Protein AF-A0A3M1FGC7-F1 (afdb_monomer)

Secondary structure (DSSP, 8-state):
---SEEEEE--PPPBTTB---------S--EEEEETTTTEEEEEEEE----EEEESTT-HHHHHTHHHHT--TTPPP-EEEEEEEEEPPPP-SSBPPPGGG-EEEEE-SS-SEEE-TTS-EEEEEEEEE-TT--S-HHHHHHHHHHHHHHHHHHHHHHHHT-SSHHHHHHHHHHHHHTSB---SS-SS-BHHHHHHHHHTS--EEEEEEETTHHHHHHHHHHHHIIIII--HHHHHTS-HHHHHHHHHHHHHHHHHHHHHHHHHHHHHHHHHHHHTSPPPP-----EEEGGGS-GGGHHHHHH-HHHHHHHHHHH-GGG----SSS----SSPPHHHHHHTTTSEEEGGGS-HHHHHHHHTTSTTHHHH--EEEEES-HHHHHHHHHHHHTTTEEEEEE------S--TT-SB-----HHHHHHHHHHHHHHHGGGEEEEEEEEEEE-TTTHHHHHHHHHHHHHHHHEEEEEEEE-S---TT-SSS---EEEEEEEES-GGGGGSTTTSSEEE-TTHHHHHHHHHHHHHHHTS--HHHHHHHHHHHHHS---HHHHT--EE-TT--EEEEEE-B--SSSPPPGGGGPPPBPTTT-SBPPPPTT-BSS-HHHHHHHHHTT-EE--SSTTSPPEEEEESGGG-EEEPPSEEE-----HHHHHHTT---SSPPPHHHHHHHHHHHS-STT-EEEESS-TT-HHHHHHHHHHHHH----EEEEEE-STTIIIII-

pLDDT: mean 87.11, std 12.19, range [31.7, 98.75]

Structure (mmCIF, N/CA/C/O backbone):
data_AF-A0A3M1FGC7-F1
#
_entry.id   AF-A0A3M1FGC7-F1
#
loop_
_atom_site.group_PDB
_atom_site.id
_atom_site.type_symbol
_atom_site.label_atom_id
_atom_site.label_alt_id
_atom_site.label_comp_id
_atom_site.label_asym_id
_atom_site.label_entity_id
_atom_site.label_seq_id
_atom_site.pdbx_PDB_ins_code
_atom_site.Cartn_x
_atom_site.Cartn_y
_atom_site.Cartn_z
_atom_site.occupancy
_atom_site.B_iso_or_equiv
_atom_site.auth_seq_id
_atom_site.auth_comp_id
_atom_site.auth_asym_id
_atom_site.auth_atom_id
_atom_site.pdbx_PDB_model_num
ATOM 1 N N . ASP A 1 1 ? 14.162 21.056 -22.009 1.00 31.70 1 ASP A N 1
ATOM 2 C CA . ASP A 1 1 ? 13.810 19.747 -22.588 1.00 31.70 1 ASP A CA 1
ATOM 3 C C . ASP A 1 1 ? 13.996 18.571 -21.624 1.00 31.70 1 ASP A C 1
ATOM 5 O O . ASP A 1 1 ? 13.393 17.538 -21.863 1.00 31.70 1 ASP A O 1
ATOM 9 N N . ASP A 1 2 ? 14.671 18.751 -20.474 1.00 38.16 2 ASP A N 1
ATOM 10 C CA . ASP A 1 2 ? 14.845 17.715 -19.428 1.00 38.16 2 ASP A CA 1
ATOM 11 C C . ASP A 1 2 ? 13.868 17.813 -18.228 1.00 38.16 2 ASP A C 1
ATOM 13 O O . ASP A 1 2 ? 14.163 17.334 -17.135 1.00 38.16 2 ASP A O 1
ATOM 17 N N . GLY A 1 3 ? 12.727 18.494 -18.377 1.00 44.25 3 GLY A N 1
ATOM 18 C CA . GLY A 1 3 ? 11.757 18.670 -17.286 1.00 44.25 3 GLY A CA 1
ATOM 19 C C . GLY A 1 3 ? 10.718 17.544 -17.221 1.00 44.25 3 GLY A C 1
ATOM 20 O O . GLY A 1 3 ? 10.238 17.096 -18.257 1.00 44.25 3 GLY A O 1
ATOM 21 N N . ASP A 1 4 ? 10.292 17.149 -16.015 1.00 56.94 4 ASP A N 1
ATOM 22 C CA . ASP A 1 4 ? 9.236 16.133 -15.807 1.00 56.94 4 ASP A CA 1
ATOM 23 C C . ASP A 1 4 ? 7.841 16.572 -16.287 1.00 56.94 4 ASP A C 1
ATOM 25 O O . ASP A 1 4 ? 6.939 15.743 -16.437 1.00 56.94 4 ASP A O 1
ATOM 29 N N . PHE A 1 5 ? 7.659 17.869 -16.553 1.00 58.03 5 PHE A N 1
ATOM 30 C CA . PHE A 1 5 ? 6.411 18.466 -17.013 1.00 58.03 5 PHE A CA 1
ATOM 31 C C . PHE A 1 5 ? 6.556 19.040 -18.421 1.00 58.03 5 PHE A C 1
ATOM 33 O O . PHE A 1 5 ? 7.389 19.906 -18.683 1.00 58.03 5 PHE A O 1
ATOM 40 N N . ILE A 1 6 ? 5.676 18.593 -19.309 1.00 61.00 6 ILE A N 1
ATOM 41 C CA . ILE A 1 6 ? 5.494 19.099 -20.663 1.00 61.00 6 ILE A CA 1
ATOM 42 C C . ILE A 1 6 ? 4.280 20.033 -20.723 1.00 61.00 6 ILE A C 1
ATOM 44 O O . ILE A 1 6 ? 3.253 19.833 -20.067 1.00 61.00 6 ILE A O 1
ATOM 48 N N . SER A 1 7 ? 4.374 21.077 -21.544 1.00 52.66 7 SER A N 1
ATOM 49 C CA . SER A 1 7 ? 3.228 21.927 -21.859 1.00 52.66 7 SER A CA 1
ATOM 50 C C . SER A 1 7 ? 2.258 21.164 -22.765 1.00 52.66 7 SER A C 1
ATOM 52 O O . SER A 1 7 ? 2.505 21.026 -23.964 1.00 52.66 7 SER A O 1
ATOM 54 N N . ARG A 1 8 ? 1.125 20.703 -22.239 1.00 54.00 8 ARG A N 1
ATOM 55 C CA . ARG A 1 8 ? 0.011 20.222 -23.058 1.00 54.00 8 ARG A CA 1
ATOM 56 C C . ARG A 1 8 ? -0.801 21.434 -23.514 1.00 54.00 8 ARG A C 1
ATOM 58 O O . ARG A 1 8 ? -1.533 22.043 -22.734 1.00 54.00 8 ARG A O 1
ATOM 65 N N . ARG A 1 9 ? -0.628 21.812 -24.779 1.00 57.09 9 ARG A N 1
ATOM 66 C CA . ARG A 1 9 ? -1.292 22.974 -25.387 1.00 57.09 9 ARG A CA 1
ATOM 67 C C . ARG A 1 9 ? -2.737 22.603 -25.731 1.00 57.09 9 ARG A C 1
ATOM 69 O O . ARG A 1 9 ? -2.981 21.566 -26.350 1.00 57.09 9 ARG A O 1
ATOM 76 N N . TYR A 1 10 ? -3.698 23.390 -25.251 1.00 48.47 10 TYR A N 1
ATOM 77 C CA . TYR A 1 10 ? -5.120 23.090 -25.410 1.00 48.47 10 TYR A CA 1
ATOM 78 C C . TYR A 1 10 ? -5.573 23.450 -26.830 1.00 48.47 10 TYR A C 1
ATOM 80 O O . TYR A 1 10 ? -5.543 24.612 -27.220 1.00 48.47 10 TYR A O 1
ATOM 88 N N . TYR A 1 11 ? -6.020 22.458 -27.602 1.00 52.78 11 TYR A N 1
ATOM 89 C CA . TYR A 1 11 ? -6.724 22.682 -28.865 1.00 52.78 11 TYR A CA 1
ATOM 90 C C . TYR A 1 11 ? -8.112 22.053 -28.762 1.00 52.78 11 TYR A C 1
ATOM 92 O O . TYR A 1 11 ? -8.250 20.907 -28.325 1.00 52.78 11 TYR A O 1
ATOM 100 N N . ALA A 1 12 ? -9.152 22.792 -29.155 1.00 48.19 12 ALA A N 1
ATOM 101 C CA . ALA A 1 12 ? -10.494 22.236 -29.273 1.00 48.19 12 ALA A CA 1
ATOM 102 C C . ALA A 1 12 ? -10.457 21.021 -30.219 1.00 48.19 12 ALA A C 1
ATOM 104 O O . ALA A 1 12 ? -9.943 21.111 -31.333 1.00 48.19 12 ALA A O 1
ATOM 105 N N . ARG A 1 13 ? -10.960 19.872 -29.750 1.00 44.56 13 ARG A N 1
ATOM 106 C CA . ARG A 1 13 ? -10.907 18.600 -30.481 1.00 44.56 13 ARG A CA 1
ATOM 107 C C . ARG A 1 13 ? -11.698 18.724 -31.784 1.00 44.56 13 ARG A C 1
ATOM 109 O O . ARG A 1 13 ? -12.890 19.023 -31.758 1.00 44.56 13 ARG A O 1
ATOM 116 N N . GLU A 1 14 ? -11.034 18.476 -32.905 1.00 47.28 14 GLU A N 1
ATOM 117 C CA . GLU A 1 14 ? -11.687 18.407 -34.206 1.00 47.28 14 GLU A CA 1
ATOM 118 C C . GLU A 1 14 ? -12.599 17.170 -34.235 1.00 47.28 14 GLU A C 1
ATOM 120 O O . GLU A 1 14 ? -12.196 16.070 -33.848 1.00 47.28 14 GLU A O 1
ATOM 125 N N . THR A 1 15 ? -13.861 17.358 -34.612 1.00 51.56 15 THR A N 1
ATOM 126 C CA . THR A 1 15 ? -14.843 16.270 -34.742 1.00 51.56 15 THR A CA 1
ATOM 127 C C . THR A 1 15 ? -15.377 16.254 -36.164 1.00 51.56 15 THR A C 1
ATOM 129 O O . THR A 1 15 ? -15.315 17.260 -36.867 1.00 51.56 15 THR A O 1
ATOM 132 N N . SER A 1 16 ? -15.957 15.132 -36.589 1.00 47.38 16 SER A N 1
ATOM 133 C CA . SER A 1 16 ? -16.541 14.971 -37.928 1.00 47.38 16 SER A CA 1
ATOM 134 C C . SER A 1 16 ? -17.615 16.015 -38.281 1.00 47.38 16 SER A C 1
ATOM 136 O O . SER A 1 16 ? -17.916 16.183 -39.458 1.00 47.38 16 SER A O 1
ATOM 138 N N . GLY A 1 17 ? -18.162 16.739 -37.294 1.00 40.78 17 GLY A N 1
ATOM 139 C CA . GLY A 1 17 ? -19.106 17.846 -37.490 1.00 40.78 17 GLY A CA 1
ATOM 140 C C . GLY A 1 17 ? -18.587 19.239 -37.106 1.00 40.78 17 GLY A C 1
ATOM 141 O O . GLY A 1 17 ? -19.357 20.196 -37.167 1.00 40.78 17 GLY A O 1
ATOM 142 N N . ARG A 1 18 ? -17.326 19.390 -36.675 1.00 44.00 18 ARG A N 1
ATOM 143 C CA . ARG A 1 18 ? -16.776 20.681 -36.226 1.00 44.00 18 ARG A CA 1
ATOM 144 C C . ARG A 1 18 ? -15.266 20.736 -36.465 1.00 44.00 18 ARG A C 1
ATOM 146 O O . ARG A 1 18 ? -14.512 20.060 -35.764 1.00 44.00 18 ARG A O 1
ATOM 153 N N . ALA A 1 19 ? -14.849 21.553 -37.435 1.00 45.47 19 ALA A N 1
ATOM 154 C CA . ALA A 1 19 ? -13.446 21.913 -37.632 1.00 45.47 19 ALA A CA 1
ATOM 155 C C . ALA A 1 19 ? -12.918 22.612 -36.371 1.00 45.47 19 ALA A C 1
ATOM 157 O O . ALA A 1 19 ? -13.654 23.387 -35.748 1.00 45.47 19 ALA A O 1
ATOM 158 N N . ALA A 1 20 ? -11.671 22.341 -35.982 1.00 48.81 20 ALA A N 1
ATOM 159 C CA . ALA A 1 20 ? -11.055 23.073 -34.882 1.00 48.81 20 ALA A CA 1
ATOM 160 C C . ALA A 1 20 ? -10.972 24.556 -35.294 1.00 48.81 20 ALA A C 1
ATOM 162 O O . ALA A 1 20 ? -10.362 24.856 -36.325 1.00 48.81 20 ALA A O 1
ATOM 163 N N . PRO A 1 21 ? -11.608 25.494 -34.565 1.00 43.59 21 PRO A N 1
ATOM 164 C CA . PRO A 1 21 ? -11.570 26.896 -34.942 1.00 43.59 21 PRO A CA 1
ATOM 165 C C . PRO A 1 21 ? -10.131 27.382 -34.786 1.00 43.59 21 PRO A C 1
ATOM 167 O O . PRO A 1 21 ? -9.625 27.490 -33.672 1.00 43.59 21 PRO A O 1
ATOM 170 N N . TYR A 1 22 ? -9.457 27.655 -35.899 1.00 45.50 22 TYR A N 1
ATOM 171 C CA . TYR A 1 22 ? -8.244 28.456 -35.857 1.00 45.50 22 TYR A CA 1
ATOM 172 C C . TYR A 1 22 ? -8.623 29.934 -35.954 1.00 45.50 22 TYR A C 1
ATOM 174 O O . TYR A 1 22 ? -9.451 30.312 -36.780 1.00 45.50 22 TYR A O 1
ATOM 182 N N . ALA A 1 23 ? -7.969 30.713 -35.083 1.00 39.72 23 ALA A N 1
ATOM 183 C CA . ALA A 1 23 ? -8.108 32.142 -34.784 1.00 39.72 23 ALA A CA 1
ATOM 184 C C . ALA A 1 23 ? -9.252 32.536 -33.821 1.00 39.72 23 ALA A C 1
ATOM 186 O O . ALA A 1 23 ? -10.247 33.099 -34.260 1.00 39.72 23 ALA A O 1
ATOM 187 N N . ILE A 1 24 ? -9.105 32.324 -32.498 1.00 38.53 24 ILE A N 1
ATOM 188 C CA . ILE A 1 24 ? -9.928 33.020 -31.477 1.00 38.53 24 ILE A CA 1
ATOM 189 C C . ILE A 1 24 ? -9.052 33.459 -30.275 1.00 38.53 24 ILE A C 1
ATOM 191 O O . ILE A 1 24 ? -8.108 32.741 -29.946 1.00 38.53 24 ILE A O 1
ATOM 195 N N . PRO A 1 25 ? -9.322 34.632 -29.652 1.00 37.00 25 PRO A N 1
ATOM 196 C CA . PRO A 1 25 ? -8.430 35.333 -28.726 1.00 37.00 25 PRO A CA 1
ATOM 197 C C . PRO A 1 25 ? -8.201 34.613 -27.398 1.00 37.00 25 PRO A C 1
ATOM 199 O O . PRO A 1 25 ? -9.072 33.910 -26.887 1.00 37.00 25 PRO A O 1
ATOM 202 N N . TYR A 1 26 ? -7.035 34.905 -26.828 1.00 41.41 26 TYR A N 1
ATOM 203 C CA . TYR A 1 26 ? -6.563 34.547 -25.495 1.00 41.41 26 TYR A CA 1
ATOM 204 C C . TYR A 1 26 ? -7.636 34.712 -24.405 1.00 41.41 26 TYR A C 1
ATOM 206 O O . TYR A 1 26 ? -8.080 35.825 -24.122 1.00 41.41 26 TYR A O 1
ATOM 214 N N . ASN A 1 27 ? -8.018 33.610 -23.756 1.00 44.12 27 ASN A N 1
ATOM 215 C CA . ASN A 1 27 ? -8.886 33.592 -22.572 1.00 44.12 27 ASN A CA 1
ATOM 216 C C . ASN A 1 27 ? -8.127 33.254 -21.271 1.00 44.12 27 ASN A C 1
ATOM 218 O O . ASN A 1 27 ? -8.761 33.007 -20.249 1.00 44.12 27 ASN A O 1
ATOM 222 N N . GLY A 1 28 ? -6.787 33.259 -21.292 1.00 47.75 28 GLY A N 1
ATOM 223 C CA . GLY A 1 28 ? -5.948 33.041 -20.108 1.00 47.75 28 GLY A CA 1
ATOM 224 C C . GLY A 1 28 ? -5.576 31.586 -19.797 1.00 47.75 28 GLY A C 1
ATOM 225 O O . GLY A 1 28 ? -4.903 31.355 -18.798 1.00 47.75 28 GLY A O 1
ATOM 226 N N . GLU A 1 29 ? -5.950 30.611 -20.634 1.00 47.00 29 GLU A N 1
ATOM 227 C CA . GLU A 1 29 ? -5.626 29.187 -20.436 1.00 47.00 29 GLU A CA 1
ATOM 228 C C . GLU A 1 29 ? -4.894 28.589 -21.661 1.00 47.00 29 GLU A C 1
ATOM 230 O O . GLU A 1 29 ? -5.421 27.733 -22.366 1.00 47.00 29 GLU A O 1
ATOM 235 N N . GLU A 1 30 ? -3.668 29.040 -21.958 1.00 50.09 30 GLU A N 1
ATOM 236 C CA . GLU A 1 30 ? -2.894 28.538 -23.117 1.00 50.09 30 GLU A CA 1
ATOM 237 C C . GLU A 1 30 ? -2.145 27.217 -22.856 1.00 50.09 30 GLU A C 1
ATOM 239 O O . GLU A 1 30 ? -1.879 26.445 -23.783 1.00 50.09 30 GLU A O 1
ATOM 244 N N . VAL A 1 31 ? -1.790 26.929 -21.599 1.00 52.00 31 VAL A N 1
ATOM 245 C CA . VAL A 1 31 ? -0.866 25.839 -21.251 1.00 52.00 31 VAL A CA 1
ATOM 246 C C . VAL A 1 31 ? -1.390 25.036 -20.065 1.00 52.00 31 VAL A C 1
ATOM 248 O O . VAL A 1 31 ? -1.436 25.526 -18.939 1.00 52.00 31 VAL A O 1
ATOM 251 N N . LYS A 1 32 ? -1.716 23.758 -20.296 1.00 57.56 32 LYS A N 1
ATOM 252 C CA . LYS A 1 32 ? -1.863 22.773 -19.220 1.00 57.56 32 LYS A CA 1
ATOM 253 C C . LYS A 1 32 ? -0.506 22.118 -18.995 1.00 57.56 32 LYS A C 1
ATOM 255 O O . LYS A 1 32 ? -0.037 21.383 -19.856 1.00 57.56 32 LYS A O 1
ATOM 260 N N . LEU A 1 33 ? 0.128 22.350 -17.850 1.00 56.62 33 LEU A N 1
ATOM 261 C CA . LEU A 1 33 ? 1.295 21.554 -17.466 1.00 56.62 33 LEU A CA 1
ATOM 262 C C . LEU A 1 33 ? 0.839 20.115 -17.199 1.00 56.62 33 LEU A C 1
ATOM 264 O O . LEU A 1 33 ? -0.139 19.872 -16.489 1.00 56.62 33 LEU A O 1
ATOM 268 N N . HIS A 1 34 ? 1.504 19.170 -17.846 1.00 67.25 34 HIS A N 1
ATOM 269 C CA . HIS A 1 34 ? 1.174 17.751 -17.849 1.00 67.25 34 HIS A CA 1
ATOM 270 C C . HIS A 1 34 ? 2.484 16.986 -17.705 1.00 67.25 34 HIS A C 1
ATOM 272 O O . HIS A 1 34 ? 3.449 17.366 -18.354 1.00 67.25 34 HIS A O 1
ATOM 278 N N . TRP A 1 35 ? 2.583 15.957 -16.864 1.00 79.19 35 TRP A N 1
ATOM 279 C CA . TRP A 1 35 ? 3.850 15.221 -16.775 1.00 79.19 35 TRP A CA 1
ATOM 280 C C . TRP A 1 35 ? 4.069 14.398 -18.048 1.00 79.19 35 TRP A C 1
ATOM 282 O O . TRP A 1 35 ? 3.102 14.006 -18.714 1.00 79.19 35 TRP A O 1
ATOM 292 N N . ALA A 1 36 ? 5.336 14.182 -18.404 1.00 75.50 36 ALA A N 1
ATOM 293 C CA . ALA A 1 36 ? 5.740 13.642 -19.704 1.00 75.50 36 ALA A CA 1
ATOM 294 C C . ALA A 1 36 ? 5.013 12.334 -20.075 1.00 75.50 36 ALA A C 1
ATOM 296 O O . ALA A 1 36 ? 4.500 12.199 -21.185 1.00 75.50 36 ALA A O 1
ATOM 297 N N . ASN A 1 37 ? 4.871 11.425 -19.106 1.00 79.19 37 ASN A N 1
ATOM 298 C CA . ASN A 1 37 ? 4.426 10.046 -19.346 1.00 79.19 37 ASN A CA 1
ATOM 299 C C . ASN A 1 37 ? 2.940 9.802 -19.023 1.00 79.19 37 ASN A C 1
ATOM 301 O O . ASN A 1 37 ? 2.473 8.672 -18.939 1.00 79.19 37 ASN A O 1
ATOM 305 N N . ALA A 1 38 ? 2.162 10.858 -18.815 1.00 80.31 38 ALA A N 1
ATOM 306 C CA . ALA A 1 38 ? 0.766 10.776 -18.379 1.00 80.31 38 ALA A CA 1
ATOM 307 C C . ALA A 1 38 ? -0.179 10.032 -19.348 1.00 80.31 38 ALA A C 1
ATOM 309 O O . ALA A 1 38 ? -1.100 9.321 -18.927 1.00 80.31 38 ALA A O 1
ATOM 310 N N . ASP A 1 39 ? 0.050 10.186 -20.656 1.00 83.62 39 ASP A N 1
ATOM 311 C CA . ASP A 1 39 ? -0.714 9.502 -21.707 1.00 83.62 39 ASP A CA 1
ATOM 312 C C . ASP A 1 39 ? -0.116 8.111 -22.022 1.00 83.62 39 ASP A C 1
ATOM 314 O O . ASP A 1 39 ? -0.440 7.511 -23.046 1.00 83.62 39 ASP A O 1
ATOM 318 N N . GLN A 1 40 ? 0.731 7.569 -21.144 1.00 86.44 40 GLN A N 1
ATOM 319 C CA . GLN A 1 40 ? 1.373 6.267 -21.295 1.00 86.44 40 GLN A CA 1
ATOM 320 C C . GLN A 1 40 ? 1.084 5.365 -20.089 1.00 86.44 40 GLN A C 1
ATOM 322 O O . GLN A 1 40 ? 0.832 5.840 -18.982 1.00 86.44 40 GLN A O 1
ATOM 327 N N . TYR A 1 41 ? 1.058 4.056 -20.320 1.00 87.12 41 TYR A N 1
ATOM 328 C CA . TYR A 1 41 ? 1.101 3.042 -19.275 1.00 87.12 41 TYR A CA 1
ATOM 329 C C . TYR A 1 41 ? 2.553 2.804 -18.900 1.00 87.12 41 TYR A C 1
ATOM 331 O O . TYR A 1 41 ? 3.367 2.519 -19.779 1.00 87.12 41 TYR A O 1
ATOM 339 N N . TYR A 1 42 ? 2.858 2.886 -17.611 1.00 86.50 42 TYR A N 1
ATOM 340 C CA . TYR A 1 42 ? 4.118 2.374 -17.096 1.00 86.50 42 TYR A CA 1
ATOM 341 C C . TYR A 1 42 ? 4.041 0.854 -16.963 1.00 86.50 42 TYR A C 1
ATOM 343 O O . TYR A 1 42 ? 3.069 0.340 -16.409 1.00 86.50 42 TYR A O 1
ATOM 351 N N . ILE A 1 43 ? 5.047 0.146 -17.472 1.00 79.00 43 ILE A N 1
ATOM 352 C CA . ILE A 1 43 ? 5.018 -1.321 -17.549 1.00 79.00 43 ILE A CA 1
ATOM 353 C C . ILE A 1 43 ? 6.111 -1.936 -16.705 1.00 79.00 43 ILE A C 1
ATOM 355 O O . ILE A 1 43 ? 5.829 -2.779 -15.861 1.00 79.00 43 ILE A O 1
ATOM 359 N N . LYS A 1 44 ? 7.356 -1.555 -16.980 1.00 71.25 44 LYS A N 1
ATOM 360 C CA . LYS A 1 44 ? 8.524 -1.997 -16.227 1.00 71.25 44 LYS A CA 1
ATOM 361 C C . LYS A 1 44 ? 9.724 -1.148 -16.587 1.00 71.25 44 LYS A C 1
ATOM 363 O O . LYS A 1 44 ? 9.745 -0.460 -17.607 1.00 71.25 44 LYS A O 1
ATOM 368 N N . THR A 1 45 ? 10.759 -1.279 -15.783 1.00 67.44 45 THR A N 1
ATOM 369 C CA . THR A 1 45 ? 12.091 -0.799 -16.132 1.00 67.44 45 THR A CA 1
ATOM 370 C C . THR A 1 45 ? 12.852 -1.916 -16.815 1.00 67.44 45 THR A C 1
ATOM 372 O O . THR A 1 45 ? 12.894 -3.025 -16.293 1.00 67.44 45 THR A O 1
ATOM 375 N N . ALA A 1 46 ? 13.443 -1.642 -17.970 1.00 64.62 46 ALA A N 1
ATOM 376 C CA . ALA A 1 46 ? 14.358 -2.568 -18.614 1.00 64.62 46 ALA A CA 1
ATOM 377 C C . ALA A 1 46 ? 15.794 -2.082 -18.435 1.00 64.62 46 ALA A C 1
ATOM 379 O O . ALA A 1 46 ? 16.073 -0.881 -18.493 1.00 64.62 46 ALA A O 1
ATOM 380 N N . GLU A 1 47 ? 16.708 -3.024 -18.247 1.00 69.25 47 GLU A N 1
ATOM 381 C CA . GLU A 1 47 ? 18.131 -2.747 -18.363 1.00 69.25 47 GLU A CA 1
ATOM 382 C C . GLU A 1 47 ? 18.451 -2.642 -19.848 1.00 69.25 47 GLU A C 1
ATOM 384 O O . GLU A 1 47 ? 18.185 -3.553 -20.633 1.00 69.25 47 GLU A O 1
ATOM 389 N N . TYR A 1 48 ? 18.916 -1.464 -20.243 1.00 65.94 48 TYR A N 1
ATOM 390 C CA . TYR A 1 48 ? 19.173 -1.148 -21.631 1.00 65.94 48 TYR A CA 1
ATOM 391 C C . TYR A 1 48 ? 20.671 -1.165 -21.882 1.00 65.94 48 TYR A C 1
ATOM 393 O O . TYR A 1 48 ? 21.430 -0.398 -21.288 1.00 65.94 48 TYR A O 1
ATOM 401 N N . PHE A 1 49 ? 21.083 -2.008 -22.818 1.00 71.19 49 PHE A N 1
ATOM 402 C CA . PHE A 1 49 ? 22.467 -2.106 -23.244 1.00 71.19 49 PHE A CA 1
ATOM 403 C C . PHE A 1 49 ? 22.612 -1.358 -24.563 1.00 71.19 49 PHE A C 1
ATOM 405 O O . PHE A 1 49 ? 22.212 -1.834 -25.623 1.00 71.19 49 PHE A O 1
ATOM 412 N N . SER A 1 50 ? 23.142 -0.139 -24.503 1.00 62.22 50 SER A N 1
ATOM 413 C CA . SER A 1 50 ? 23.573 0.556 -25.709 1.00 62.22 50 SER A CA 1
ATOM 414 C C . SER A 1 50 ? 24.882 -0.053 -26.203 1.00 62.22 50 SER A C 1
ATOM 416 O O . SER A 1 50 ? 25.775 -0.346 -25.410 1.00 62.22 50 SER A O 1
ATOM 418 N N . ASN A 1 51 ? 25.036 -0.167 -27.526 1.00 69.06 51 ASN A N 1
ATOM 419 C CA . ASN A 1 51 ? 26.353 -0.372 -28.125 1.00 69.06 51 ASN A CA 1
ATOM 420 C C . ASN A 1 51 ? 27.250 0.800 -27.712 1.00 69.06 51 ASN A C 1
ATOM 422 O O . ASN A 1 51 ? 27.104 1.915 -28.219 1.00 69.06 51 ASN A O 1
ATOM 426 N N . PHE A 1 52 ? 28.153 0.563 -26.764 1.00 86.69 52 PHE A N 1
ATOM 427 C CA . PHE A 1 52 ? 29.020 1.600 -26.228 1.00 86.69 52 PHE A CA 1
ATOM 428 C C . PHE A 1 52 ? 30.279 1.660 -27.081 1.00 86.69 52 PHE A C 1
ATOM 430 O O . PHE A 1 52 ? 31.196 0.855 -26.933 1.00 86.69 52 PHE A O 1
ATOM 437 N N . THR A 1 53 ? 30.268 2.584 -28.040 1.00 91.69 53 THR A N 1
ATOM 438 C CA . THR A 1 53 ? 31.377 2.814 -28.966 1.00 91.69 53 THR A CA 1
ATOM 439 C C . THR A 1 53 ? 31.946 4.202 -28.744 1.00 91.69 53 THR A C 1
ATOM 441 O O . THR A 1 53 ? 31.195 5.175 -28.668 1.00 91.69 53 THR A O 1
ATOM 444 N N . PHE A 1 54 ? 33.265 4.303 -28.660 1.00 93.12 54 PHE A N 1
ATOM 445 C CA . PHE A 1 54 ? 33.954 5.579 -28.505 1.00 93.12 54 PHE A CA 1
ATOM 446 C C . PHE A 1 54 ? 35.275 5.579 -29.268 1.00 93.12 54 PHE A C 1
ATOM 448 O O . PHE A 1 54 ? 35.870 4.529 -29.501 1.00 93.12 54 PHE A O 1
ATOM 455 N N . ASP A 1 55 ? 35.722 6.770 -29.656 1.00 93.62 55 ASP A N 1
ATOM 456 C CA . ASP A 1 55 ? 37.044 6.981 -30.237 1.00 93.62 55 ASP A CA 1
ATOM 457 C C . ASP A 1 55 ? 38.042 7.304 -29.124 1.00 93.62 55 ASP A C 1
ATOM 459 O O . ASP A 1 55 ? 37.949 8.339 -28.455 1.00 93.62 55 ASP A O 1
ATOM 463 N N . LEU A 1 56 ? 38.997 6.400 -28.918 1.00 92.75 56 LEU A N 1
ATOM 464 C CA . LEU A 1 56 ? 39.992 6.509 -27.862 1.00 92.75 56 LEU A CA 1
ATOM 465 C C . LEU A 1 56 ? 40.958 7.682 -28.097 1.00 92.75 56 LEU A C 1
ATOM 467 O O . LEU A 1 56 ? 41.398 8.301 -27.129 1.00 92.75 56 LEU A O 1
ATOM 471 N N . ARG A 1 57 ? 41.240 8.057 -29.354 1.00 90.31 57 ARG A N 1
ATOM 472 C CA . ARG A 1 57 ? 42.124 9.194 -29.684 1.00 90.31 57 ARG A CA 1
ATOM 473 C C . ARG A 1 57 ? 41.464 10.548 -29.401 1.00 90.31 57 ARG A C 1
ATOM 475 O O . ARG A 1 57 ? 42.157 11.520 -29.103 1.00 90.31 57 ARG A O 1
ATOM 482 N N . GLN A 1 58 ? 40.131 10.607 -29.423 1.00 90.19 58 GLN A N 1
ATOM 483 C CA . GLN A 1 58 ? 39.344 11.805 -29.094 1.00 90.19 58 GLN A CA 1
ATOM 484 C C . GLN A 1 58 ? 38.988 11.910 -27.603 1.00 90.19 58 GLN A C 1
ATOM 486 O O . GLN A 1 58 ? 38.372 12.890 -27.175 1.00 90.19 58 GLN A O 1
ATOM 491 N N . ALA A 1 59 ? 39.389 10.936 -26.779 1.00 89.88 59 ALA A N 1
ATOM 492 C CA . ALA A 1 59 ? 39.208 11.019 -25.336 1.00 89.88 59 ALA A CA 1
ATOM 493 C C . ALA A 1 59 ? 39.914 12.267 -24.774 1.00 89.88 59 ALA A C 1
ATOM 495 O O . ALA A 1 59 ? 41.070 12.551 -25.096 1.00 89.88 59 ALA A O 1
ATOM 496 N N . LYS A 1 60 ? 39.230 13.011 -23.895 1.00 90.25 60 LYS A N 1
ATOM 497 C CA . LYS A 1 60 ? 39.732 14.274 -23.324 1.00 90.25 60 LYS A CA 1
ATOM 498 C C . LYS A 1 60 ? 41.116 14.116 -22.688 1.00 90.25 60 LYS A C 1
ATOM 500 O O . LYS A 1 60 ? 41.969 14.982 -22.855 1.00 90.25 60 LYS A O 1
ATOM 505 N N . GLU A 1 61 ? 41.331 13.021 -21.965 1.00 91.81 61 GLU A N 1
ATOM 506 C CA . GLU A 1 61 ? 42.592 12.693 -21.296 1.00 91.81 61 GLU A CA 1
ATOM 507 C C . GLU A 1 61 ? 43.738 12.454 -22.293 1.00 91.81 61 GLU A C 1
ATOM 509 O O . GLU A 1 61 ? 44.869 12.891 -22.066 1.00 91.81 61 GLU A O 1
ATOM 514 N N . VAL A 1 62 ? 43.426 11.822 -23.428 1.00 88.56 62 VAL A N 1
ATOM 515 C CA . VAL A 1 62 ? 44.377 11.555 -24.513 1.00 88.56 62 VAL A CA 1
ATOM 516 C C . VAL A 1 62 ? 44.716 12.847 -25.251 1.00 88.56 62 VAL A C 1
ATOM 518 O O . VAL A 1 62 ? 45.894 13.160 -25.402 1.00 88.56 62 VAL A O 1
ATOM 521 N N . ARG A 1 63 ? 43.714 13.660 -25.617 1.00 88.19 63 ARG A N 1
ATOM 522 C CA . ARG A 1 63 ? 43.927 14.962 -26.278 1.00 88.19 63 ARG A CA 1
ATOM 523 C C . ARG A 1 63 ? 44.706 15.943 -25.400 1.00 88.19 63 ARG A C 1
ATOM 525 O O . ARG A 1 63 ? 45.563 16.659 -25.905 1.00 88.19 63 ARG A O 1
ATOM 532 N N . ALA A 1 64 ? 44.474 15.938 -24.087 1.00 85.88 64 ALA A N 1
ATOM 533 C CA . ALA A 1 64 ? 45.252 16.743 -23.143 1.00 85.88 64 ALA A CA 1
ATOM 534 C C . ALA A 1 64 ? 46.735 16.327 -23.074 1.00 85.88 64 ALA A C 1
ATOM 536 O O . ALA A 1 64 ? 47.585 17.150 -22.742 1.00 85.88 64 ALA A O 1
ATOM 537 N N . SER A 1 65 ? 47.042 15.073 -23.415 1.00 84.00 65 SER A N 1
ATOM 538 C CA . SER A 1 65 ? 48.392 14.495 -23.383 1.00 84.00 65 SER A CA 1
ATOM 539 C C . SER A 1 65 ? 48.967 14.256 -24.788 1.00 84.00 65 SER A C 1
ATOM 541 O O . SER A 1 65 ? 49.986 13.574 -24.924 1.00 84.00 65 SER A O 1
ATOM 543 N N . ALA A 1 66 ? 48.336 14.805 -25.836 1.00 79.19 66 ALA A N 1
ATOM 544 C CA . ALA A 1 66 ? 48.634 14.490 -27.236 1.00 79.19 66 ALA A CA 1
ATOM 545 C C . ALA A 1 66 ? 50.107 14.733 -27.598 1.00 79.19 66 ALA A C 1
ATOM 547 O O . ALA A 1 66 ? 50.744 13.864 -28.190 1.00 79.19 66 ALA A O 1
ATOM 548 N N . GLY A 1 67 ? 50.684 15.851 -27.139 1.00 76.50 67 GLY A N 1
ATOM 549 C CA . GLY A 1 67 ? 52.092 16.183 -27.381 1.00 76.50 67 GLY A CA 1
ATOM 550 C C . GLY A 1 67 ? 53.080 15.189 -26.758 1.00 76.50 67 GLY A C 1
ATOM 551 O O . GLY A 1 67 ? 54.064 14.827 -27.392 1.00 76.50 67 GLY A O 1
ATOM 552 N N . SER A 1 68 ? 52.810 14.687 -25.546 1.00 78.56 68 SER A N 1
ATOM 553 C CA . SER A 1 68 ? 53.650 13.665 -24.892 1.00 78.56 68 SER A CA 1
ATOM 554 C C . SER A 1 68 ? 53.449 12.253 -25.446 1.00 78.56 68 SER A C 1
ATOM 556 O O . SER A 1 68 ? 54.317 11.400 -25.287 1.00 78.56 68 SER A O 1
ATOM 558 N N . LEU A 1 69 ? 52.307 12.003 -26.087 1.00 81.38 69 LEU A N 1
ATOM 559 C CA . LEU A 1 69 ? 51.980 10.731 -26.726 1.00 81.38 69 LEU A CA 1
ATOM 560 C C . LEU A 1 69 ? 52.398 10.706 -28.208 1.00 81.38 69 LEU A C 1
ATOM 562 O O . LEU A 1 69 ? 52.337 9.651 -28.835 1.00 81.38 69 LEU A O 1
ATOM 566 N N . GLY A 1 70 ? 52.846 11.835 -28.766 1.00 79.19 70 GLY A N 1
ATOM 567 C CA . GLY A 1 70 ? 53.215 11.947 -30.177 1.00 79.19 70 GLY A CA 1
ATOM 568 C C . GLY A 1 70 ? 52.035 11.710 -31.120 1.00 79.19 70 GLY A C 1
ATOM 569 O O . GLY A 1 70 ? 52.222 11.061 -32.139 1.00 79.19 70 GLY A O 1
ATOM 570 N N . LEU A 1 71 ? 50.834 12.160 -30.737 1.00 80.44 71 LEU A N 1
ATOM 571 C CA . LEU A 1 71 ? 49.625 12.060 -31.561 1.00 80.44 71 LEU A CA 1
ATOM 572 C C . LEU A 1 71 ? 49.484 13.302 -32.447 1.00 80.44 71 LEU A C 1
ATOM 574 O O . LEU A 1 71 ? 49.605 14.426 -31.948 1.00 80.44 71 LEU A O 1
ATOM 578 N N . GLU A 1 72 ? 49.188 13.107 -33.729 1.00 77.31 72 GLU A N 1
ATOM 579 C CA . GLU A 1 72 ? 48.912 14.200 -34.672 1.00 77.31 72 GLU A CA 1
ATOM 580 C C . GLU A 1 72 ? 47.439 14.658 -34.613 1.00 77.31 72 GLU A C 1
ATOM 582 O O . GLU A 1 72 ? 46.557 13.944 -34.128 1.00 77.31 72 GLU A O 1
ATOM 587 N N . GLU A 1 73 ? 47.139 15.880 -35.078 1.00 64.25 73 GLU A N 1
ATOM 588 C CA . GLU A 1 73 ? 45.777 16.437 -34.987 1.00 64.25 73 GLU A CA 1
ATOM 589 C C . GLU A 1 73 ? 44.754 15.712 -35.880 1.00 64.25 73 GLU A C 1
ATOM 591 O O . GLU A 1 73 ? 43.604 15.589 -35.451 1.00 64.25 73 GLU A O 1
ATOM 596 N N . ASP A 1 74 ? 45.189 15.172 -37.027 1.00 67.44 74 ASP A N 1
ATOM 597 C CA . ASP A 1 74 ? 44.359 14.558 -38.084 1.00 67.44 74 ASP A CA 1
ATOM 598 C C . ASP A 1 74 ? 44.449 13.018 -38.136 1.00 67.44 74 ASP A C 1
ATOM 600 O O . ASP A 1 74 ? 44.175 12.377 -39.154 1.00 67.44 74 ASP A O 1
ATOM 604 N N . GLU A 1 75 ? 44.850 12.390 -37.034 1.00 77.56 75 GLU A N 1
ATOM 605 C CA . GLU A 1 75 ? 44.928 10.936 -36.941 1.00 77.56 75 GLU A CA 1
ATOM 606 C C . GLU A 1 75 ? 43.547 10.261 -37.076 1.00 77.56 75 GLU A C 1
ATOM 608 O O . GLU A 1 75 ? 42.559 10.688 -36.477 1.00 77.56 75 GLU A O 1
ATOM 613 N N . ALA A 1 76 ? 43.486 9.156 -37.831 1.00 83.06 76 ALA A N 1
ATOM 614 C CA . ALA A 1 76 ? 42.268 8.358 -38.012 1.00 83.06 76 ALA A CA 1
ATOM 615 C C . ALA A 1 76 ? 41.651 7.913 -36.664 1.00 83.06 76 ALA A C 1
ATOM 617 O O . ALA A 1 76 ? 42.385 7.715 -35.696 1.00 83.06 76 ALA A O 1
ATOM 618 N N . PRO A 1 77 ? 40.328 7.711 -36.563 1.00 88.56 77 PRO A N 1
ATOM 619 C CA . PRO A 1 77 ? 39.700 7.310 -35.307 1.00 88.56 77 PRO A CA 1
ATOM 620 C C . PRO A 1 77 ? 40.200 5.940 -34.827 1.00 88.56 77 PRO A C 1
ATOM 622 O O . PRO A 1 77 ? 40.327 4.999 -35.614 1.00 88.56 77 PRO A O 1
ATOM 625 N N . LEU A 1 78 ? 40.437 5.809 -33.520 1.00 93.12 78 LEU A N 1
ATOM 626 C CA . LEU A 1 78 ? 40.782 4.538 -32.880 1.00 93.12 78 LEU A CA 1
ATOM 627 C C . LEU A 1 78 ? 39.583 4.059 -32.064 1.00 93.12 78 LEU A C 1
ATOM 629 O O . LEU A 1 78 ? 39.493 4.299 -30.856 1.00 93.12 78 LEU A O 1
ATOM 633 N N . LYS A 1 79 ? 38.620 3.426 -32.742 1.00 95.12 79 LYS A N 1
ATOM 634 C CA . LYS A 1 79 ? 37.369 3.019 -32.101 1.00 95.12 79 LYS A CA 1
ATOM 635 C C . LYS A 1 79 ? 37.557 1.826 -31.171 1.00 95.12 79 LYS A C 1
ATOM 637 O O . LYS A 1 79 ? 38.382 0.944 -31.413 1.00 95.12 79 LYS A O 1
ATOM 642 N N . VAL A 1 80 ? 36.755 1.816 -30.117 1.00 95.50 80 VAL A N 1
ATOM 643 C CA . VAL A 1 80 ? 36.607 0.722 -29.159 1.00 95.50 80 VAL A CA 1
ATOM 644 C C . VAL A 1 80 ? 35.119 0.448 -28.997 1.00 95.50 80 VAL A C 1
ATOM 646 O O . VAL A 1 80 ? 34.340 1.391 -28.844 1.00 95.50 80 VAL A O 1
ATOM 649 N N . HIS A 1 81 ? 34.732 -0.824 -28.977 1.00 94.06 81 HIS A N 1
ATOM 650 C CA . HIS A 1 81 ? 33.364 -1.266 -28.727 1.00 94.06 81 HIS A CA 1
ATOM 651 C C . HIS A 1 81 ? 33.300 -2.106 -27.463 1.00 94.06 81 HIS A C 1
ATOM 653 O O . HIS A 1 81 ? 33.995 -3.111 -27.358 1.00 94.06 81 HIS A O 1
ATOM 659 N N . PHE A 1 82 ? 32.415 -1.759 -26.539 1.00 92.62 82 PHE A N 1
ATOM 660 C CA . PHE A 1 82 ? 32.024 -2.675 -25.473 1.00 92.62 82 PHE A CA 1
ATOM 661 C C . PHE A 1 82 ? 30.688 -3.311 -25.835 1.00 92.62 82 PHE A C 1
ATOM 663 O O . PHE A 1 82 ? 29.761 -2.615 -26.266 1.00 92.62 82 PHE A O 1
ATOM 670 N N . ARG A 1 83 ? 30.618 -4.639 -25.726 1.00 89.44 83 ARG A N 1
ATOM 671 C CA . ARG A 1 83 ? 29.459 -5.431 -26.151 1.00 89.44 83 ARG A CA 1
ATOM 672 C C . ARG A 1 83 ? 29.105 -6.482 -25.117 1.00 89.44 83 ARG A C 1
ATOM 674 O O . ARG A 1 83 ? 29.940 -6.876 -24.304 1.00 89.44 83 ARG A O 1
ATOM 681 N N . ILE A 1 84 ? 27.855 -6.925 -25.167 1.00 87.62 84 ILE A N 1
ATOM 682 C CA . ILE A 1 84 ? 27.374 -8.063 -24.391 1.00 87.62 84 ILE A CA 1
ATOM 683 C C . ILE A 1 84 ? 27.256 -9.252 -25.331 1.00 87.62 84 ILE A C 1
ATOM 685 O O . ILE A 1 84 ? 26.544 -9.162 -26.331 1.00 87.62 84 ILE A O 1
ATOM 689 N N . VAL A 1 85 ? 27.971 -10.331 -25.027 1.00 86.06 85 VAL A N 1
ATOM 690 C CA . VAL A 1 85 ? 27.945 -11.570 -25.819 1.00 86.06 85 VAL A CA 1
ATOM 691 C C . VAL A 1 85 ? 26.883 -12.551 -25.328 1.00 86.06 85 VAL A C 1
ATOM 693 O O . VAL A 1 85 ? 26.369 -13.326 -26.127 1.00 86.06 85 VAL A O 1
ATOM 696 N N . ASP A 1 86 ? 26.504 -12.464 -24.050 1.00 75.62 86 ASP A N 1
ATOM 697 C CA . ASP A 1 86 ? 25.396 -13.219 -23.466 1.00 75.62 86 ASP A CA 1
ATOM 698 C C . ASP A 1 86 ? 24.682 -12.406 -22.373 1.00 75.62 86 ASP A C 1
ATOM 700 O O . ASP A 1 86 ? 25.324 -11.729 -21.560 1.00 75.62 86 ASP A O 1
ATOM 704 N N . ALA A 1 87 ? 23.350 -12.464 -22.360 1.00 72.00 87 ALA A N 1
ATOM 705 C CA . ALA A 1 87 ? 22.498 -11.793 -21.386 1.00 72.00 87 ALA A CA 1
ATOM 706 C C . ALA A 1 87 ? 21.344 -12.710 -20.976 1.00 72.00 87 ALA A C 1
ATOM 708 O O . ALA A 1 87 ? 20.522 -13.109 -21.800 1.00 72.00 87 ALA A O 1
ATOM 709 N N . THR A 1 88 ? 21.234 -12.997 -19.681 1.00 63.25 88 THR A N 1
ATOM 710 C CA . THR A 1 88 ? 20.085 -13.745 -19.151 1.00 63.25 88 THR A CA 1
ATOM 711 C C . THR A 1 88 ? 18.844 -12.835 -19.099 1.00 63.25 88 THR A C 1
ATOM 713 O O . THR A 1 88 ? 18.975 -11.638 -18.839 1.00 63.25 88 THR A O 1
ATOM 716 N N . GLU A 1 89 ? 17.629 -13.358 -19.322 1.00 59.53 89 GLU A N 1
ATOM 717 C CA . GLU A 1 89 ? 16.372 -12.574 -19.306 1.00 59.53 89 GLU A CA 1
ATOM 718 C C . GLU A 1 89 ? 15.949 -12.156 -17.887 1.00 59.53 89 GLU A C 1
ATOM 720 O O . GLU A 1 89 ? 16.085 -12.937 -16.953 1.00 59.53 89 GLU A O 1
ATOM 725 N N . GLY A 1 90 ? 15.564 -10.880 -17.706 1.00 60.22 90 GLY A N 1
ATOM 726 C CA . GLY A 1 90 ? 15.249 -10.167 -16.443 1.00 60.22 90 GLY A CA 1
ATOM 727 C C . GLY A 1 90 ? 13.944 -10.543 -15.745 1.00 60.22 90 GLY A C 1
ATOM 728 O O . GLY A 1 90 ? 13.053 -11.097 -16.378 1.00 60.22 90 GLY A O 1
ATOM 729 N N . GLU A 1 91 ? 13.801 -10.128 -14.481 1.00 58.03 91 GLU A N 1
ATOM 730 C CA . GLU A 1 91 ? 12.511 -10.141 -13.771 1.00 58.03 91 GLU A CA 1
ATOM 731 C C . GLU A 1 91 ? 11.438 -9.321 -14.515 1.00 58.03 91 GLU A C 1
ATOM 733 O O . GLU A 1 91 ? 11.721 -8.452 -15.356 1.00 58.03 91 GLU A O 1
ATOM 738 N N . HIS A 1 92 ? 10.172 -9.601 -14.218 1.00 60.88 92 HIS A N 1
ATOM 739 C CA . HIS A 1 92 ? 9.024 -8.934 -14.828 1.00 60.88 92 HIS A CA 1
ATOM 740 C C . HIS A 1 92 ? 8.277 -8.043 -13.819 1.00 60.88 92 HIS A C 1
ATOM 742 O O . HIS A 1 92 ? 8.090 -8.407 -12.665 1.00 60.88 92 HIS A O 1
ATOM 748 N N . GLY A 1 93 ? 7.799 -6.874 -14.268 1.00 63.03 93 GLY A N 1
ATOM 749 C CA . GLY A 1 93 ? 7.042 -5.928 -13.433 1.00 63.03 93 GLY A CA 1
ATOM 750 C C . GLY A 1 93 ? 7.925 -4.966 -12.626 1.00 63.03 93 GLY A C 1
ATOM 751 O O . GLY A 1 93 ? 9.045 -4.661 -13.032 1.00 63.03 93 GLY A O 1
ATOM 752 N N . ASN A 1 94 ? 7.400 -4.466 -11.501 1.00 65.94 94 ASN A N 1
ATOM 753 C CA . ASN A 1 94 ? 8.093 -3.517 -10.607 1.00 65.94 94 ASN A CA 1
ATOM 754 C C . ASN A 1 94 ? 8.710 -4.200 -9.375 1.00 65.94 94 ASN A C 1
ATOM 756 O O . ASN A 1 94 ? 8.867 -3.571 -8.326 1.00 65.94 94 ASN A O 1
ATOM 760 N N . VAL A 1 95 ? 9.014 -5.493 -9.498 1.00 69.44 95 VAL A N 1
ATOM 761 C CA . VAL A 1 95 ? 9.672 -6.297 -8.465 1.00 69.44 95 VAL A CA 1
ATOM 762 C C . VAL A 1 95 ? 11.177 -6.094 -8.563 1.00 69.44 95 VAL A C 1
ATOM 764 O O . VAL A 1 95 ? 11.745 -6.074 -9.659 1.00 69.44 95 VAL A O 1
ATOM 767 N N . LYS A 1 96 ? 11.834 -5.938 -7.417 1.00 70.44 96 LYS A N 1
ATOM 768 C CA . LYS A 1 96 ? 13.293 -5.954 -7.346 1.00 70.44 96 LYS A CA 1
ATOM 769 C C . LYS A 1 96 ? 13.795 -7.407 -7.415 1.00 70.44 96 LYS A C 1
ATOM 771 O O . LYS A 1 96 ? 13.251 -8.250 -6.708 1.00 70.44 96 LYS A O 1
ATOM 776 N N . PRO A 1 97 ? 14.848 -7.718 -8.196 1.00 66.00 97 PRO A N 1
ATOM 777 C CA . PRO A 1 97 ? 15.379 -9.076 -8.264 1.00 66.00 97 PRO A CA 1
ATOM 778 C C . PRO A 1 97 ? 15.909 -9.551 -6.900 1.00 66.00 97 PRO A C 1
ATOM 780 O O . PRO A 1 97 ? 16.596 -8.771 -6.222 1.00 66.00 97 PRO A O 1
ATOM 783 N N . PRO A 1 98 ? 15.668 -10.824 -6.524 1.00 67.69 98 PRO A N 1
ATOM 784 C CA . PRO A 1 98 ? 16.273 -11.433 -5.344 1.00 67.69 98 PRO A CA 1
ATOM 785 C C . PRO A 1 98 ? 17.799 -11.297 -5.351 1.00 67.69 98 PRO A C 1
ATOM 787 O O . PRO A 1 98 ? 18.427 -11.297 -6.411 1.00 67.69 98 PRO A O 1
ATOM 790 N N . GLU A 1 99 ? 18.415 -11.244 -4.168 1.00 67.31 99 GLU A N 1
ATOM 791 C CA . GLU A 1 99 ? 19.871 -11.095 -4.006 1.00 67.31 99 GLU A CA 1
ATOM 792 C C . GLU A 1 99 ? 20.686 -12.105 -4.833 1.00 67.31 99 GLU A C 1
ATOM 794 O O . GLU A 1 99 ? 21.646 -11.720 -5.502 1.00 67.31 99 GLU A O 1
ATOM 799 N N . ALA A 1 100 ? 20.256 -13.370 -4.869 1.00 67.06 100 ALA A N 1
ATOM 800 C CA . ALA A 1 100 ? 20.902 -14.436 -5.640 1.00 67.06 100 ALA A CA 1
ATOM 801 C C . ALA A 1 100 ? 20.794 -14.257 -7.169 1.00 67.06 100 ALA A C 1
ATOM 803 O O . ALA A 1 100 ? 21.630 -14.761 -7.915 1.00 67.06 100 ALA A O 1
ATOM 804 N N . ASN A 1 101 ? 19.790 -13.509 -7.635 1.00 72.50 101 ASN A N 1
ATOM 805 C CA . ASN A 1 101 ? 19.496 -13.294 -9.052 1.00 72.50 101 ASN A CA 1
ATOM 806 C C . ASN A 1 101 ? 19.991 -11.931 -9.555 1.00 72.50 101 ASN A C 1
ATOM 808 O O . ASN A 1 101 ? 19.779 -11.586 -10.724 1.00 72.50 101 ASN A O 1
ATOM 812 N N . LYS A 1 102 ? 20.653 -11.142 -8.697 1.00 76.38 102 LYS A N 1
ATOM 813 C CA . LYS A 1 102 ? 21.234 -9.855 -9.081 1.00 76.38 102 LYS A CA 1
ATOM 814 C C . LYS A 1 102 ? 22.353 -10.047 -10.092 1.00 76.38 102 LYS A C 1
ATOM 816 O O . LYS A 1 102 ? 23.271 -10.842 -9.907 1.00 76.38 102 LYS A O 1
ATOM 821 N N . ARG A 1 103 ? 22.280 -9.258 -11.161 1.00 83.06 103 ARG A N 1
ATOM 822 C CA . ARG A 1 103 ? 23.152 -9.388 -12.328 1.00 83.06 103 ARG A CA 1
ATOM 823 C C . ARG A 1 103 ? 24.198 -8.308 -12.356 1.00 83.06 103 ARG A C 1
ATOM 825 O O . ARG A 1 103 ? 23.944 -7.165 -11.956 1.00 83.06 103 ARG A O 1
ATOM 832 N N . PHE A 1 104 ? 25.354 -8.700 -12.859 1.00 86.81 104 PHE A N 1
ATOM 833 C CA . PHE A 1 104 ? 26.526 -7.859 -12.970 1.00 86.81 104 PHE A CA 1
ATOM 834 C C . PHE A 1 104 ? 27.129 -8.028 -14.359 1.00 86.81 104 PHE A C 1
ATOM 836 O O . PHE A 1 104 ? 26.992 -9.076 -14.990 1.00 86.81 104 PHE A O 1
ATOM 843 N N . PHE A 1 105 ? 27.801 -6.980 -14.823 1.00 89.38 105 PHE A N 1
ATOM 844 C CA . PHE A 1 105 ? 28.669 -7.083 -15.984 1.00 89.38 105 PHE A CA 1
ATOM 845 C C . PHE A 1 105 ? 29.921 -7.850 -15.575 1.00 89.38 105 PHE A C 1
ATOM 847 O O . PHE A 1 105 ? 30.669 -7.403 -14.704 1.00 89.38 105 PHE A O 1
ATOM 854 N N . LEU A 1 106 ? 30.132 -8.998 -16.201 1.00 91.69 106 LEU A N 1
ATOM 855 C CA . LEU A 1 106 ? 31.310 -9.830 -16.013 1.00 91.69 106 LEU A CA 1
ATOM 856 C C . LEU A 1 106 ? 32.095 -9.820 -17.319 1.00 91.69 106 LEU A C 1
ATOM 858 O O . LEU A 1 106 ? 31.502 -9.914 -18.388 1.00 91.69 106 LEU A O 1
ATOM 862 N N . ILE A 1 107 ? 33.417 -9.677 -17.263 1.00 94.19 107 ILE A N 1
ATOM 863 C CA . ILE A 1 107 ? 34.227 -9.822 -18.475 1.00 94.19 107 ILE A CA 1
ATOM 864 C C . ILE A 1 107 ? 34.100 -11.264 -18.989 1.00 94.19 107 ILE A C 1
ATOM 866 O O . ILE A 1 107 ? 34.147 -12.214 -18.202 1.00 94.19 107 ILE A O 1
ATOM 870 N N . HIS A 1 108 ? 33.908 -11.430 -20.296 1.00 93.75 108 HIS A N 1
ATOM 871 C CA . HIS A 1 108 ? 33.768 -12.745 -20.914 1.00 93.75 108 HIS A CA 1
ATOM 872 C C . HIS A 1 108 ? 35.107 -13.492 -20.836 1.00 93.75 108 HIS A C 1
ATOM 874 O O . HIS A 1 108 ? 36.076 -13.111 -21.493 1.00 93.75 108 HIS A O 1
ATOM 880 N N . LYS A 1 109 ? 35.187 -14.534 -19.998 1.00 88.00 109 LYS A N 1
ATOM 881 C CA . LYS A 1 109 ? 36.463 -15.188 -19.651 1.00 88.00 109 LYS A CA 1
ATOM 882 C C . LYS A 1 109 ? 37.131 -15.877 -20.841 1.00 88.00 109 LYS A C 1
ATOM 884 O O . LYS A 1 109 ? 38.350 -15.808 -20.961 1.00 88.00 109 LYS A O 1
ATOM 889 N N . ASP A 1 110 ? 36.345 -16.501 -21.716 1.00 88.81 110 ASP A N 1
ATOM 890 C CA . ASP A 1 110 ? 36.878 -17.299 -22.827 1.00 88.81 110 ASP A CA 1
ATOM 891 C C . ASP A 1 110 ? 37.396 -16.429 -23.981 1.00 88.81 110 ASP A C 1
ATOM 893 O O . ASP A 1 110 ? 38.326 -16.806 -24.691 1.00 88.81 110 ASP A O 1
ATOM 897 N N . ASN A 1 111 ? 36.812 -15.243 -24.164 1.00 91.88 111 ASN A N 1
ATOM 898 C CA . ASN A 1 111 ? 37.211 -14.291 -25.199 1.00 91.88 111 ASN A CA 1
ATOM 899 C C . ASN A 1 111 ? 36.966 -12.844 -24.732 1.00 91.88 111 ASN A C 1
ATOM 901 O O . ASN A 1 111 ? 35.953 -12.254 -25.118 1.00 91.88 111 ASN A O 1
ATOM 905 N N . PRO A 1 112 ? 37.840 -12.286 -23.875 1.00 92.38 112 PRO A N 1
ATOM 906 C CA . PRO A 1 112 ? 37.633 -10.974 -23.254 1.00 92.38 112 PRO A CA 1
ATOM 907 C C . PRO A 1 112 ? 37.835 -9.813 -24.231 1.00 92.38 112 PRO A C 1
ATOM 909 O O . PRO A 1 112 ? 37.162 -8.788 -24.113 1.00 92.38 112 PRO A O 1
ATOM 912 N N . ILE A 1 113 ? 38.744 -9.975 -25.200 1.00 95.38 113 ILE A N 1
ATOM 913 C CA . ILE A 1 113 ? 39.019 -8.990 -26.248 1.00 95.38 113 ILE A CA 1
ATOM 914 C C . ILE A 1 113 ? 39.204 -9.642 -27.617 1.00 95.38 113 ILE A C 1
ATOM 916 O O . ILE A 1 113 ? 39.823 -10.702 -27.750 1.00 95.38 113 ILE A O 1
ATOM 920 N N . GLU A 1 114 ? 38.763 -8.946 -28.656 1.00 93.81 114 GLU A N 1
ATOM 921 C CA . GLU A 1 114 ? 38.970 -9.323 -30.055 1.00 93.81 114 GLU A CA 1
ATOM 922 C C . GLU A 1 114 ? 39.015 -8.091 -30.966 1.00 93.81 114 GLU A C 1
ATOM 924 O O . GLU A 1 114 ? 38.738 -6.973 -30.531 1.00 93.81 114 GLU A O 1
ATOM 929 N N . LEU A 1 115 ? 39.396 -8.286 -32.227 1.00 92.25 115 LEU A N 1
ATOM 930 C CA . LEU A 1 115 ? 39.291 -7.265 -33.268 1.00 92.25 115 LEU A CA 1
ATOM 931 C C . LEU A 1 115 ? 38.129 -7.647 -34.186 1.00 92.25 115 LEU A C 1
ATOM 933 O O . LEU A 1 115 ? 38.012 -8.808 -34.573 1.00 92.25 115 LEU A O 1
ATOM 937 N N . ASN A 1 116 ? 37.266 -6.684 -34.507 1.00 90.75 116 ASN A N 1
ATOM 938 C CA . ASN A 1 116 ? 36.185 -6.892 -35.471 1.00 90.75 116 ASN A CA 1
ATOM 939 C C . ASN A 1 116 ? 36.718 -6.921 -36.922 1.00 90.75 116 ASN A C 1
ATOM 941 O O . ASN A 1 116 ? 37.906 -6.704 -37.167 1.00 90.75 116 ASN A O 1
ATOM 945 N N . ASP A 1 117 ? 3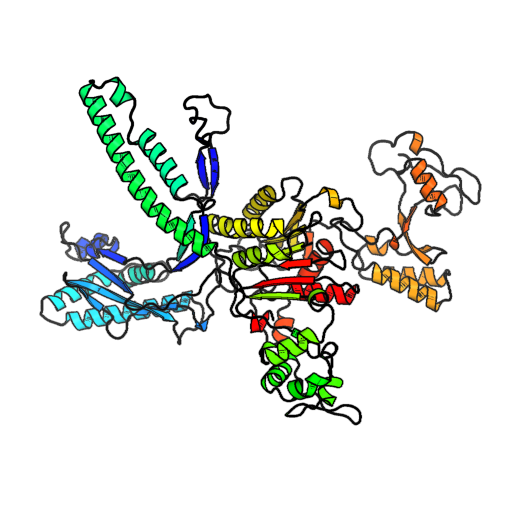5.825 -7.124 -37.894 1.00 88.69 117 ASP A N 1
ATOM 946 C CA . ASP A 1 117 ? 36.166 -7.148 -39.327 1.00 88.69 117 ASP A CA 1
ATOM 947 C C . ASP A 1 117 ? 36.793 -5.832 -39.844 1.00 88.69 117 ASP A C 1
ATOM 949 O O . ASP A 1 117 ? 37.476 -5.827 -40.867 1.00 88.69 117 ASP A O 1
ATOM 953 N N . GLU A 1 118 ? 36.595 -4.717 -39.132 1.00 89.19 118 GLU A N 1
ATOM 954 C CA . GLU A 1 118 ? 37.177 -3.396 -39.422 1.00 89.19 118 GLU A CA 1
ATOM 955 C C . GLU A 1 118 ? 38.500 -3.144 -38.665 1.00 89.19 118 GLU A C 1
ATOM 957 O O . GLU A 1 118 ? 39.058 -2.047 -38.729 1.00 89.19 118 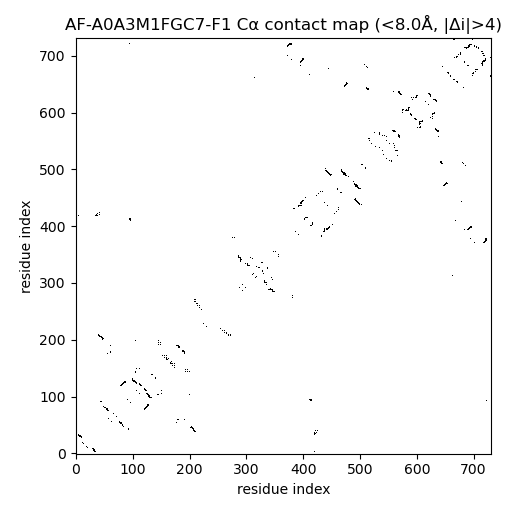GLU A O 1
ATOM 962 N N . ASN A 1 119 ? 39.039 -4.156 -37.973 1.00 88.38 119 ASN A N 1
ATOM 963 C CA . ASN A 1 119 ? 40.261 -4.078 -37.165 1.00 88.38 119 ASN A CA 1
ATOM 964 C C . ASN A 1 119 ? 40.159 -3.085 -35.979 1.00 88.38 119 ASN A C 1
ATOM 966 O O . ASN A 1 119 ? 41.140 -2.440 -35.581 1.00 88.38 119 ASN A O 1
ATOM 970 N N . GLU A 1 120 ? 38.955 -2.952 -35.416 1.00 94.06 120 GLU A N 1
ATOM 971 C CA . GLU A 1 120 ? 38.636 -2.150 -34.229 1.00 94.06 120 GLU A CA 1
ATOM 972 C C . GLU A 1 120 ? 38.464 -3.058 -33.000 1.00 94.06 120 GLU A C 1
ATOM 974 O O . GLU A 1 120 ? 37.915 -4.159 -33.095 1.00 94.06 120 GLU A O 1
ATOM 979 N N . LEU A 1 121 ? 38.926 -2.602 -31.831 1.00 95.94 121 LEU A N 1
ATOM 980 C CA . LEU A 1 121 ? 38.890 -3.383 -30.591 1.00 95.94 121 LEU A CA 1
ATOM 981 C C . LEU A 1 121 ? 37.466 -3.569 -30.069 1.00 95.94 121 LEU A C 1
ATOM 983 O O . LEU A 1 121 ? 36.741 -2.599 -29.840 1.00 95.94 121 LEU A O 1
ATOM 987 N N . VAL A 1 122 ? 37.113 -4.815 -29.780 1.00 94.88 122 VAL A N 1
ATOM 988 C CA . VAL A 1 122 ? 35.897 -5.206 -29.074 1.00 94.88 122 VAL A CA 1
ATOM 989 C C . VAL A 1 122 ? 36.281 -5.780 -27.711 1.00 94.88 122 VAL A C 1
ATOM 991 O O . VAL A 1 122 ? 37.152 -6.641 -27.621 1.00 94.88 122 VAL A O 1
ATOM 994 N N . VAL A 1 123 ? 35.630 -5.298 -26.652 1.00 94.88 123 VAL A N 1
ATOM 995 C CA . VAL A 1 123 ? 35.716 -5.851 -25.295 1.00 94.88 123 VAL A CA 1
ATOM 996 C C . VAL A 1 123 ? 34.377 -6.493 -24.954 1.00 94.88 123 VAL A C 1
ATOM 998 O O . VAL A 1 123 ? 33.332 -5.832 -24.993 1.00 94.88 123 VAL A O 1
ATOM 1001 N N . ASN A 1 124 ? 34.416 -7.782 -24.633 1.00 93.38 124 ASN A N 1
ATOM 1002 C CA . ASN A 1 124 ? 33.234 -8.624 -24.503 1.00 93.38 124 ASN A CA 1
ATOM 1003 C C . ASN A 1 124 ? 32.859 -8.841 -23.037 1.00 93.38 124 ASN A C 1
ATOM 1005 O O . ASN A 1 124 ? 33.682 -9.254 -22.220 1.00 93.38 124 ASN A O 1
ATOM 1009 N N . PHE A 1 125 ? 31.591 -8.598 -22.719 1.00 92.25 125 PHE A N 1
ATOM 1010 C CA . PHE A 1 125 ? 31.013 -8.800 -21.395 1.00 92.25 125 PHE A CA 1
ATOM 1011 C C . PHE A 1 125 ? 29.857 -9.804 -21.439 1.00 92.25 125 PHE A C 1
ATOM 1013 O O . PHE A 1 125 ? 29.156 -9.931 -22.438 1.00 92.25 125 PHE A O 1
ATOM 1020 N N . GLU A 1 126 ? 29.618 -10.471 -20.322 1.00 90.19 126 GLU A N 1
ATOM 1021 C CA . GLU A 1 126 ? 28.400 -11.214 -20.015 1.00 90.19 126 GLU A CA 1
ATOM 1022 C C . GLU A 1 126 ? 27.568 -10.406 -19.016 1.00 90.19 126 GLU A C 1
ATOM 1024 O O . GLU A 1 126 ? 28.117 -9.757 -18.120 1.00 90.19 126 GLU A O 1
ATOM 1029 N N . TYR A 1 127 ? 26.244 -10.466 -19.138 1.00 88.00 127 TYR A N 1
ATOM 1030 C CA . TYR A 1 127 ? 25.331 -9.854 -18.180 1.00 88.00 127 TYR A CA 1
ATOM 1031 C C . TYR A 1 127 ? 24.412 -10.898 -17.547 1.00 88.00 127 TYR A C 1
ATOM 1033 O O . TYR A 1 127 ? 23.367 -11.270 -18.089 1.00 88.00 127 TYR A O 1
ATOM 1041 N N . ARG A 1 128 ? 24.824 -11.394 -16.379 1.00 87.38 128 ARG A N 1
ATOM 1042 C CA . ARG A 1 128 ? 24.191 -12.539 -15.712 1.00 87.38 128 ARG A CA 1
ATOM 1043 C C . ARG A 1 128 ? 24.368 -12.496 -14.192 1.00 87.38 128 ARG A C 1
ATOM 1045 O O . ARG A 1 128 ? 25.149 -11.675 -13.699 1.00 87.38 128 ARG A O 1
ATOM 1052 N N . PRO A 1 129 ? 23.652 -13.350 -13.434 1.00 87.88 129 PRO A N 1
ATOM 1053 C CA . PRO A 1 129 ? 23.889 -13.504 -12.007 1.00 87.88 129 PRO A CA 1
ATOM 1054 C C . PRO A 1 129 ? 25.328 -13.943 -11.723 1.00 87.88 129 PRO A C 1
ATOM 1056 O O . PRO A 1 129 ? 25.916 -14.727 -12.477 1.00 87.88 129 PRO A O 1
ATOM 1059 N N . ASP A 1 130 ? 25.886 -13.426 -10.632 1.00 87.38 130 ASP A N 1
ATOM 1060 C CA . ASP A 1 130 ? 27.232 -13.761 -10.173 1.00 87.38 130 ASP A CA 1
ATOM 1061 C C . ASP A 1 130 ? 27.155 -14.587 -8.878 1.00 87.38 130 ASP A C 1
ATOM 1063 O O . ASP A 1 130 ? 26.899 -14.016 -7.815 1.00 87.38 130 ASP A O 1
ATOM 1067 N N . PRO A 1 131 ? 27.386 -15.914 -8.937 1.00 85.56 131 PRO A N 1
ATOM 1068 C CA . PRO A 1 131 ? 27.317 -16.786 -7.764 1.00 85.56 131 PRO A CA 1
ATOM 1069 C C . PRO A 1 131 ? 28.320 -16.432 -6.661 1.00 85.56 131 PRO A C 1
ATOM 1071 O O . PRO A 1 131 ? 28.141 -16.840 -5.519 1.00 85.56 131 PRO A O 1
ATOM 1074 N N . GLU A 1 132 ? 29.383 -15.689 -6.983 1.00 87.75 132 GLU A N 1
ATOM 1075 C CA . GLU A 1 132 ? 30.406 -15.290 -6.012 1.00 87.75 132 GLU A CA 1
ATOM 1076 C C . GLU A 1 132 ? 30.045 -13.983 -5.282 1.00 87.75 132 GLU A C 1
ATOM 1078 O O . GLU A 1 132 ? 30.811 -13.539 -4.421 1.00 87.75 132 GLU A O 1
ATOM 1083 N N . LYS A 1 133 ? 28.904 -13.351 -5.615 1.00 85.19 133 LYS A N 1
ATOM 1084 C CA . LYS A 1 133 ? 28.497 -12.053 -5.062 1.00 85.19 133 LYS A CA 1
ATOM 1085 C C . LYS A 1 133 ? 28.509 -12.048 -3.535 1.00 85.19 133 LYS A C 1
ATOM 1087 O O . LYS A 1 133 ? 27.889 -12.878 -2.878 1.00 85.19 133 LYS A O 1
ATOM 1092 N N . SER A 1 134 ? 29.170 -11.038 -2.964 1.00 81.50 134 SER A N 1
ATOM 1093 C CA . SER A 1 134 ? 29.190 -10.767 -1.522 1.00 81.50 134 SER A CA 1
ATOM 1094 C C . SER A 1 134 ? 29.264 -9.265 -1.231 1.00 81.50 134 SER A C 1
ATOM 1096 O O . SER A 1 134 ? 29.822 -8.487 -2.006 1.00 81.50 134 SER A O 1
ATOM 1098 N N . GLY A 1 135 ? 28.692 -8.841 -0.102 1.00 82.06 135 GLY A N 1
ATOM 1099 C CA . GLY A 1 135 ? 28.647 -7.429 0.290 1.00 82.06 135 GLY A CA 1
ATOM 1100 C C . GLY A 1 135 ? 27.687 -6.582 -0.558 1.00 82.06 135 GLY A C 1
ATOM 1101 O O . GLY A 1 135 ? 26.787 -7.100 -1.216 1.00 82.06 135 GLY A O 1
ATOM 1102 N N . GLN A 1 136 ? 27.862 -5.258 -0.514 1.00 78.81 136 GLN A N 1
ATOM 1103 C CA . GLN A 1 136 ? 26.992 -4.305 -1.215 1.00 78.81 136 GLN A CA 1
ATOM 1104 C C . GLN A 1 136 ? 27.192 -4.337 -2.739 1.00 78.81 136 GLN A C 1
ATOM 1106 O O . GLN A 1 136 ? 28.326 -4.388 -3.219 1.00 78.81 136 GLN A O 1
ATOM 1111 N N . ASP A 1 137 ? 26.104 -4.183 -3.501 1.00 79.25 137 ASP A N 1
ATOM 1112 C CA . ASP A 1 137 ? 26.098 -4.214 -4.975 1.00 79.25 137 ASP A CA 1
ATOM 1113 C C . ASP A 1 137 ? 27.112 -3.263 -5.605 1.00 79.25 137 ASP A C 1
ATOM 1115 O O . ASP A 1 137 ? 27.802 -3.608 -6.565 1.00 79.25 137 ASP A O 1
ATOM 1119 N N . ARG A 1 138 ? 27.212 -2.046 -5.060 1.00 81.38 138 ARG A N 1
ATOM 1120 C CA . ARG A 1 138 ? 28.136 -1.033 -5.565 1.00 81.38 138 ARG A CA 1
ATOM 1121 C C . ARG A 1 138 ? 29.588 -1.481 -5.427 1.00 81.38 138 ARG A C 1
ATOM 1123 O O . ARG A 1 138 ? 30.339 -1.365 -6.391 1.00 81.38 138 ARG A O 1
ATOM 1130 N N . ALA A 1 139 ? 29.963 -1.984 -4.253 1.00 84.94 139 ALA A N 1
ATOM 1131 C CA . ALA A 1 139 ? 31.313 -2.468 -3.994 1.00 84.94 139 ALA A CA 1
ATOM 1132 C C . ALA A 1 139 ? 31.626 -3.703 -4.851 1.00 84.94 139 ALA A C 1
ATOM 1134 O O . ALA A 1 139 ? 32.722 -3.813 -5.398 1.00 84.94 139 ALA A O 1
ATOM 1135 N N . TRP A 1 140 ? 30.643 -4.590 -5.035 1.00 89.19 140 TRP A N 1
ATOM 1136 C CA . TRP A 1 140 ? 30.792 -5.770 -5.884 1.00 89.19 140 TRP A CA 1
ATOM 1137 C C . TRP A 1 140 ? 31.006 -5.412 -7.358 1.00 89.19 140 TRP A C 1
ATOM 1139 O O . TRP A 1 140 ? 31.915 -5.934 -8.002 1.00 89.19 140 TRP A O 1
ATOM 1149 N N . ARG A 1 141 ? 30.233 -4.455 -7.884 1.00 88.88 141 ARG A N 1
ATOM 1150 C CA . ARG A 1 141 ? 30.438 -3.920 -9.236 1.00 88.88 141 ARG A CA 1
ATOM 1151 C C . ARG A 1 141 ? 31.816 -3.280 -9.380 1.00 88.88 141 ARG A C 1
ATOM 1153 O O . ARG A 1 141 ? 32.496 -3.535 -10.363 1.00 88.88 141 ARG A O 1
ATOM 1160 N N . GLU A 1 142 ? 32.239 -2.463 -8.415 1.00 89.38 142 GLU A N 1
ATOM 1161 C CA . GLU A 1 142 ? 33.570 -1.838 -8.432 1.00 89.38 142 GLU A CA 1
ATOM 1162 C C . GLU A 1 142 ? 34.687 -2.900 -8.453 1.00 89.38 142 GLU A C 1
ATOM 1164 O O . GLU A 1 142 ? 35.638 -2.758 -9.221 1.00 89.38 142 GLU A O 1
ATOM 1169 N N . LYS A 1 143 ? 34.526 -4.005 -7.709 1.00 92.81 143 LYS A N 1
ATOM 1170 C CA . LYS A 1 143 ? 35.432 -5.163 -7.748 1.00 92.81 143 LYS A CA 1
ATOM 1171 C C . LYS A 1 143 ? 35.470 -5.825 -9.132 1.00 92.81 143 LYS A C 1
ATOM 1173 O O . LYS A 1 143 ? 36.550 -5.965 -9.696 1.00 92.81 143 LYS A O 1
ATOM 1178 N N . ARG A 1 144 ? 34.319 -6.196 -9.706 1.00 93.69 144 ARG A N 1
ATOM 1179 C CA . ARG A 1 144 ? 34.260 -6.841 -11.036 1.00 93.69 144 ARG A CA 1
ATOM 1180 C C . ARG A 1 144 ? 34.753 -5.932 -12.158 1.00 93.69 144 ARG A C 1
ATOM 1182 O O . ARG A 1 144 ? 35.387 -6.403 -13.095 1.00 93.69 144 ARG A O 1
ATOM 1189 N N . ASN A 1 145 ? 34.533 -4.627 -12.037 1.00 94.12 145 ASN A N 1
ATOM 1190 C CA . ASN A 1 145 ? 35.073 -3.647 -12.971 1.00 94.12 145 ASN A CA 1
ATOM 1191 C C . ASN A 1 145 ? 36.598 -3.552 -12.884 1.00 94.12 145 ASN A C 1
ATOM 1193 O O . ASN A 1 145 ? 37.239 -3.422 -13.921 1.00 94.12 145 ASN A O 1
ATOM 1197 N N . ALA A 1 146 ? 37.175 -3.612 -11.680 1.00 93.31 146 ALA A N 1
ATOM 1198 C CA . ALA A 1 146 ? 38.626 -3.653 -11.508 1.00 93.31 146 ALA A CA 1
ATOM 1199 C C . ALA A 1 146 ? 39.220 -4.933 -12.117 1.00 93.31 146 ALA A C 1
ATOM 1201 O O . ALA A 1 146 ? 40.141 -4.847 -12.919 1.00 93.31 146 ALA A O 1
ATOM 1202 N N . GLU A 1 147 ? 38.616 -6.095 -11.850 1.00 94.62 147 GLU A N 1
ATOM 1203 C CA . GLU A 1 147 ? 39.024 -7.366 -12.467 1.00 94.62 147 GLU A CA 1
ATOM 1204 C C . GLU A 1 147 ? 38.933 -7.321 -14.002 1.00 94.62 147 GLU A C 1
ATOM 1206 O O . GLU A 1 147 ? 39.836 -7.787 -14.693 1.00 94.62 147 GLU A O 1
ATOM 1211 N N . ALA A 1 148 ? 37.872 -6.725 -14.555 1.00 95.25 148 ALA A N 1
ATOM 1212 C CA . ALA A 1 148 ? 37.730 -6.549 -15.998 1.00 95.25 148 ALA A CA 1
ATOM 1213 C C . ALA A 1 148 ? 38.824 -5.642 -16.585 1.00 95.25 148 ALA A C 1
ATOM 1215 O O . ALA A 1 148 ? 39.325 -5.920 -17.671 1.00 95.25 148 ALA A O 1
ATOM 1216 N N . VAL A 1 149 ? 39.210 -4.572 -15.878 1.00 95.88 149 VAL A N 1
ATOM 1217 C CA . VAL A 1 149 ? 40.333 -3.708 -16.277 1.00 95.88 149 VAL A CA 1
ATOM 1218 C C . VAL A 1 149 ? 41.629 -4.510 -16.314 1.00 95.88 149 VAL A C 1
ATOM 1220 O O . VAL A 1 149 ? 42.324 -4.458 -17.325 1.00 95.88 149 VAL A O 1
ATOM 1223 N N . ASP A 1 150 ? 41.923 -5.264 -15.255 1.00 95.19 150 ASP A N 1
ATOM 1224 C CA . ASP A 1 150 ? 43.155 -6.048 -15.148 1.00 95.19 150 ASP A CA 1
ATOM 1225 C C . ASP A 1 150 ? 43.242 -7.100 -16.263 1.00 95.19 150 ASP A C 1
ATOM 1227 O O . ASP A 1 150 ? 44.229 -7.137 -16.996 1.00 95.19 150 ASP A O 1
ATOM 1231 N N . ILE A 1 151 ? 42.172 -7.876 -16.477 1.00 95.81 151 ILE A N 1
ATOM 1232 C CA . ILE A 1 151 ? 42.108 -8.916 -17.519 1.00 95.81 151 ILE A CA 1
ATOM 1233 C C . ILE A 1 151 ? 42.273 -8.316 -18.920 1.00 95.81 151 ILE A C 1
ATOM 1235 O O . ILE A 1 151 ? 42.994 -8.863 -19.755 1.00 95.81 151 ILE A O 1
ATOM 1239 N N . VAL A 1 152 ? 41.613 -7.191 -19.206 1.00 95.88 152 VAL A N 1
ATOM 1240 C CA . VAL A 1 152 ? 41.716 -6.543 -20.521 1.00 95.88 152 VAL A CA 1
ATOM 1241 C C . VAL A 1 152 ? 43.124 -5.998 -20.751 1.00 95.88 152 VAL A C 1
ATOM 1243 O O . VAL A 1 152 ? 43.662 -6.183 -21.841 1.00 95.88 152 VAL A O 1
ATOM 1246 N N . LEU A 1 153 ? 43.742 -5.357 -19.753 1.00 95.25 153 LEU A N 1
ATOM 1247 C CA . LEU A 1 153 ? 45.114 -4.854 -19.876 1.00 95.25 153 LEU A CA 1
ATOM 1248 C C . LEU A 1 153 ? 46.127 -5.995 -20.037 1.00 95.25 153 LEU A C 1
ATOM 1250 O O . LEU A 1 153 ? 46.981 -5.898 -20.914 1.00 95.25 153 LEU A O 1
ATOM 1254 N N . GLU A 1 154 ? 45.994 -7.083 -19.275 1.00 95.12 154 GLU A N 1
ATOM 1255 C CA . GLU A 1 154 ? 46.851 -8.273 -19.388 1.00 95.12 154 GLU A CA 1
ATOM 1256 C C . GLU A 1 154 ? 46.754 -8.904 -20.786 1.00 95.12 154 GLU A C 1
ATOM 1258 O O . GLU A 1 154 ? 47.766 -9.234 -21.405 1.00 95.12 154 GLU A O 1
ATOM 1263 N N . GLN A 1 155 ? 45.542 -9.021 -21.335 1.00 94.12 155 GLN A N 1
ATOM 1264 C CA . GLN A 1 155 ? 45.333 -9.566 -22.680 1.00 94.12 155 GLN A CA 1
ATOM 1265 C C . GLN A 1 155 ? 45.857 -8.638 -23.778 1.00 94.12 155 GLN A C 1
ATOM 1267 O O . GLN A 1 155 ? 46.430 -9.114 -24.761 1.00 94.12 155 GLN A O 1
ATOM 1272 N N . LEU A 1 156 ? 45.692 -7.321 -23.621 1.00 94.69 156 LEU A N 1
ATOM 1273 C CA . LEU A 1 156 ? 46.285 -6.339 -24.527 1.00 94.69 156 LEU A CA 1
ATOM 1274 C C . LEU A 1 156 ? 47.817 -6.415 -24.494 1.00 94.69 156 LEU A C 1
ATOM 1276 O O . LEU A 1 156 ? 48.439 -6.404 -25.552 1.00 94.69 156 LEU A O 1
ATOM 1280 N N . GLU A 1 157 ? 48.422 -6.545 -23.311 1.00 93.88 157 GLU A N 1
ATOM 1281 C CA . GLU A 1 157 ? 49.870 -6.699 -23.145 1.00 93.88 157 GLU A CA 1
ATOM 1282 C C . GLU A 1 157 ? 50.380 -7.993 -23.785 1.00 93.88 157 GLU A C 1
ATOM 1284 O O . GLU A 1 157 ? 51.282 -7.942 -24.623 1.00 93.88 157 GLU A O 1
ATOM 1289 N N . ALA A 1 158 ? 49.756 -9.134 -23.487 1.00 92.25 158 ALA A N 1
ATOM 1290 C CA . ALA A 1 158 ? 50.132 -10.426 -24.055 1.00 92.25 158 ALA A CA 1
ATOM 1291 C C . ALA A 1 158 ? 50.061 -10.431 -25.592 1.00 92.25 158 ALA A C 1
ATOM 1293 O O . ALA A 1 158 ? 50.985 -10.903 -26.256 1.00 92.25 158 ALA A O 1
ATOM 1294 N N . ARG A 1 159 ? 48.994 -9.865 -26.175 1.00 91.25 159 ARG A N 1
ATOM 1295 C CA . ARG A 1 159 ? 48.824 -9.796 -27.638 1.00 91.25 159 ARG A CA 1
ATOM 1296 C C . ARG A 1 159 ? 49.693 -8.726 -28.298 1.00 91.25 159 ARG A C 1
ATOM 1298 O O . ARG A 1 159 ? 50.020 -8.863 -29.472 1.00 91.25 159 ARG A O 1
ATOM 1305 N N . SER A 1 160 ? 50.113 -7.699 -27.558 1.00 91.25 160 SER A N 1
ATOM 1306 C CA . SER A 1 160 ? 51.009 -6.655 -28.072 1.00 91.25 160 SER A CA 1
ATOM 1307 C C . SER A 1 160 ? 52.436 -7.135 -28.361 1.00 91.25 160 SER A C 1
ATOM 1309 O O . SER A 1 160 ? 53.171 -6.454 -29.071 1.00 91.25 160 SER A O 1
ATOM 1311 N N . GLN A 1 161 ? 52.829 -8.306 -27.843 1.00 88.69 161 GLN A N 1
ATOM 1312 C CA . GLN A 1 161 ? 54.155 -8.892 -28.074 1.00 88.69 161 GLN A CA 1
ATOM 1313 C C . GLN A 1 161 ? 54.325 -9.494 -29.477 1.00 88.69 161 GLN A C 1
ATOM 1315 O O . GLN A 1 161 ? 55.447 -9.807 -29.872 1.00 88.69 161 GLN A O 1
ATOM 1320 N N . ALA A 1 162 ? 53.237 -9.671 -30.233 1.00 87.44 162 ALA A N 1
ATOM 1321 C CA . ALA A 1 162 ? 53.319 -10.101 -31.622 1.00 87.44 162 ALA A CA 1
ATOM 1322 C C . ALA A 1 162 ? 53.914 -8.982 -32.501 1.00 87.44 162 ALA A C 1
ATOM 1324 O O . ALA A 1 162 ? 53.510 -7.825 -32.417 1.00 87.44 162 ALA A O 1
ATOM 1325 N N . GLU A 1 163 ? 54.868 -9.319 -33.372 1.00 85.00 163 GLU A N 1
ATOM 1326 C CA . GLU A 1 163 ? 55.523 -8.344 -34.266 1.00 85.00 163 GLU A CA 1
ATOM 1327 C C . GLU A 1 163 ? 54.700 -8.011 -35.530 1.00 85.00 163 GLU A C 1
ATOM 1329 O O . GLU A 1 163 ? 55.149 -7.255 -36.398 1.00 85.00 163 GLU A O 1
ATOM 1334 N N . ASP A 1 164 ? 53.496 -8.569 -35.654 1.00 87.69 164 ASP A N 1
ATOM 1335 C CA . ASP A 1 164 ? 52.589 -8.328 -36.771 1.00 87.69 164 ASP A CA 1
ATOM 1336 C C . ASP A 1 164 ? 51.765 -7.034 -36.603 1.00 87.69 164 ASP A C 1
ATOM 1338 O O . ASP A 1 164 ? 51.833 -6.317 -35.601 1.00 87.69 164 ASP A O 1
ATOM 1342 N N . GLU A 1 165 ? 50.989 -6.688 -37.632 1.00 83.25 165 GLU A N 1
ATOM 1343 C CA . GLU A 1 165 ? 50.157 -5.477 -37.624 1.00 83.25 165 GLU A CA 1
ATOM 1344 C C . GLU A 1 165 ? 49.073 -5.511 -36.528 1.00 83.25 165 GLU A C 1
ATOM 1346 O O . GLU A 1 165 ? 48.687 -4.460 -36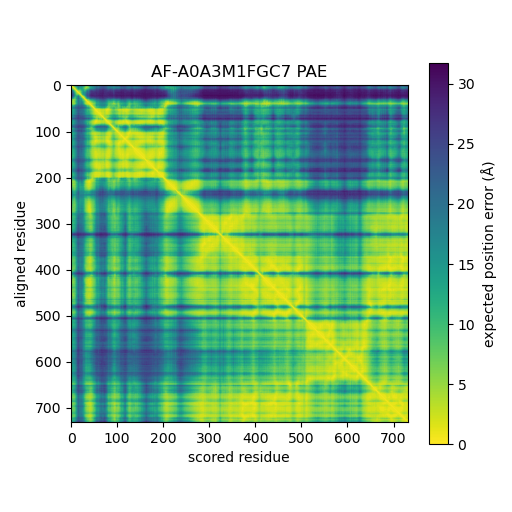.016 1.00 83.25 165 GLU A O 1
ATOM 1351 N N . GLN A 1 166 ? 48.616 -6.699 -36.113 1.00 85.19 166 GLN A N 1
ATOM 1352 C CA . GLN A 1 166 ? 47.655 -6.839 -35.018 1.00 85.19 166 GLN A CA 1
ATOM 1353 C C . GLN A 1 166 ? 48.307 -6.579 -33.655 1.00 85.19 166 GLN A C 1
ATOM 1355 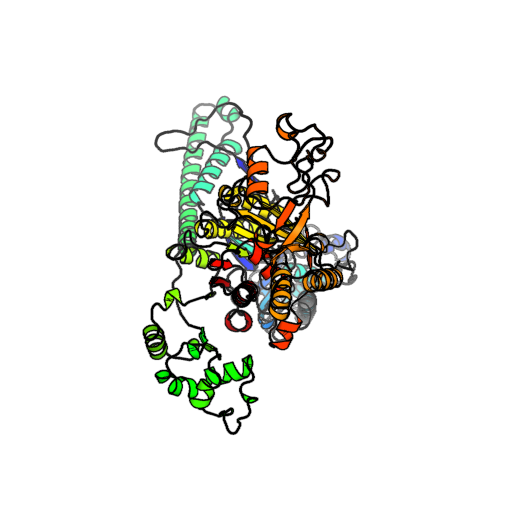O O . GLN A 1 166 ? 47.742 -5.842 -32.847 1.00 85.19 166 GLN A O 1
ATOM 1360 N N . GLY A 1 167 ? 49.512 -7.096 -33.405 1.00 86.94 167 GLY A N 1
ATOM 1361 C CA . GLY A 1 167 ? 50.259 -6.832 -32.176 1.00 86.94 167 GLY A CA 1
ATOM 1362 C C . GLY A 1 167 ? 50.590 -5.350 -31.994 1.00 86.94 167 GLY A C 1
ATOM 1363 O O . GLY A 1 167 ? 50.347 -4.788 -30.922 1.00 86.94 167 GLY A O 1
ATOM 1364 N N . LYS A 1 168 ? 50.994 -4.655 -33.069 1.00 87.88 168 LYS A N 1
ATOM 1365 C CA . LYS A 1 168 ? 51.158 -3.185 -33.055 1.00 87.88 168 LYS A CA 1
ATOM 1366 C C . LYS A 1 168 ? 49.858 -2.455 -32.719 1.00 87.88 168 LYS A C 1
ATOM 1368 O O . LYS A 1 168 ? 49.873 -1.472 -31.978 1.00 87.88 168 LYS A O 1
ATOM 1373 N N . ARG A 1 169 ? 48.726 -2.940 -33.237 1.00 89.31 169 ARG A N 1
ATOM 1374 C CA . ARG A 1 169 ? 47.403 -2.374 -32.952 1.00 89.31 169 ARG A CA 1
ATOM 1375 C C . ARG A 1 169 ? 47.027 -2.547 -31.478 1.00 89.31 169 ARG A C 1
ATOM 1377 O O . ARG A 1 169 ? 46.587 -1.586 -30.850 1.00 89.31 169 ARG A O 1
ATOM 1384 N N . PHE A 1 170 ? 47.254 -3.725 -30.896 1.00 92.38 170 PHE A N 1
ATOM 1385 C CA . PHE A 1 170 ? 47.033 -3.962 -29.464 1.00 92.38 170 PHE A CA 1
ATOM 1386 C C . PHE A 1 170 ? 47.966 -3.125 -28.575 1.00 92.38 170 PHE A C 1
ATOM 1388 O O . PHE A 1 170 ? 47.499 -2.566 -27.581 1.00 92.38 170 PHE A O 1
ATOM 1395 N N . ALA A 1 171 ? 49.241 -2.955 -28.955 1.00 90.81 171 ALA A N 1
ATOM 1396 C CA . ALA A 1 171 ? 50.175 -2.048 -28.278 1.00 90.81 171 ALA A CA 1
ATOM 1397 C C . ALA A 1 171 ? 49.654 -0.601 -28.246 1.00 90.81 171 ALA A C 1
ATOM 1399 O O . ALA A 1 171 ? 49.780 0.089 -27.232 1.00 90.81 171 ALA A O 1
ATOM 1400 N N . GLU A 1 172 ? 49.044 -0.137 -29.339 1.00 91.50 172 GLU A N 1
ATOM 1401 C CA . GLU A 1 172 ? 48.465 1.202 -29.418 1.00 91.50 172 GLU A CA 1
ATOM 1402 C C . GLU A 1 172 ? 47.293 1.382 -28.439 1.00 91.50 172 GLU A C 1
ATOM 1404 O O . GLU A 1 172 ? 47.275 2.343 -27.661 1.00 91.50 172 GLU A O 1
ATOM 1409 N N . TYR A 1 173 ? 46.352 0.430 -28.422 1.00 94.75 173 TYR A N 1
ATOM 1410 C CA . TYR A 1 173 ? 45.246 0.422 -27.461 1.00 94.75 173 TYR A CA 1
ATOM 1411 C C . TYR A 1 173 ? 45.756 0.392 -26.016 1.00 94.75 173 TYR A C 1
ATOM 1413 O O . TYR A 1 173 ? 45.324 1.212 -25.204 1.00 94.75 173 TYR A O 1
ATOM 1421 N N . LEU A 1 174 ? 46.713 -0.489 -25.702 1.00 94.62 174 LEU A N 1
ATOM 1422 C CA . LEU A 1 174 ? 47.324 -0.594 -24.374 1.00 94.62 174 LEU A CA 1
ATOM 1423 C C . LEU A 1 174 ? 47.939 0.738 -23.926 1.00 94.62 174 LEU A C 1
ATOM 1425 O O . LEU A 1 174 ? 47.735 1.174 -22.790 1.00 94.62 174 LEU A O 1
ATOM 1429 N N . ARG A 1 175 ? 48.668 1.412 -24.823 1.00 92.75 175 ARG A N 1
ATOM 1430 C CA . ARG A 1 175 ? 49.313 2.697 -24.533 1.00 92.75 175 ARG A CA 1
ATOM 1431 C C . ARG A 1 175 ? 48.292 3.770 -24.166 1.00 92.75 175 ARG A C 1
ATOM 1433 O O . ARG A 1 175 ? 48.479 4.475 -23.176 1.00 92.75 175 ARG A O 1
ATOM 1440 N N . LEU A 1 176 ? 47.222 3.907 -24.951 1.00 93.88 176 LEU A N 1
ATOM 1441 C CA . LEU A 1 176 ? 46.220 4.955 -24.738 1.00 93.88 176 LEU A CA 1
ATOM 1442 C C . LEU A 1 176 ? 45.280 4.649 -23.566 1.00 93.88 176 LEU A C 1
ATOM 1444 O O . LEU A 1 176 ? 44.892 5.562 -22.838 1.00 93.88 176 LEU A O 1
ATOM 1448 N N . PHE A 1 177 ? 44.956 3.381 -23.317 1.00 95.81 177 PHE A N 1
ATOM 1449 C CA . PHE A 1 177 ? 44.149 2.995 -22.160 1.00 95.81 177 PHE A CA 1
ATOM 1450 C C . PHE A 1 177 ? 44.842 3.204 -20.814 1.00 95.81 177 PHE A C 1
ATOM 1452 O O . PHE A 1 177 ? 44.157 3.440 -19.817 1.00 95.81 177 PHE A O 1
ATOM 1459 N N . ASN A 1 178 ? 46.175 3.170 -20.788 1.00 92.81 178 ASN A N 1
ATOM 1460 C CA . ASN A 1 178 ? 46.974 3.448 -19.595 1.00 92.81 178 ASN A CA 1
ATOM 1461 C C . ASN A 1 178 ? 47.144 4.947 -19.294 1.00 92.81 178 ASN A C 1
ATOM 1463 O O . ASN A 1 178 ? 47.728 5.299 -18.268 1.00 92.81 178 ASN A O 1
ATOM 1467 N N . VAL A 1 179 ? 46.623 5.847 -20.140 1.00 92.88 179 VAL A N 1
ATOM 1468 C CA . VAL A 1 179 ? 46.644 7.289 -19.854 1.00 92.88 179 VAL A CA 1
ATOM 1469 C C . VAL A 1 179 ? 45.897 7.560 -18.537 1.00 92.88 179 VAL A C 1
ATOM 1471 O O . VAL A 1 179 ? 44.761 7.103 -18.380 1.00 92.88 179 VAL A O 1
ATOM 1474 N N . PRO A 1 180 ? 46.493 8.293 -17.576 1.00 90.31 180 PRO A N 1
ATOM 1475 C CA . PRO A 1 180 ? 45.848 8.552 -16.294 1.00 90.31 180 PRO A CA 1
ATOM 1476 C C . PRO A 1 180 ? 44.547 9.351 -16.441 1.00 90.31 180 PRO A C 1
ATOM 1478 O O . PRO A 1 180 ? 44.529 10.451 -16.993 1.00 90.31 180 PRO A O 1
ATOM 1481 N N . ALA A 1 181 ? 43.467 8.829 -15.862 1.00 89.88 181 ALA A N 1
ATOM 1482 C CA . ALA A 1 181 ? 42.166 9.479 -15.749 1.00 89.88 181 ALA A CA 1
ATOM 1483 C C . ALA A 1 181 ? 41.792 9.630 -14.259 1.00 89.88 181 ALA A C 1
ATOM 1485 O O . ALA A 1 181 ? 40.894 8.933 -13.772 1.00 89.88 181 ALA A O 1
ATOM 1486 N N . PRO A 1 182 ? 42.476 10.503 -13.498 1.00 88.31 182 PRO A N 1
ATOM 1487 C CA . PRO A 1 182 ? 42.378 10.547 -12.041 1.00 88.31 182 PRO A CA 1
ATOM 1488 C C . PRO A 1 182 ? 40.979 10.926 -11.532 1.00 88.31 182 PRO A C 1
ATOM 1490 O O . PRO A 1 182 ? 40.228 11.662 -12.170 1.00 88.31 182 PRO A O 1
ATOM 1493 N N . THR A 1 183 ? 40.653 10.446 -10.335 1.00 88.19 183 THR A N 1
ATOM 1494 C CA . THR A 1 183 ? 39.499 10.854 -9.518 1.00 88.19 183 THR A CA 1
ATOM 1495 C C . THR A 1 183 ? 39.985 11.280 -8.131 1.00 88.19 183 THR A C 1
ATOM 1497 O O . THR A 1 183 ? 41.149 11.072 -7.790 1.00 88.19 183 THR A O 1
ATOM 1500 N N . GLU A 1 184 ? 39.107 11.847 -7.298 1.00 81.62 184 GLU A N 1
ATOM 1501 C CA . GLU A 1 184 ? 39.459 12.192 -5.909 1.00 81.62 184 GLU A CA 1
ATOM 1502 C C . GLU A 1 184 ? 39.912 10.972 -5.089 1.00 81.62 184 GLU A C 1
ATOM 1504 O O . GLU A 1 184 ? 40.770 11.104 -4.217 1.00 81.62 184 GLU A O 1
ATOM 1509 N N . LYS A 1 185 ? 39.363 9.786 -5.390 1.00 81.94 185 LYS A N 1
ATOM 1510 C CA . LYS A 1 185 ? 39.651 8.530 -4.681 1.00 81.94 185 LYS A CA 1
ATOM 1511 C C . LYS A 1 185 ? 40.828 7.753 -5.270 1.00 81.94 185 LYS A C 1
ATOM 1513 O O . LYS A 1 185 ? 41.591 7.160 -4.519 1.00 81.94 185 LYS A O 1
ATOM 1518 N N . ASP A 1 186 ? 40.986 7.773 -6.591 1.00 84.31 186 ASP A N 1
ATOM 1519 C CA . ASP A 1 186 ? 42.057 7.064 -7.292 1.00 84.31 186 ASP A CA 1
ATOM 1520 C C . ASP A 1 186 ? 42.765 7.992 -8.285 1.00 84.31 186 ASP A C 1
ATOM 1522 O O . ASP A 1 186 ? 42.240 8.326 -9.352 1.00 84.31 186 ASP A O 1
ATOM 1526 N N . LYS A 1 187 ? 43.984 8.399 -7.916 1.00 86.12 187 LYS A N 1
ATOM 1527 C CA . LYS A 1 187 ? 44.839 9.298 -8.703 1.00 86.12 187 LYS A CA 1
ATOM 1528 C C . LYS A 1 187 ? 45.575 8.598 -9.848 1.00 86.12 187 LYS A C 1
ATOM 1530 O O . LYS A 1 187 ? 46.112 9.293 -10.705 1.00 86.12 187 LYS A O 1
ATOM 1535 N N . LYS A 1 188 ? 45.645 7.264 -9.852 1.00 86.56 188 LYS A N 1
ATOM 1536 C CA . LYS A 1 188 ? 46.356 6.473 -10.871 1.00 86.56 188 LYS A CA 1
ATOM 1537 C C . LYS A 1 188 ? 45.415 5.691 -11.783 1.00 86.56 188 LYS A C 1
ATOM 1539 O O . LYS A 1 188 ? 45.890 4.958 -12.643 1.00 86.56 188 LYS A O 1
ATOM 1544 N N . ARG A 1 189 ? 44.105 5.872 -11.620 1.00 91.38 189 ARG A N 1
ATOM 1545 C CA . ARG A 1 189 ? 43.078 5.195 -12.405 1.00 91.38 189 ARG A CA 1
ATOM 1546 C C . ARG A 1 189 ? 43.364 5.278 -13.916 1.00 91.38 189 ARG A C 1
ATOM 1548 O O . ARG A 1 189 ? 43.441 6.398 -14.434 1.00 91.38 189 ARG A O 1
ATOM 1555 N N . PRO A 1 190 ? 43.471 4.145 -14.631 1.00 94.06 190 PRO A N 1
ATOM 1556 C CA . PRO A 1 190 ? 43.668 4.150 -16.076 1.00 94.06 190 PRO A CA 1
ATOM 1557 C C . PRO A 1 190 ? 42.401 4.613 -16.806 1.00 94.06 190 PRO A C 1
ATOM 1559 O O . PRO A 1 190 ? 41.277 4.484 -16.305 1.00 94.06 190 PRO A O 1
ATOM 1562 N N . LEU A 1 191 ? 42.565 5.130 -18.022 1.00 94.25 191 LEU A N 1
ATOM 1563 C CA . LEU A 1 191 ? 41.460 5.556 -18.878 1.00 94.25 191 LEU A CA 1
ATOM 1564 C C . LEU A 1 191 ? 40.494 4.404 -19.195 1.00 94.25 191 LEU A C 1
ATOM 1566 O O . LEU A 1 191 ? 39.283 4.624 -19.239 1.00 94.25 191 LEU A O 1
ATOM 1570 N N . LEU A 1 192 ? 40.990 3.169 -19.319 1.00 95.38 192 LEU A N 1
ATOM 1571 C CA . LEU A 1 192 ? 40.132 1.989 -19.482 1.00 95.38 192 LEU A CA 1
ATOM 1572 C C . LEU A 1 192 ? 39.131 1.836 -18.330 1.00 95.38 192 LEU A C 1
ATOM 1574 O O . LEU A 1 192 ? 37.940 1.645 -18.570 1.00 95.38 192 LEU A O 1
ATOM 1578 N N . ALA A 1 193 ? 39.580 2.007 -17.082 1.00 93.81 193 ALA A N 1
ATOM 1579 C CA . ALA A 1 193 ? 38.707 1.919 -15.916 1.00 93.81 193 ALA A CA 1
ATOM 1580 C C . ALA A 1 193 ? 37.609 2.990 -15.940 1.00 93.81 193 ALA A C 1
ATOM 1582 O O . ALA A 1 193 ? 36.507 2.750 -15.448 1.00 93.81 193 ALA A O 1
ATOM 1583 N N . LYS A 1 194 ? 37.854 4.170 -16.526 1.00 93.56 194 LYS A N 1
ATOM 1584 C CA . LYS A 1 194 ? 36.804 5.179 -16.737 1.00 93.56 194 LYS A CA 1
ATOM 1585 C C . LYS A 1 194 ? 35.711 4.667 -17.661 1.00 93.56 194 LYS A C 1
ATOM 1587 O O . LYS A 1 194 ? 34.542 4.752 -17.288 1.00 93.56 194 LYS A O 1
ATOM 1592 N N . TYR A 1 195 ? 36.088 4.1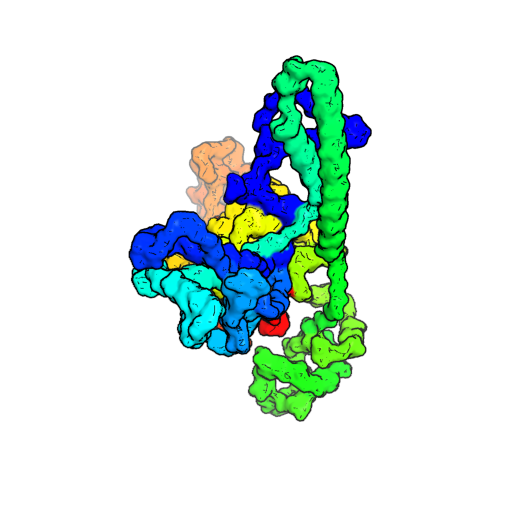43 -18.820 1.00 93.38 195 TYR A N 1
ATOM 1593 C CA . TYR A 1 195 ? 35.128 3.668 -19.807 1.00 93.38 195 TYR A CA 1
ATOM 1594 C C . TYR A 1 195 ? 34.405 2.402 -19.343 1.00 93.38 195 TYR A C 1
ATOM 1596 O O . TYR A 1 195 ? 33.191 2.327 -19.505 1.00 93.38 195 TYR A O 1
ATOM 1604 N N . ILE A 1 196 ? 35.093 1.451 -18.695 1.00 92.88 196 ILE A N 1
ATOM 1605 C CA . ILE A 1 196 ? 34.446 0.253 -18.129 1.00 92.88 196 ILE A CA 1
ATOM 1606 C C . ILE A 1 196 ? 33.438 0.663 -17.054 1.00 92.88 196 ILE A C 1
ATOM 1608 O O . ILE A 1 196 ? 32.295 0.219 -17.099 1.00 92.88 196 ILE A O 1
ATOM 1612 N N . ASN A 1 197 ? 33.792 1.569 -16.137 1.00 90.00 197 ASN A N 1
ATOM 1613 C CA . ASN A 1 197 ? 32.839 2.058 -15.133 1.00 90.00 197 ASN A CA 1
ATOM 1614 C C . ASN A 1 197 ? 31.654 2.821 -15.747 1.00 90.00 197 ASN A C 1
ATOM 1616 O O . ASN A 1 197 ? 30.551 2.744 -15.214 1.00 90.00 197 ASN A O 1
ATOM 1620 N N . GLN A 1 198 ? 31.856 3.554 -16.848 1.00 88.06 198 GLN A N 1
ATOM 1621 C CA . GLN A 1 198 ? 30.755 4.200 -17.570 1.00 88.06 198 GLN A CA 1
ATOM 1622 C C . GLN A 1 198 ? 29.832 3.174 -18.230 1.00 88.06 198 GLN A C 1
ATOM 1624 O O . GLN A 1 198 ? 28.618 3.284 -18.103 1.00 88.06 198 GLN A O 1
ATOM 1629 N N . TYR A 1 199 ? 30.391 2.169 -18.895 1.00 87.19 199 TYR A N 1
ATOM 1630 C CA . TYR A 1 199 ? 29.619 1.150 -19.602 1.00 87.19 199 TYR A CA 1
ATOM 1631 C C . TYR A 1 199 ? 28.850 0.211 -18.675 1.00 87.19 199 TYR A C 1
ATOM 1633 O O . TYR A 1 199 ? 27.678 -0.062 -18.897 1.00 87.19 199 TYR A O 1
ATOM 1641 N N . THR A 1 200 ? 29.502 -0.248 -17.610 1.00 85.88 200 THR A N 1
ATOM 1642 C CA . THR A 1 200 ? 28.915 -1.155 -16.610 1.00 85.88 200 THR A CA 1
ATOM 1643 C C . THR A 1 200 ? 28.020 -0.432 -15.603 1.00 85.88 200 THR A C 1
ATOM 1645 O O . THR A 1 200 ? 27.426 -1.062 -14.721 1.00 85.88 200 THR A O 1
ATOM 1648 N N . SER A 1 201 ? 27.917 0.900 -15.696 1.00 79.38 201 SER A N 1
ATOM 1649 C CA . SER A 1 201 ? 26.895 1.628 -14.957 1.00 79.38 201 SER A CA 1
ATOM 1650 C C . SER A 1 201 ? 25.527 1.180 -15.469 1.00 79.38 201 SER A C 1
ATOM 1652 O O . SER A 1 201 ? 25.284 1.150 -16.674 1.00 79.38 201 SER A O 1
ATOM 1654 N N . ARG A 1 202 ? 24.644 0.759 -14.556 1.00 68.44 202 ARG A N 1
ATOM 1655 C CA . ARG A 1 202 ? 23.306 0.298 -14.935 1.00 68.44 202 ARG A CA 1
ATOM 1656 C C . ARG A 1 202 ? 22.583 1.432 -15.651 1.00 68.44 202 ARG A C 1
ATOM 1658 O O . ARG A 1 202 ? 22.256 2.441 -15.029 1.00 68.44 202 ARG A O 1
ATOM 1665 N N . ASN A 1 203 ? 22.319 1.242 -16.939 1.00 65.38 203 ASN A N 1
ATOM 1666 C CA . ASN A 1 203 ? 21.414 2.098 -17.677 1.00 65.38 203 ASN A CA 1
ATOM 1667 C C . ASN A 1 203 ? 20.040 1.446 -17.663 1.00 65.38 203 ASN A C 1
ATOM 1669 O O . ASN A 1 203 ? 19.839 0.348 -18.184 1.00 65.38 203 ASN A O 1
ATOM 1673 N N . THR A 1 204 ? 19.104 2.117 -17.016 1.00 63.62 204 THR A N 1
ATOM 1674 C CA . THR A 1 204 ? 17.727 1.671 -16.950 1.00 63.62 204 THR A CA 1
ATOM 1675 C C . THR A 1 204 ? 16.881 2.594 -17.798 1.00 63.62 204 THR A C 1
ATOM 1677 O O . THR A 1 204 ? 16.979 3.819 -17.706 1.00 63.62 204 THR A O 1
ATOM 1680 N N . MET A 1 205 ? 16.047 2.001 -18.642 1.00 68.12 205 MET A N 1
ATOM 1681 C CA . MET A 1 205 ? 15.047 2.744 -19.381 1.00 68.12 205 MET A CA 1
ATOM 1682 C C . MET A 1 205 ? 13.675 2.275 -18.937 1.00 68.12 205 MET A C 1
ATOM 1684 O O . MET A 1 205 ? 13.372 1.080 -18.909 1.00 68.12 205 MET A O 1
ATOM 1688 N N . ASP A 1 206 ? 12.845 3.238 -18.571 1.00 73.81 206 ASP A N 1
ATOM 1689 C CA . ASP A 1 206 ? 11.447 2.973 -18.303 1.00 73.81 206 ASP A CA 1
ATOM 1690 C C . ASP A 1 206 ? 10.753 2.620 -19.625 1.00 73.81 206 ASP A C 1
ATOM 1692 O O . ASP A 1 206 ? 10.865 3.336 -20.624 1.00 73.81 206 ASP A O 1
ATOM 1696 N N . TYR A 1 207 ? 10.065 1.482 -19.637 1.00 79.00 207 TYR A N 1
ATOM 1697 C CA . TYR A 1 207 ? 9.293 1.018 -20.776 1.00 79.00 207 TYR A CA 1
ATOM 1698 C C . TYR A 1 207 ? 7.835 1.442 -20.618 1.00 79.00 207 TYR A C 1
ATOM 1700 O O . TYR A 1 207 ? 7.192 1.196 -19.589 1.00 79.00 207 TYR A O 1
ATOM 1708 N N . PHE A 1 208 ? 7.321 2.064 -21.674 1.00 84.00 208 PHE A N 1
ATOM 1709 C CA . PHE A 1 208 ? 5.996 2.652 -21.721 1.00 84.00 208 PHE A CA 1
ATOM 1710 C C . PHE A 1 208 ? 5.231 2.160 -22.939 1.00 84.00 208 PHE A C 1
ATOM 1712 O O . PHE A 1 208 ? 5.815 1.997 -24.007 1.00 84.00 208 PHE A O 1
ATOM 1719 N N . ILE A 1 209 ? 3.915 2.010 -22.783 1.00 88.38 209 ILE A N 1
ATOM 1720 C CA . ILE A 1 209 ? 2.995 1.901 -23.918 1.00 88.38 209 ILE A CA 1
ATOM 1721 C C . ILE A 1 209 ? 2.099 3.130 -23.947 1.00 88.38 209 ILE A C 1
ATOM 1723 O O . ILE A 1 209 ? 1.375 3.420 -22.994 1.00 88.38 209 ILE A O 1
ATOM 1727 N N . HIS A 1 210 ? 2.096 3.849 -25.056 1.00 91.19 210 HIS A N 1
ATOM 1728 C CA . HIS A 1 210 ? 1.272 5.022 -25.252 1.00 91.19 210 HIS A CA 1
ATOM 1729 C C . HIS A 1 210 ? -0.213 4.650 -25.421 1.00 91.19 210 HIS A C 1
ATOM 1731 O O . HIS A 1 210 ? -0.603 3.812 -26.235 1.00 91.19 210 HIS A O 1
ATOM 1737 N N . LYS A 1 211 ? -1.084 5.333 -24.669 1.00 90.88 211 LYS A N 1
ATOM 1738 C CA . LYS A 1 211 ? -2.539 5.094 -24.628 1.00 90.88 211 LYS A CA 1
ATOM 1739 C C . LYS A 1 211 ? -3.202 5.377 -25.988 1.00 90.88 211 LYS A C 1
ATOM 1741 O O . LYS A 1 211 ? -4.094 4.636 -26.400 1.00 90.88 211 LYS A O 1
ATOM 1746 N N . ASP A 1 212 ? -2.740 6.408 -26.707 1.00 91.00 212 ASP A N 1
ATOM 1747 C CA . ASP A 1 212 ? -3.168 6.792 -28.075 1.00 91.00 212 ASP A CA 1
ATOM 1748 C C . ASP A 1 212 ? -2.012 7.377 -28.932 1.00 91.00 212 ASP A C 1
ATOM 1750 O O . ASP A 1 212 ? -1.934 8.593 -29.140 1.00 91.00 212 ASP A O 1
ATOM 1754 N N . LEU A 1 213 ? -1.054 6.539 -29.369 1.00 90.69 213 LEU A N 1
ATOM 1755 C CA . LEU A 1 213 ? 0.147 7.022 -30.086 1.00 90.69 213 LEU A CA 1
ATOM 1756 C C . LEU A 1 213 ? -0.211 7.683 -31.416 1.00 90.69 213 LEU A C 1
ATOM 1758 O O . LEU A 1 213 ? 0.312 8.742 -31.760 1.00 90.69 213 LEU A O 1
ATOM 1762 N N . GLY A 1 214 ? -1.135 7.073 -32.158 1.00 91.25 214 GLY A N 1
ATOM 1763 C CA . GLY A 1 214 ? -1.564 7.589 -33.450 1.00 91.25 214 GLY A CA 1
ATOM 1764 C C . GLY A 1 214 ? -2.206 8.970 -33.335 1.00 91.25 214 GLY A C 1
ATOM 1765 O O . GLY A 1 214 ? -1.942 9.840 -34.164 1.00 91.25 214 GLY A O 1
ATOM 1766 N N . GLY A 1 215 ? -3.057 9.201 -32.333 1.00 87.38 215 GLY A N 1
ATOM 1767 C CA . GLY A 1 215 ? -3.620 10.526 -32.092 1.00 87.38 215 GLY A CA 1
ATOM 1768 C C . GLY A 1 215 ? -2.555 11.542 -31.684 1.00 87.38 215 GLY A C 1
ATOM 1769 O O . GLY A 1 215 ? -2.605 12.682 -32.142 1.00 87.38 215 GLY A O 1
ATOM 1770 N N . PHE A 1 216 ? -1.587 11.139 -30.855 1.00 86.12 216 PHE A N 1
ATOM 1771 C CA . PHE A 1 216 ? -0.463 11.985 -30.448 1.00 86.12 216 PHE A CA 1
ATOM 1772 C C . PHE A 1 216 ? 0.401 12.420 -31.636 1.00 86.12 216 PHE A C 1
ATOM 1774 O O . PHE A 1 216 ? 0.479 13.616 -31.914 1.00 86.12 216 PHE A O 1
ATOM 1781 N N . LEU A 1 217 ? 0.953 11.476 -32.402 1.00 87.62 217 LEU A N 1
ATOM 1782 C CA . LEU A 1 217 ? 1.859 11.793 -33.509 1.00 87.62 217 LEU A CA 1
ATOM 1783 C C . LEU A 1 217 ? 1.190 12.615 -34.617 1.00 87.62 217 LEU A C 1
ATOM 1785 O O . LEU A 1 217 ? 1.852 13.429 -35.253 1.00 87.62 217 LEU A O 1
ATOM 1789 N N . ARG A 1 218 ? -0.121 12.446 -34.854 1.00 88.06 218 ARG A N 1
ATOM 1790 C CA . ARG A 1 218 ? -0.847 13.286 -35.826 1.00 88.06 218 ARG A CA 1
ATOM 1791 C C . ARG A 1 218 ? -0.937 14.742 -35.370 1.00 88.06 218 ARG A C 1
ATOM 1793 O O . ARG A 1 218 ? -0.755 15.633 -36.194 1.00 88.06 218 ARG A O 1
ATOM 1800 N N . ARG A 1 219 ? -1.156 14.986 -34.072 1.00 83.94 219 ARG A N 1
ATOM 1801 C CA . ARG A 1 219 ? -1.136 16.346 -33.505 1.00 83.94 219 ARG A CA 1
ATOM 1802 C C . ARG A 1 219 ? 0.259 16.967 -33.597 1.00 83.94 219 ARG A C 1
ATOM 1804 O O . ARG A 1 219 ? 0.367 18.120 -34.004 1.00 83.94 219 ARG A O 1
ATOM 1811 N N . GLU A 1 220 ? 1.302 16.196 -33.294 1.00 82.50 220 GLU A N 1
ATOM 1812 C CA . GLU A 1 220 ? 2.694 16.652 -33.420 1.00 82.50 220 GLU A CA 1
ATOM 1813 C C . GLU A 1 220 ? 3.079 16.937 -34.876 1.00 82.50 220 GLU A C 1
ATOM 1815 O O . GLU A 1 220 ? 3.698 17.958 -35.164 1.00 82.50 220 GLU A O 1
ATOM 1820 N N . LEU A 1 221 ? 2.646 16.099 -35.824 1.00 84.25 221 LEU A N 1
ATOM 1821 C CA . LEU A 1 221 ? 2.847 16.339 -37.254 1.00 84.25 221 LEU A CA 1
ATOM 1822 C C . LEU A 1 221 ? 2.178 17.642 -37.703 1.00 84.25 221 LEU A C 1
ATOM 1824 O O . LEU A 1 221 ? 2.781 18.426 -38.435 1.00 84.25 221 LEU A O 1
ATOM 1828 N N . ASP A 1 222 ? 0.936 17.882 -37.280 1.00 81.44 222 ASP A N 1
ATOM 1829 C CA . ASP A 1 222 ? 0.234 19.123 -37.602 1.00 81.44 222 ASP A CA 1
ATOM 1830 C C . ASP A 1 222 ? 0.933 20.348 -37.012 1.00 81.44 222 ASP A C 1
ATOM 1832 O O . ASP A 1 222 ? 1.019 21.380 -37.679 1.00 81.44 222 ASP A O 1
ATOM 1836 N N . PHE A 1 223 ? 1.463 20.235 -35.794 1.00 75.94 223 PHE A N 1
ATOM 1837 C CA . PHE A 1 223 ? 2.250 21.289 -35.165 1.00 75.94 223 PHE A CA 1
ATOM 1838 C C . PHE A 1 223 ? 3.559 21.551 -35.918 1.00 75.94 223 PHE A C 1
ATOM 1840 O O . PHE A 1 223 ? 3.842 22.697 -36.271 1.00 75.94 223 PHE A O 1
ATOM 1847 N N . TYR A 1 224 ? 4.326 20.503 -36.211 1.00 80.62 224 TYR A N 1
ATOM 1848 C CA . TYR A 1 224 ? 5.582 20.599 -36.950 1.00 80.62 224 TYR A CA 1
ATOM 1849 C C . TYR A 1 224 ? 5.369 21.247 -38.320 1.00 80.62 224 TYR A C 1
ATOM 1851 O O . TYR A 1 224 ? 6.077 22.179 -38.696 1.00 80.62 224 TYR A O 1
ATOM 1859 N N . ILE A 1 225 ? 4.321 20.827 -39.038 1.00 80.94 225 ILE A N 1
ATOM 1860 C CA . ILE A 1 225 ? 3.966 21.427 -40.324 1.00 80.94 225 ILE A CA 1
ATOM 1861 C C . ILE A 1 225 ? 3.668 22.920 -40.171 1.00 80.94 225 ILE A C 1
ATOM 1863 O O . ILE A 1 225 ? 4.132 23.703 -40.990 1.00 80.94 225 ILE A O 1
ATOM 1867 N N . LYS A 1 226 ? 2.909 23.326 -39.151 1.00 74.00 226 LYS A N 1
ATOM 1868 C CA . LYS A 1 226 ? 2.490 24.725 -38.982 1.00 74.00 226 LYS A CA 1
ATOM 1869 C C . LYS A 1 226 ? 3.611 25.669 -38.548 1.00 74.00 226 LYS A C 1
ATOM 1871 O O . LYS A 1 226 ? 3.522 26.840 -38.881 1.00 74.00 226 LYS A O 1
ATOM 1876 N N . ASN A 1 227 ? 4.611 25.191 -37.808 1.00 71.69 227 ASN A N 1
ATOM 1877 C CA . ASN A 1 227 ? 5.635 26.063 -37.216 1.00 71.69 227 ASN A CA 1
ATOM 1878 C C . ASN A 1 227 ? 6.998 25.949 -37.896 1.00 71.69 227 ASN A C 1
ATOM 1880 O O . ASN A 1 227 ? 7.658 26.958 -38.118 1.00 71.69 227 ASN A O 1
ATOM 1884 N N . GLU A 1 228 ? 7.415 24.730 -38.233 1.00 74.62 228 GLU A N 1
ATOM 1885 C CA . GLU A 1 228 ? 8.753 24.482 -38.779 1.00 74.62 228 GLU A CA 1
ATOM 1886 C C . GLU A 1 228 ? 8.738 24.434 -40.300 1.00 74.62 228 GLU A C 1
ATOM 1888 O O . GLU A 1 228 ? 9.681 24.879 -40.954 1.00 74.62 228 GLU A O 1
ATOM 1893 N N . VAL A 1 229 ? 7.658 23.894 -40.874 1.00 71.88 229 VAL A N 1
ATOM 1894 C CA . VAL A 1 229 ? 7.564 23.739 -42.324 1.00 71.88 229 VAL A CA 1
ATOM 1895 C C . VAL A 1 229 ? 6.914 24.952 -42.962 1.00 71.88 229 VAL A C 1
ATOM 1897 O O . VAL A 1 229 ? 7.479 25.432 -43.931 1.00 71.88 229 VAL A O 1
ATOM 1900 N N . MET A 1 230 ? 5.775 25.433 -42.446 1.00 69.62 230 MET A N 1
ATOM 1901 C CA . MET A 1 230 ? 4.943 26.495 -43.025 1.00 69.62 230 MET A CA 1
ATOM 1902 C C . MET A 1 230 ? 5.326 27.883 -42.490 1.00 69.62 230 MET A C 1
ATOM 1904 O O . MET A 1 230 ? 4.892 28.270 -41.410 1.00 69.62 230 MET A O 1
ATOM 1908 N N . ARG A 1 231 ? 6.096 28.660 -43.260 1.00 68.88 231 ARG A N 1
ATOM 1909 C CA . ARG A 1 231 ? 6.402 30.067 -42.943 1.00 68.88 231 ARG A CA 1
ATOM 1910 C C . ARG A 1 231 ? 5.500 30.988 -43.753 1.00 68.88 231 ARG A C 1
ATOM 1912 O O . ARG A 1 231 ? 5.559 30.998 -44.977 1.00 68.88 231 ARG A O 1
ATOM 1919 N N . LEU A 1 232 ? 4.634 31.732 -43.066 1.00 65.31 232 LEU A N 1
ATOM 1920 C CA . LEU A 1 232 ? 3.643 32.602 -43.711 1.00 65.31 232 LEU A CA 1
ATOM 1921 C C . LEU A 1 232 ? 4.305 33.725 -44.528 1.00 65.31 232 LEU A C 1
ATOM 1923 O O . LEU A 1 232 ? 3.865 33.982 -45.645 1.00 65.31 232 LEU A O 1
ATOM 1927 N N . ASP A 1 233 ? 5.409 34.290 -44.035 1.00 65.62 233 ASP A N 1
ATOM 1928 C CA . ASP A 1 233 ? 6.163 35.361 -44.710 1.00 65.62 233 ASP A CA 1
ATOM 1929 C C . ASP A 1 233 ? 6.762 34.910 -46.056 1.00 65.62 233 ASP A C 1
ATOM 1931 O O . ASP A 1 233 ? 6.817 35.681 -47.019 1.00 65.62 233 ASP A O 1
ATOM 1935 N N . ASP A 1 234 ? 7.166 33.637 -46.144 1.00 65.81 234 ASP A N 1
ATOM 1936 C CA . ASP A 1 234 ? 7.701 33.029 -47.367 1.00 65.81 234 ASP A CA 1
ATOM 1937 C C . ASP A 1 234 ? 6.594 32.765 -48.399 1.00 65.81 234 ASP A C 1
ATOM 1939 O O . ASP A 1 234 ? 6.865 32.678 -49.593 1.00 65.81 234 ASP A O 1
ATOM 1943 N N . ILE A 1 235 ? 5.341 32.631 -47.952 1.00 67.25 235 ILE A N 1
ATOM 1944 C CA . ILE A 1 235 ? 4.173 32.415 -48.817 1.00 67.25 235 ILE A CA 1
ATOM 1945 C C . ILE A 1 235 ? 3.621 33.753 -49.322 1.00 67.25 235 ILE A C 1
ATOM 1947 O O . ILE A 1 235 ? 3.195 33.832 -50.472 1.00 67.25 235 ILE A O 1
ATOM 1951 N N . GLU A 1 236 ? 3.637 34.799 -48.493 1.00 64.31 236 GLU A N 1
ATOM 1952 C CA . GLU A 1 236 ? 3.110 36.126 -48.839 1.00 64.31 236 GLU A CA 1
ATOM 1953 C C . GLU A 1 236 ? 3.935 36.822 -49.934 1.00 64.31 236 GLU A C 1
ATOM 1955 O O . GLU A 1 236 ? 3.379 37.514 -50.786 1.00 64.31 236 GLU A O 1
ATOM 1960 N N . ASN A 1 237 ? 5.249 36.580 -49.961 1.00 68.31 237 ASN A N 1
ATOM 1961 C CA . ASN A 1 237 ? 6.174 37.197 -50.916 1.00 68.31 237 ASN A CA 1
ATOM 1962 C C . ASN A 1 237 ? 6.523 36.306 -52.130 1.00 68.31 237 ASN A C 1
ATOM 1964 O O . ASN A 1 237 ? 7.327 36.712 -52.971 1.00 68.31 237 ASN A O 1
ATOM 1968 N N . ALA A 1 238 ? 5.954 35.098 -52.232 1.00 68.38 238 ALA A N 1
ATOM 1969 C CA . ALA A 1 238 ? 6.267 34.130 -53.288 1.00 68.38 238 ALA A CA 1
ATOM 1970 C C . ALA A 1 238 ? 5.329 34.220 -54.505 1.00 68.38 238 ALA A C 1
ATOM 1972 O O . ALA A 1 238 ? 4.146 34.542 -54.400 1.00 68.38 238 ALA A O 1
ATOM 1973 N N . ASP A 1 239 ? 5.846 33.869 -55.684 1.00 74.25 239 ASP A N 1
ATOM 1974 C CA . ASP A 1 239 ? 5.062 33.774 -56.912 1.00 74.25 239 ASP A CA 1
ATOM 1975 C C . ASP A 1 239 ? 4.206 32.489 -56.960 1.00 74.25 239 ASP A C 1
ATOM 1977 O O . ASP A 1 239 ? 4.492 31.471 -56.320 1.00 74.25 239 ASP A O 1
ATOM 1981 N N . ALA A 1 240 ? 3.114 32.515 -57.734 1.00 72.31 240 ALA A N 1
ATOM 1982 C CA . ALA A 1 240 ? 2.135 31.420 -57.779 1.00 72.31 240 ALA A CA 1
ATOM 1983 C C . ALA A 1 240 ? 2.733 30.012 -58.055 1.00 72.31 240 ALA A C 1
ATOM 1985 O O . ALA A 1 240 ? 2.277 29.045 -57.431 1.00 72.31 240 ALA A O 1
ATOM 1986 N N . PRO A 1 241 ? 3.753 29.843 -58.927 1.00 74.88 241 PRO A N 1
ATOM 1987 C CA . PRO A 1 241 ? 4.420 28.554 -59.126 1.00 74.88 241 PRO A CA 1
ATOM 1988 C C . PRO A 1 241 ? 5.171 28.046 -57.883 1.00 74.88 241 PRO A C 1
ATOM 1990 O O . PRO A 1 241 ? 5.111 26.846 -57.585 1.00 74.88 241 PRO A O 1
ATOM 1993 N N . ALA A 1 242 ? 5.845 28.928 -57.135 1.00 69.44 242 ALA A N 1
ATOM 1994 C CA . ALA A 1 242 ? 6.565 28.561 -55.916 1.00 69.44 242 ALA A CA 1
ATOM 1995 C C . ALA A 1 242 ? 5.606 28.117 -54.802 1.00 69.44 242 ALA A C 1
ATOM 1997 O O . ALA A 1 242 ? 5.837 27.078 -54.174 1.00 69.44 242 ALA A O 1
ATOM 1998 N N . VAL A 1 243 ? 4.475 28.814 -54.635 1.00 74.00 243 VAL A N 1
ATOM 1999 C CA . VAL A 1 243 ? 3.407 28.418 -53.698 1.00 74.00 243 VAL A CA 1
ATOM 2000 C C . VAL A 1 243 ? 2.842 27.035 -54.056 1.00 74.00 243 VAL A C 1
ATOM 2002 O O . VAL A 1 243 ? 2.654 26.183 -53.183 1.00 74.00 243 VAL A O 1
ATOM 2005 N N . GLY A 1 244 ? 2.634 26.756 -55.349 1.00 75.44 244 GLY A N 1
ATOM 2006 C CA . GLY A 1 244 ? 2.177 25.446 -55.827 1.00 75.44 244 GLY A CA 1
ATOM 2007 C C . GLY A 1 244 ? 3.151 24.302 -55.509 1.00 75.44 244 GLY A C 1
ATOM 2008 O O . GLY A 1 244 ? 2.735 23.250 -55.014 1.00 75.44 244 GLY A O 1
ATOM 2009 N N . SER A 1 245 ? 4.451 24.515 -55.736 1.00 76.75 245 SER A N 1
ATOM 2010 C CA . SER A 1 245 ? 5.517 23.553 -55.403 1.00 76.75 245 SER A CA 1
ATOM 2011 C C . SER A 1 245 ? 5.595 23.280 -53.897 1.00 76.75 245 SER A C 1
ATOM 2013 O O . SER A 1 245 ? 5.718 22.134 -53.455 1.00 76.75 245 SER A O 1
ATOM 2015 N N . TYR A 1 246 ? 5.442 24.326 -53.091 1.00 75.94 246 TYR A N 1
ATOM 2016 C CA . TYR A 1 246 ? 5.460 24.239 -51.638 1.00 75.94 246 TYR A CA 1
ATOM 2017 C C . TYR A 1 246 ? 4.276 23.433 -51.077 1.00 75.94 246 TYR A C 1
ATOM 2019 O O . TYR A 1 246 ? 4.461 22.505 -50.284 1.00 75.94 246 TYR A O 1
ATOM 2027 N N . LEU A 1 247 ? 3.059 23.691 -51.569 1.00 79.94 247 LEU A N 1
ATOM 2028 C CA . LEU A 1 247 ? 1.869 22.906 -51.223 1.00 79.94 247 LEU A CA 1
ATOM 2029 C C . LEU A 1 247 ? 1.987 21.439 -51.665 1.00 79.94 247 LEU A C 1
ATOM 2031 O O . LEU A 1 247 ? 1.508 20.541 -50.967 1.00 79.94 247 LEU A O 1
ATOM 2035 N N . ALA A 1 248 ? 2.635 21.169 -52.802 1.00 82.75 248 ALA A N 1
ATOM 2036 C CA . ALA A 1 248 ? 2.900 19.806 -53.252 1.00 82.75 248 ALA A CA 1
ATOM 2037 C C . ALA A 1 248 ? 3.859 19.068 -52.301 1.00 82.75 248 ALA A C 1
ATOM 2039 O O . ALA A 1 248 ? 3.564 17.938 -51.902 1.00 82.75 248 ALA A O 1
ATOM 2040 N N . LYS A 1 249 ? 4.949 19.715 -51.863 1.00 82.81 249 LYS A N 1
ATOM 2041 C CA . LYS A 1 249 ? 5.868 19.161 -50.851 1.00 82.81 249 LYS A CA 1
ATOM 2042 C C . LYS A 1 249 ? 5.150 18.864 -49.534 1.00 82.81 249 LYS A C 1
ATOM 2044 O O . LYS A 1 249 ? 5.294 17.763 -49.008 1.00 82.81 249 LYS A O 1
ATOM 2049 N N . LEU A 1 250 ? 4.311 19.784 -49.052 1.00 84.88 250 LEU A N 1
ATOM 2050 C CA . LEU A 1 250 ? 3.494 19.584 -47.848 1.00 84.88 250 LEU A CA 1
ATOM 2051 C C . LEU A 1 250 ? 2.543 18.386 -47.971 1.00 84.88 250 LEU A C 1
ATOM 2053 O O . LEU A 1 250 ? 2.431 17.584 -47.041 1.00 84.88 250 LEU A O 1
ATOM 2057 N N . LYS A 1 251 ? 1.882 18.220 -49.125 1.00 84.69 251 LYS A N 1
ATOM 2058 C CA . LYS A 1 251 ? 1.024 17.053 -49.393 1.00 84.69 251 LYS A CA 1
ATOM 2059 C C . LYS A 1 251 ? 1.813 15.745 -49.353 1.00 84.69 251 LYS A C 1
ATOM 2061 O O . LYS A 1 251 ? 1.332 14.767 -48.779 1.00 84.69 251 LYS A O 1
ATOM 2066 N N . VAL A 1 252 ? 3.005 15.718 -49.951 1.00 89.69 252 VAL A N 1
ATOM 2067 C CA . VAL A 1 252 ? 3.875 14.532 -49.958 1.00 89.69 252 VAL A CA 1
ATOM 2068 C C . VAL A 1 252 ? 4.366 14.210 -48.548 1.00 89.69 252 VAL A C 1
ATOM 2070 O O . VAL A 1 252 ? 4.207 13.071 -48.111 1.00 89.69 252 VAL A O 1
ATOM 2073 N N . LEU A 1 253 ? 4.868 15.208 -47.812 1.00 88.88 253 LEU A N 1
ATOM 2074 C CA . LEU A 1 253 ? 5.311 15.063 -46.424 1.00 88.88 253 LEU A CA 1
ATOM 2075 C C . LEU A 1 253 ? 4.197 14.479 -45.553 1.00 88.88 253 LEU A C 1
ATOM 2077 O O . LEU A 1 253 ? 4.389 13.441 -44.926 1.00 88.88 253 LEU A O 1
ATOM 2081 N N . ARG A 1 254 ? 3.005 15.089 -45.579 1.00 90.44 254 ARG A N 1
ATOM 2082 C CA . ARG A 1 254 ? 1.843 14.627 -44.809 1.00 90.44 254 ARG A CA 1
ATOM 2083 C C . ARG A 1 254 ? 1.450 13.195 -45.171 1.00 90.44 254 ARG A C 1
ATOM 2085 O O . ARG A 1 254 ? 1.129 12.407 -44.289 1.00 90.44 254 ARG A O 1
ATOM 2092 N N . LYS A 1 255 ? 1.495 12.832 -46.457 1.00 91.56 255 LYS A N 1
ATOM 2093 C CA . LYS A 1 255 ? 1.180 11.472 -46.920 1.00 91.56 255 LYS A CA 1
ATOM 2094 C C . LYS A 1 255 ? 2.184 10.438 -46.403 1.00 91.56 255 LYS A C 1
ATOM 2096 O O . LYS A 1 255 ? 1.764 9.358 -45.997 1.00 91.56 255 LYS A O 1
ATOM 2101 N N . 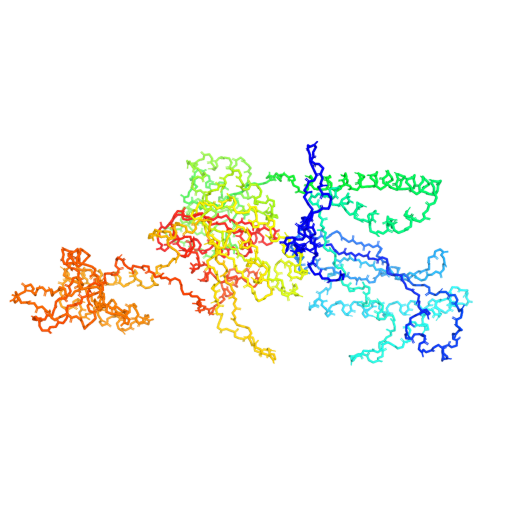ILE A 1 256 ? 3.482 10.745 -46.438 1.00 93.75 256 ILE A N 1
ATOM 2102 C CA . ILE A 1 256 ? 4.537 9.848 -45.941 1.00 93.75 256 ILE A CA 1
ATOM 2103 C C . ILE A 1 256 ? 4.452 9.737 -44.418 1.00 93.75 256 ILE A C 1
ATOM 2105 O O . ILE A 1 256 ? 4.381 8.628 -43.895 1.00 93.75 256 ILE A O 1
ATOM 2109 N N . ALA A 1 257 ? 4.380 10.873 -43.723 1.00 92.50 257 ALA A N 1
ATOM 2110 C CA . ALA A 1 257 ? 4.298 10.917 -42.271 1.00 92.50 257 ALA A CA 1
ATOM 2111 C C . ALA A 1 257 ? 3.071 10.156 -41.751 1.00 92.50 257 ALA A C 1
ATOM 2113 O O . ALA A 1 257 ? 3.220 9.324 -40.867 1.00 92.50 257 ALA A O 1
ATOM 2114 N N . ASN A 1 258 ? 1.889 10.329 -42.355 1.00 93.94 258 ASN A N 1
ATOM 2115 C CA . ASN A 1 258 ? 0.699 9.571 -41.954 1.00 93.94 258 ASN A CA 1
ATOM 2116 C C . ASN A 1 258 ? 0.879 8.056 -42.106 1.00 93.94 258 ASN A C 1
ATOM 2118 O O . ASN A 1 258 ? 0.476 7.325 -41.213 1.00 93.94 258 ASN A O 1
ATOM 2122 N N . LYS A 1 259 ? 1.533 7.572 -43.172 1.00 95.75 259 LYS A N 1
ATOM 2123 C CA . LYS A 1 259 ? 1.817 6.132 -43.316 1.00 95.75 259 LYS A CA 1
ATOM 2124 C C . LYS A 1 259 ? 2.744 5.607 -42.218 1.00 95.75 259 LYS A C 1
ATOM 2126 O O . LYS A 1 259 ? 2.521 4.511 -41.716 1.00 95.75 259 LYS A O 1
ATOM 2131 N N . ILE A 1 260 ? 3.772 6.378 -41.857 1.00 94.88 260 ILE A N 1
ATOM 2132 C CA . ILE A 1 260 ? 4.693 6.026 -40.766 1.00 94.88 260 ILE A CA 1
ATOM 2133 C C . ILE A 1 260 ? 3.937 6.020 -39.434 1.00 94.88 260 ILE A C 1
ATOM 2135 O O . ILE A 1 260 ? 4.054 5.069 -38.668 1.00 94.88 260 ILE A O 1
ATOM 2139 N N . ILE A 1 261 ? 3.117 7.043 -39.184 1.00 94.00 261 ILE A N 1
ATOM 2140 C CA . ILE A 1 261 ? 2.294 7.143 -37.977 1.00 94.00 261 ILE A CA 1
ATOM 2141 C C . ILE A 1 261 ? 1.319 5.970 -37.883 1.00 94.00 261 ILE A C 1
ATOM 2143 O O . ILE A 1 261 ? 1.204 5.379 -36.817 1.00 94.00 261 ILE A O 1
ATOM 2147 N N . ASP A 1 262 ? 0.641 5.610 -38.974 1.00 95.88 262 ASP A N 1
ATOM 2148 C CA . ASP A 1 262 ? -0.284 4.474 -39.003 1.00 95.88 262 ASP A CA 1
ATOM 2149 C C . ASP A 1 262 ? 0.437 3.162 -38.670 1.00 95.88 262 ASP A C 1
ATOM 2151 O O . ASP A 1 262 ? -0.095 2.347 -37.920 1.00 95.88 262 ASP A O 1
ATOM 2155 N N . PHE A 1 263 ? 1.652 2.968 -39.190 1.00 96.62 263 PHE A N 1
ATOM 2156 C CA . PHE A 1 263 ? 2.471 1.793 -38.895 1.00 96.62 263 PHE A CA 1
ATOM 2157 C C . PHE A 1 263 ? 2.907 1.741 -37.423 1.00 96.62 263 PHE A C 1
ATOM 2159 O O . PHE A 1 263 ? 2.690 0.731 -36.757 1.00 96.62 263 PHE A O 1
ATOM 2166 N N . LEU A 1 264 ? 3.458 2.838 -36.890 1.00 94.06 264 LEU A N 1
ATOM 2167 C CA . LEU A 1 264 ? 3.869 2.919 -35.483 1.00 94.06 264 LEU A CA 1
ATOM 2168 C C . LEU A 1 264 ? 2.675 2.745 -34.537 1.00 94.06 264 LEU A C 1
ATOM 2170 O O . LEU A 1 264 ? 2.750 1.986 -33.575 1.00 94.06 264 LEU A O 1
ATOM 2174 N N . ALA A 1 265 ? 1.545 3.387 -34.843 1.00 94.50 265 ALA A N 1
ATOM 2175 C CA . ALA A 1 265 ? 0.323 3.264 -34.059 1.00 94.50 265 ALA A CA 1
ATOM 2176 C C . ALA A 1 265 ? -0.215 1.827 -34.042 1.00 94.50 265 ALA A C 1
ATOM 2178 O O . ALA A 1 265 ? -0.702 1.393 -33.007 1.00 94.50 265 ALA A O 1
ATOM 2179 N N . GLN A 1 266 ? -0.103 1.071 -35.142 1.00 96.06 266 GLN A N 1
ATOM 2180 C CA . GLN A 1 266 ? -0.516 -0.337 -35.172 1.00 96.06 266 GLN A CA 1
ATOM 2181 C C . GLN A 1 266 ? 0.314 -1.213 -34.229 1.00 96.06 266 GLN A C 1
ATOM 2183 O O . GLN A 1 266 ? -0.257 -2.049 -33.527 1.00 96.06 266 GLN A O 1
ATOM 2188 N N . ILE A 1 267 ? 1.637 -1.018 -34.204 1.00 93.12 267 ILE A N 1
ATOM 2189 C CA . ILE A 1 267 ? 2.535 -1.738 -33.287 1.00 93.12 267 ILE A CA 1
ATOM 2190 C C . ILE A 1 267 ? 2.163 -1.401 -31.842 1.00 93.12 267 ILE A C 1
ATOM 2192 O O . ILE A 1 267 ? 1.939 -2.302 -31.031 1.00 93.12 267 ILE A O 1
ATOM 2196 N N . GLU A 1 268 ? 2.016 -0.111 -31.547 1.00 92.38 268 GLU A N 1
ATOM 2197 C CA . GLU A 1 268 ? 1.675 0.359 -30.208 1.00 92.38 268 GLU A CA 1
ATOM 2198 C C . GLU A 1 268 ? 0.298 -0.143 -29.752 1.00 92.38 268 GLU A C 1
ATOM 2200 O O . GLU A 1 268 ? 0.133 -0.631 -28.636 1.00 92.38 268 GLU A O 1
ATOM 2205 N N . ASP A 1 269 ? -0.713 -0.080 -30.623 1.00 93.94 269 ASP A N 1
ATOM 2206 C CA . ASP A 1 269 ? -2.064 -0.550 -30.324 1.00 93.94 269 ASP A CA 1
ATOM 2207 C C . ASP A 1 269 ? -2.099 -2.061 -30.085 1.00 93.94 269 ASP A C 1
ATOM 2209 O O . ASP A 1 269 ? -2.903 -2.538 -29.280 1.00 93.94 269 ASP A O 1
ATOM 2213 N N . PHE A 1 270 ? -1.239 -2.828 -30.758 1.00 93.50 270 PHE A N 1
ATOM 2214 C CA . PHE A 1 270 ? -1.081 -4.251 -30.487 1.00 93.50 270 PHE A CA 1
ATOM 2215 C C . PHE A 1 270 ? -0.476 -4.494 -29.100 1.00 93.50 270 PHE A C 1
ATOM 2217 O O . PHE A 1 270 ? -1.046 -5.260 -28.319 1.00 93.50 270 PHE A O 1
ATOM 2224 N N . GLN A 1 271 ? 0.606 -3.796 -28.747 1.00 89.81 271 GLN A N 1
ATOM 2225 C CA . GLN A 1 271 ? 1.205 -3.881 -27.411 1.00 89.81 271 GLN A CA 1
ATOM 2226 C C . GLN A 1 271 ? 0.201 -3.468 -26.326 1.00 89.81 271 GLN A C 1
ATOM 2228 O O . GLN A 1 271 ? 0.013 -4.187 -25.345 1.00 89.81 271 GLN A O 1
ATOM 2233 N N . LYS A 1 272 ? -0.531 -2.367 -26.535 1.00 92.25 272 LYS A N 1
ATOM 2234 C CA . LYS A 1 272 ? -1.605 -1.900 -25.647 1.00 92.25 272 LYS A CA 1
ATOM 2235 C C . LYS A 1 272 ? -2.695 -2.951 -25.461 1.00 92.25 272 LYS A C 1
ATOM 2237 O O . LYS A 1 272 ? -3.147 -3.163 -24.340 1.00 92.25 272 LYS A O 1
ATOM 2242 N N . LYS A 1 273 ? -3.116 -3.633 -26.531 1.00 91.12 273 LYS A N 1
ATOM 2243 C CA . LYS A 1 273 ? -4.096 -4.731 -26.447 1.00 91.12 273 LYS A CA 1
ATOM 2244 C C . LYS A 1 273 ? -3.577 -5.904 -25.624 1.00 91.12 273 LYS A C 1
ATOM 2246 O O . LYS A 1 273 ? -4.350 -6.474 -24.864 1.00 91.12 273 LYS A O 1
ATOM 2251 N N . LEU A 1 274 ? -2.301 -6.267 -25.770 1.00 87.75 274 LEU A N 1
ATOM 2252 C CA . LEU A 1 274 ? -1.684 -7.316 -24.955 1.00 87.75 274 LEU A CA 1
ATOM 2253 C C . LEU A 1 274 ? -1.600 -6.905 -23.482 1.00 87.75 274 LEU A C 1
ATOM 2255 O O . LEU A 1 274 ? -1.929 -7.708 -22.612 1.00 87.75 274 LEU A O 1
ATOM 2259 N N . TRP A 1 275 ? -1.212 -5.656 -23.215 1.00 87.12 275 TRP A N 1
ATOM 2260 C CA . TRP A 1 275 ? -1.120 -5.105 -21.865 1.00 87.12 275 TRP A CA 1
ATOM 2261 C C . TRP A 1 275 ? -2.477 -5.053 -21.161 1.00 87.12 275 TRP A C 1
ATOM 2263 O O . TRP A 1 275 ? -2.591 -5.467 -20.015 1.00 87.12 275 TRP A O 1
ATOM 2273 N N . LEU A 1 276 ? -3.526 -4.600 -21.848 1.00 88.38 276 LEU A N 1
ATOM 2274 C CA . LEU A 1 276 ? -4.879 -4.490 -21.289 1.00 88.38 276 LEU A CA 1
ATOM 2275 C C . LEU A 1 276 ? -5.677 -5.800 -21.350 1.00 88.38 276 LEU A C 1
ATOM 2277 O O . LEU A 1 276 ? -6.861 -5.823 -21.005 1.00 88.38 276 LEU A O 1
ATOM 2281 N N . LYS A 1 277 ? -5.072 -6.893 -21.827 1.00 86.94 277 LYS A N 1
ATOM 2282 C CA . LYS A 1 277 ? -5.751 -8.184 -21.902 1.00 86.94 277 LYS A CA 1
ATOM 2283 C C . LYS A 1 277 ? -6.012 -8.690 -20.487 1.00 86.94 277 LYS A C 1
ATOM 2285 O O . LYS A 1 277 ? -5.072 -8.907 -19.726 1.00 86.94 277 LYS A O 1
ATOM 2290 N N . LYS A 1 278 ? -7.286 -8.961 -20.183 1.00 79.69 278 LYS A N 1
ATOM 2291 C CA . LYS A 1 278 ? -7.696 -9.602 -18.929 1.00 79.69 278 LYS A CA 1
ATOM 2292 C C . LYS A 1 278 ? -6.865 -10.870 -18.710 1.00 79.69 278 LYS A C 1
ATOM 2294 O O . LYS A 1 278 ? -6.825 -11.745 -19.580 1.00 79.69 278 LYS A O 1
ATOM 2299 N N . LYS A 1 279 ? -6.173 -10.931 -17.574 1.00 82.00 279 LYS A N 1
ATOM 2300 C CA . LYS A 1 279 ? -5.397 -12.104 -17.166 1.00 82.00 279 LYS A CA 1
ATOM 2301 C C . LYS A 1 279 ? -6.342 -13.235 -16.759 1.00 82.00 279 LYS A C 1
ATOM 2303 O O . LYS A 1 279 ? -7.456 -12.987 -16.296 1.00 82.00 279 LYS A O 1
ATOM 2308 N N . PHE A 1 280 ? -5.897 -14.466 -16.983 1.00 84.56 280 PHE A N 1
ATOM 2309 C CA . PHE A 1 280 ? -6.613 -15.670 -16.574 1.00 84.56 280 PHE A CA 1
ATOM 2310 C C . PHE A 1 280 ? -6.111 -16.112 -15.203 1.00 84.56 280 PHE A C 1
ATOM 2312 O O . PHE A 1 280 ? -4.923 -15.973 -14.916 1.00 84.56 280 PHE A O 1
ATOM 2319 N N . VAL A 1 281 ? -7.014 -16.643 -14.383 1.00 89.81 281 VAL A N 1
ATOM 2320 C CA . VAL A 1 281 ? -6.644 -17.329 -13.143 1.00 89.81 281 VAL A CA 1
ATOM 2321 C C . VAL A 1 281 ? -6.072 -18.685 -13.540 1.00 89.81 281 VAL A C 1
ATOM 2323 O O . VAL A 1 281 ? -6.750 -19.459 -14.213 1.00 89.81 281 VAL A O 1
ATOM 2326 N N . VAL A 1 282 ? -4.809 -18.924 -13.193 1.00 90.88 282 VAL A N 1
ATOM 2327 C CA . VAL A 1 282 ? -4.102 -20.175 -13.513 1.00 90.88 282 VAL A CA 1
ATOM 2328 C C . VAL A 1 282 ? -4.235 -21.211 -12.404 1.00 90.88 282 VAL A C 1
ATOM 2330 O O . VAL A 1 282 ? -4.182 -22.402 -12.680 1.00 90.88 282 VAL A O 1
ATOM 2333 N N . GLU A 1 283 ? -4.439 -20.755 -11.172 1.00 91.25 283 GLU A N 1
ATOM 2334 C CA . GLU A 1 283 ? -4.483 -21.595 -9.985 1.00 91.25 283 GLU A CA 1
ATOM 2335 C C . GLU A 1 283 ? -5.373 -20.948 -8.917 1.00 91.25 283 GLU A C 1
ATOM 2337 O O . GLU A 1 283 ? -5.520 -19.724 -8.857 1.00 91.25 283 GLU A O 1
ATOM 2342 N N . THR A 1 284 ? -6.011 -21.768 -8.085 1.00 93.00 284 THR A N 1
ATOM 2343 C CA . THR A 1 284 ? -6.766 -21.320 -6.912 1.00 93.00 284 THR A CA 1
ATOM 2344 C C . THR A 1 284 ? -6.568 -22.326 -5.788 1.00 93.00 284 THR A C 1
ATOM 2346 O O . THR A 1 284 ? -6.792 -23.522 -5.971 1.00 93.00 284 THR A O 1
ATOM 2349 N N . ASN A 1 285 ? -6.153 -21.823 -4.629 1.00 94.50 285 ASN A N 1
ATOM 2350 C CA . ASN A 1 285 ? -5.923 -22.599 -3.417 1.00 94.50 285 ASN A CA 1
ATOM 2351 C C . ASN A 1 285 ? -6.612 -21.918 -2.234 1.00 94.50 285 ASN A C 1
ATOM 2353 O O . ASN A 1 285 ? -6.908 -20.722 -2.284 1.00 94.50 285 ASN A O 1
ATOM 2357 N N . TYR A 1 286 ? -6.839 -22.679 -1.169 1.00 94.38 286 TYR A N 1
ATOM 2358 C CA . TYR A 1 286 ? -7.536 -22.232 0.025 1.00 94.38 286 TYR A CA 1
ATOM 2359 C C . TYR A 1 286 ? -6.723 -22.566 1.273 1.00 94.38 286 TYR A C 1
ATOM 2361 O O . TYR A 1 286 ? -6.182 -23.664 1.389 1.00 94.38 286 TYR A O 1
ATOM 2369 N N . CYS A 1 287 ? -6.687 -21.621 2.212 1.00 93.88 287 CYS A N 1
ATOM 2370 C CA . CYS A 1 287 ? -6.174 -21.824 3.562 1.00 93.88 287 CYS A CA 1
ATOM 2371 C C . CYS A 1 287 ? -7.367 -21.861 4.523 1.00 93.88 287 CYS A C 1
ATOM 2373 O O . CYS A 1 287 ? -8.074 -20.860 4.661 1.00 93.88 287 CYS A O 1
ATOM 2375 N N . ILE A 1 288 ? -7.636 -23.010 5.146 1.00 94.06 288 ILE A N 1
ATOM 2376 C CA . ILE A 1 288 ? -8.841 -23.243 5.961 1.00 94.06 288 ILE A CA 1
ATOM 2377 C C . ILE A 1 288 ? -8.439 -23.909 7.275 1.00 94.06 288 ILE A C 1
ATOM 2379 O O . ILE A 1 288 ? -7.706 -24.888 7.278 1.00 94.06 288 ILE A O 1
ATOM 2383 N N . THR A 1 289 ? -8.920 -23.413 8.411 1.00 94.19 289 THR A N 1
ATOM 2384 C CA . THR A 1 289 ? -8.666 -24.066 9.702 1.00 94.19 289 THR A CA 1
ATOM 2385 C C . THR A 1 289 ? -9.440 -25.381 9.825 1.00 94.19 289 THR A C 1
ATOM 2387 O O . THR A 1 289 ? -10.577 -25.484 9.361 1.00 94.19 289 THR A O 1
ATOM 2390 N N . LEU A 1 290 ? -8.836 -26.394 10.452 1.00 95.62 290 LEU A N 1
ATOM 2391 C CA . LEU A 1 290 ? -9.403 -27.748 10.523 1.00 95.62 290 LEU A CA 1
ATOM 2392 C C . LEU A 1 290 ? -10.802 -27.806 11.159 1.00 95.62 290 LEU A C 1
ATOM 2394 O O . LEU A 1 290 ? -11.613 -28.624 10.749 1.00 95.62 290 LEU A O 1
ATOM 2398 N N . ASP A 1 291 ? -11.144 -26.902 12.074 1.00 94.25 291 ASP A N 1
ATOM 2399 C CA . ASP A 1 291 ? -12.476 -26.785 12.681 1.00 94.25 291 ASP A CA 1
ATOM 2400 C C . ASP A 1 291 ? -13.608 -26.490 11.682 1.00 94.25 291 ASP A C 1
ATOM 2402 O O . ASP A 1 291 ? -14.782 -26.669 12.007 1.00 94.25 291 ASP A O 1
ATOM 2406 N N . ARG A 1 292 ? -13.264 -26.057 10.466 1.00 92.31 292 ARG A N 1
ATOM 2407 C CA . ARG A 1 292 ? -14.186 -25.851 9.338 1.00 92.31 292 ARG A CA 1
ATOM 2408 C C . ARG A 1 292 ? -14.123 -26.975 8.302 1.00 92.31 292 ARG A C 1
ATOM 2410 O O . ARG A 1 292 ? -14.855 -26.940 7.317 1.00 92.31 292 ARG A O 1
ATOM 2417 N N . VAL A 1 293 ? -13.255 -27.963 8.503 1.00 94.62 293 VAL A N 1
ATOM 2418 C CA . VAL A 1 293 ? -13.047 -29.087 7.591 1.00 94.62 293 VAL A CA 1
ATOM 2419 C C . VAL A 1 293 ? -13.827 -30.306 8.097 1.00 94.62 293 VAL A C 1
ATOM 2421 O O . VAL A 1 293 ? -13.710 -30.678 9.264 1.00 94.62 293 VAL A O 1
ATOM 2424 N N . PRO A 1 294 ? -14.610 -30.992 7.249 1.00 94.25 294 PRO A N 1
ATOM 2425 C CA . PRO A 1 294 ? -15.298 -32.208 7.664 1.00 94.25 294 PRO A CA 1
ATOM 2426 C C . PRO A 1 294 ? -14.333 -33.319 8.092 1.00 94.25 294 PRO A C 1
ATOM 2428 O O . PRO A 1 294 ? -13.421 -33.677 7.346 1.00 94.25 294 PRO A O 1
ATOM 2431 N N . GLU A 1 295 ? -14.621 -33.977 9.219 1.00 94.44 295 GLU A N 1
ATOM 2432 C CA . GLU A 1 295 ? -13.790 -35.074 9.747 1.00 94.44 295 GLU A CA 1
ATOM 2433 C C . GLU A 1 295 ? -13.570 -36.227 8.749 1.00 94.44 295 GLU A C 1
ATOM 2435 O O . GLU A 1 295 ? -12.563 -36.926 8.823 1.00 94.44 295 GLU A O 1
ATOM 2440 N N . LYS A 1 296 ? -14.477 -36.419 7.777 1.00 95.62 296 LYS A N 1
ATOM 2441 C CA . LYS A 1 296 ? -14.326 -37.423 6.704 1.00 95.62 296 LYS A CA 1
ATOM 2442 C C . LYS A 1 296 ? -13.055 -37.226 5.862 1.00 95.62 296 LYS A C 1
ATOM 2444 O O . LYS A 1 296 ? -12.593 -38.190 5.266 1.00 95.62 296 LYS A O 1
ATOM 2449 N N . LEU A 1 297 ? -12.518 -36.002 5.806 1.00 96.38 297 LEU A N 1
ATOM 2450 C CA . LEU A 1 297 ? -11.311 -35.651 5.050 1.00 96.38 297 LEU A CA 1
ATOM 2451 C C . LEU A 1 297 ? -10.031 -35.771 5.894 1.00 96.38 297 LEU A C 1
ATOM 2453 O O . LEU A 1 297 ? -8.931 -35.778 5.350 1.00 96.38 297 LEU A O 1
ATOM 2457 N N . TYR A 1 298 ? -10.147 -35.912 7.220 1.00 96.75 298 TYR A N 1
ATOM 2458 C CA . TYR A 1 298 ? -8.993 -35.959 8.124 1.00 96.75 298 TYR A CA 1
ATOM 2459 C C . TYR A 1 298 ? -8.021 -37.113 7.840 1.00 96.75 298 TYR A C 1
ATOM 2461 O O . TYR A 1 298 ? -6.823 -36.878 7.970 1.00 96.75 298 TYR A O 1
ATOM 2469 N N . PRO A 1 299 ? -8.454 -38.331 7.445 1.00 96.88 299 PRO A N 1
ATOM 2470 C CA . PRO A 1 299 ? -7.516 -39.409 7.124 1.00 96.88 299 PRO A CA 1
ATOM 2471 C C . PRO A 1 299 ? -6.546 -39.054 5.991 1.00 96.88 299 PRO A C 1
ATOM 2473 O O . PRO A 1 299 ? -5.368 -39.388 6.069 1.00 96.88 299 PRO A O 1
ATOM 2476 N N . GLU A 1 300 ? -7.030 -38.355 4.964 1.00 96.69 300 GLU A N 1
ATOM 2477 C CA . GLU A 1 300 ? -6.210 -37.919 3.831 1.00 96.69 300 GLU A CA 1
ATOM 2478 C C . GLU A 1 300 ? -5.262 -36.784 4.234 1.00 96.69 300 GLU A C 1
ATOM 2480 O O . GLU A 1 300 ? -4.075 -36.822 3.917 1.00 96.69 300 GLU A O 1
ATOM 2485 N N . ILE A 1 301 ? -5.755 -35.827 5.029 1.00 97.12 301 ILE A N 1
ATOM 2486 C CA . ILE A 1 301 ? -4.948 -34.729 5.580 1.00 97.12 301 ILE A CA 1
ATOM 2487 C C . ILE A 1 301 ? -3.818 -35.266 6.463 1.00 97.12 301 ILE A C 1
ATOM 2489 O O . ILE A 1 301 ? -2.669 -34.855 6.329 1.00 97.12 301 ILE A O 1
ATOM 2493 N N . ALA A 1 302 ? -4.129 -36.206 7.355 1.00 95.88 302 ALA A N 1
ATOM 2494 C CA . ALA A 1 302 ? -3.172 -36.767 8.301 1.00 95.88 302 ALA A CA 1
ATOM 2495 C C . ALA A 1 302 ? -2.057 -37.578 7.610 1.00 95.88 302 ALA A C 1
ATOM 2497 O O . ALA A 1 302 ? -0.934 -37.656 8.119 1.00 95.88 302 ALA A O 1
ATOM 2498 N N . ALA A 1 303 ? -2.367 -38.153 6.443 1.00 96.50 303 ALA A N 1
ATOM 2499 C CA . ALA A 1 303 ? -1.434 -38.885 5.597 1.00 96.50 303 ALA A CA 1
ATOM 2500 C C . ALA A 1 303 ? -0.573 -37.981 4.691 1.00 96.50 303 ALA A C 1
ATOM 2502 O O . ALA A 1 303 ? 0.388 -38.474 4.102 1.00 96.50 303 ALA A O 1
ATOM 2503 N N . ASN A 1 304 ? -0.882 -36.683 4.571 1.00 97.25 304 ASN A N 1
ATOM 2504 C CA . ASN A 1 304 ? -0.160 -35.769 3.689 1.00 97.25 304 ASN A CA 1
ATOM 2505 C C . ASN A 1 304 ? 1.160 -35.294 4.324 1.00 97.25 304 ASN A C 1
ATOM 2507 O O . ASN A 1 304 ? 1.181 -34.507 5.275 1.00 97.25 304 ASN A O 1
ATOM 2511 N N . ASP A 1 305 ? 2.279 -35.772 3.777 1.00 96.56 305 ASP A N 1
ATOM 2512 C CA . ASP A 1 305 ? 3.615 -35.443 4.271 1.00 96.56 305 ASP A CA 1
ATOM 2513 C C . ASP A 1 305 ? 3.955 -33.952 4.122 1.00 96.56 305 ASP A C 1
ATOM 2515 O O . ASP A 1 305 ? 4.499 -33.365 5.058 1.00 96.56 305 ASP A O 1
ATOM 2519 N N . ALA A 1 306 ? 3.589 -33.336 2.994 1.00 96.06 306 ALA A N 1
ATOM 2520 C CA . ALA A 1 306 ? 3.914 -31.944 2.692 1.00 96.06 306 ALA A CA 1
ATOM 2521 C C . ALA A 1 306 ? 3.154 -30.966 3.603 1.00 96.06 306 ALA A C 1
ATOM 2523 O O . ALA A 1 306 ? 3.755 -30.052 4.166 1.00 96.06 306 ALA A O 1
ATOM 2524 N N . GLN A 1 307 ? 1.859 -31.210 3.837 1.00 96.38 307 GLN A N 1
ATOM 2525 C CA . GLN A 1 307 ? 1.071 -30.422 4.790 1.00 96.38 307 GLN A CA 1
ATOM 2526 C C . GLN A 1 307 ? 1.628 -30.530 6.216 1.00 96.38 307 GLN A C 1
ATOM 2528 O O . GLN A 1 307 ? 1.710 -29.532 6.936 1.00 96.38 307 GLN A O 1
ATOM 2533 N N . ARG A 1 308 ? 2.026 -31.738 6.641 1.00 96.06 308 ARG A N 1
ATOM 2534 C CA . ARG A 1 308 ? 2.635 -31.946 7.961 1.00 96.06 308 ARG A CA 1
ATOM 2535 C C . ARG A 1 308 ? 3.961 -31.196 8.089 1.00 96.06 308 ARG A C 1
ATOM 2537 O O . ARG A 1 308 ? 4.211 -30.606 9.134 1.00 96.06 308 ARG A O 1
ATOM 2544 N N . GLU A 1 309 ? 4.815 -31.241 7.069 1.00 94.44 309 GLU A N 1
ATOM 2545 C CA . GLU A 1 309 ? 6.098 -30.525 7.061 1.00 94.44 309 GLU A CA 1
ATOM 2546 C C . GLU A 1 309 ? 5.910 -29.008 7.158 1.00 94.44 309 GLU A C 1
ATOM 2548 O O . GLU A 1 309 ? 6.640 -28.348 7.900 1.00 94.44 309 GLU A O 1
ATOM 2553 N N . GLU A 1 310 ? 4.893 -28.459 6.493 1.00 91.62 310 GLU A N 1
ATOM 2554 C CA . GLU A 1 310 ? 4.538 -27.049 6.643 1.00 91.62 310 GLU A CA 1
ATOM 2555 C C . GLU A 1 310 ? 4.112 -26.711 8.078 1.00 91.62 310 GLU A C 1
ATOM 2557 O O . GLU A 1 310 ? 4.597 -25.733 8.646 1.00 91.62 310 GLU A O 1
ATOM 2562 N N . TRP A 1 311 ? 3.278 -27.538 8.713 1.00 93.81 311 TRP A N 1
ATOM 2563 C CA . TRP A 1 311 ? 2.894 -27.321 10.111 1.00 93.81 311 TRP A CA 1
ATOM 2564 C C . TRP A 1 311 ? 4.058 -27.448 11.089 1.00 93.81 311 TRP A C 1
ATOM 2566 O O . TRP A 1 311 ? 4.102 -26.712 12.072 1.00 93.81 311 TRP A O 1
ATOM 2576 N N . VAL A 1 312 ? 5.011 -28.345 10.832 1.00 91.75 312 VAL A N 1
ATOM 2577 C CA . VAL A 1 312 ? 6.251 -28.428 11.619 1.00 91.75 312 VAL A CA 1
ATOM 2578 C C . VAL A 1 312 ? 7.022 -27.116 11.501 1.00 91.75 312 VAL A C 1
ATOM 2580 O O . VAL A 1 312 ? 7.402 -26.533 12.509 1.00 91.75 312 VAL A O 1
ATOM 2583 N N . LYS A 1 313 ? 7.177 -26.594 10.279 1.00 86.38 313 LYS A N 1
ATOM 2584 C CA . LYS A 1 313 ? 7.891 -25.336 10.037 1.00 86.38 313 LYS A CA 1
ATOM 2585 C C . LYS A 1 313 ? 7.207 -24.123 10.680 1.00 86.38 313 LYS A C 1
ATOM 2587 O O . LYS A 1 313 ? 7.899 -23.277 11.233 1.00 86.38 313 LYS A O 1
ATOM 2592 N N . LEU A 1 314 ? 5.883 -24.009 10.562 1.00 83.69 314 LEU A N 1
ATOM 2593 C CA . LEU A 1 314 ? 5.138 -22.813 10.976 1.00 83.69 314 LEU A CA 1
ATOM 2594 C C . LEU A 1 314 ? 4.700 -22.835 12.444 1.00 83.69 314 LEU A C 1
ATOM 2596 O O . LEU A 1 314 ? 4.588 -21.780 13.064 1.00 83.69 314 LEU A O 1
ATOM 2600 N N . PHE A 1 315 ? 4.417 -24.017 12.992 1.00 87.50 315 PHE A N 1
ATOM 2601 C CA . PHE A 1 315 ? 3.768 -24.166 14.297 1.00 87.50 315 PHE A CA 1
ATOM 2602 C C . PHE A 1 315 ? 4.505 -25.119 15.246 1.00 87.50 315 PHE A C 1
ATOM 2604 O O . PHE A 1 315 ? 3.982 -25.384 16.327 1.00 87.50 315 PHE A O 1
ATOM 2611 N N . ALA A 1 316 ? 5.677 -25.643 14.855 1.00 89.25 316 ALA A N 1
ATOM 2612 C CA . ALA A 1 316 ? 6.487 -26.570 15.655 1.00 89.25 316 ALA A CA 1
ATOM 2613 C C . ALA A 1 316 ? 5.667 -27.750 16.211 1.00 89.25 316 ALA A C 1
ATOM 2615 O O . ALA A 1 316 ? 5.791 -28.144 17.372 1.00 89.25 316 ALA A O 1
ATOM 2616 N N . ILE A 1 317 ? 4.763 -28.307 15.390 1.00 91.38 317 ILE A N 1
ATOM 2617 C CA . ILE A 1 317 ? 3.833 -29.352 15.850 1.00 91.38 317 ILE A CA 1
ATOM 2618 C C . ILE A 1 317 ? 4.534 -30.640 16.300 1.00 91.38 317 ILE A C 1
ATOM 2620 O O . ILE A 1 317 ? 3.914 -31.467 16.964 1.00 91.38 317 ILE A O 1
ATOM 2624 N N . ASP A 1 318 ? 5.799 -30.830 15.926 1.00 91.44 318 ASP A N 1
ATOM 2625 C CA . ASP A 1 318 ? 6.656 -31.937 16.340 1.00 91.44 318 ASP A CA 1
ATOM 2626 C C . ASP A 1 318 ? 7.112 -31.851 17.800 1.00 91.44 318 ASP A C 1
ATOM 2628 O O . ASP A 1 318 ? 7.477 -32.875 18.377 1.00 91.44 318 ASP A O 1
ATOM 2632 N N . GLU A 1 319 ? 7.006 -30.677 18.424 1.00 90.88 319 GLU A N 1
ATOM 2633 C CA . GLU A 1 319 ? 7.253 -30.478 19.856 1.00 90.88 319 GLU A CA 1
ATOM 2634 C C . GLU A 1 319 ? 6.028 -30.820 20.727 1.00 90.88 319 GLU A C 1
ATOM 2636 O O . GLU A 1 319 ? 6.114 -30.843 21.957 1.00 90.88 319 GLU A O 1
ATOM 2641 N N . ILE A 1 320 ? 4.868 -31.103 20.118 1.00 88.50 320 ILE A N 1
ATOM 2642 C CA . ILE A 1 320 ? 3.634 -31.413 20.847 1.00 88.50 320 ILE A CA 1
ATOM 2643 C C . ILE A 1 320 ? 3.680 -32.855 21.372 1.00 88.50 320 ILE A C 1
ATOM 2645 O O . ILE A 1 320 ? 3.394 -33.827 20.659 1.00 88.50 320 ILE A O 1
ATOM 2649 N N . GLU A 1 321 ? 3.996 -32.985 22.660 1.00 84.75 321 GLU A N 1
ATOM 2650 C CA . GLU A 1 321 ? 3.956 -34.253 23.387 1.00 84.75 321 GLU A CA 1
ATOM 2651 C C . GLU A 1 321 ? 2.515 -34.688 23.705 1.00 84.75 321 GLU A C 1
ATOM 2653 O O . GLU A 1 321 ? 1.646 -33.883 24.049 1.00 84.75 321 GLU A O 1
ATOM 2658 N N . GLY A 1 322 ? 2.255 -35.993 23.593 1.00 78.44 322 GLY A N 1
ATOM 2659 C CA . GLY A 1 322 ? 0.971 -36.580 23.972 1.00 78.44 322 GLY A CA 1
ATOM 2660 C C . GLY A 1 322 ? 0.847 -36.767 25.483 1.00 78.44 322 GLY A C 1
ATOM 2661 O O . GLY A 1 322 ? 1.833 -37.026 26.171 1.00 78.44 322 GLY A O 1
ATOM 2662 N N . ASP A 1 323 ? -0.381 -36.714 25.993 1.00 78.12 323 ASP A N 1
ATOM 2663 C CA . ASP A 1 323 ? -0.702 -37.053 27.381 1.00 78.12 323 ASP A CA 1
ATOM 2664 C C . ASP A 1 323 ? -1.823 -38.106 27.448 1.00 78.12 323 ASP A C 1
ATOM 2666 O O . ASP A 1 323 ? -2.284 -38.621 26.431 1.00 78.12 323 ASP A O 1
ATOM 2670 N N . ALA A 1 324 ? -2.276 -38.459 28.655 1.00 66.94 324 ALA A N 1
ATOM 2671 C CA . ALA A 1 324 ? -3.328 -39.465 28.844 1.00 66.94 324 ALA A CA 1
ATOM 2672 C C . ALA A 1 324 ? -4.673 -39.115 28.160 1.00 66.94 324 ALA A C 1
ATOM 2674 O O . ALA A 1 324 ? -5.544 -39.978 28.055 1.00 66.94 324 ALA A O 1
ATOM 2675 N N . SER A 1 325 ? -4.852 -37.867 27.718 1.00 67.75 325 SER A N 1
ATOM 2676 C CA . SER A 1 325 ? -6.055 -37.321 27.086 1.00 67.75 325 SER A CA 1
ATOM 2677 C C . SER A 1 325 ? -5.845 -36.776 25.664 1.00 67.75 325 SER A C 1
ATOM 2679 O O . SER A 1 325 ? -6.833 -36.576 24.956 1.00 67.75 325 SER A O 1
ATOM 2681 N N . LYS A 1 326 ? -4.599 -36.550 25.223 1.00 76.50 326 LYS A N 1
ATOM 2682 C CA . LYS A 1 326 ? -4.254 -35.947 23.925 1.00 76.50 326 LYS A CA 1
ATOM 2683 C C . LYS A 1 326 ? -3.239 -36.785 23.152 1.00 76.50 326 LYS A C 1
ATOM 2685 O O . LYS A 1 326 ? -2.209 -37.184 23.687 1.00 76.50 326 LYS A O 1
ATOM 2690 N N . SER A 1 327 ? -3.510 -37.006 21.865 1.00 83.44 327 SER A N 1
ATOM 2691 C CA . SER A 1 327 ? -2.553 -37.641 20.951 1.00 83.44 327 SER A CA 1
ATOM 2692 C C . SER A 1 327 ? -1.392 -36.682 20.672 1.00 83.44 327 SER A C 1
ATOM 2694 O O . SER A 1 327 ? -1.630 -35.516 20.368 1.00 83.44 327 SER A O 1
ATOM 2696 N N . GLY A 1 328 ? -0.157 -37.169 20.806 1.00 87.75 328 GLY A N 1
ATOM 2697 C CA . GLY A 1 328 ? 1.055 -36.424 20.454 1.00 87.75 328 GLY A CA 1
ATOM 2698 C C . GLY A 1 328 ? 1.417 -36.551 18.975 1.00 87.75 328 GLY A C 1
ATOM 2699 O O . GLY A 1 328 ? 0.776 -37.290 18.221 1.00 87.75 328 GLY A O 1
ATOM 2700 N N . PHE A 1 329 ? 2.468 -35.843 18.565 1.00 92.31 329 PHE A N 1
ATOM 2701 C CA . PHE A 1 329 ? 2.976 -35.884 17.195 1.00 92.31 329 PHE A CA 1
ATOM 2702 C C . PHE A 1 329 ? 3.334 -37.309 16.723 1.00 92.31 329 PHE A C 1
ATOM 2704 O O . PHE A 1 329 ? 3.875 -38.126 17.471 1.00 92.31 329 PHE A O 1
ATOM 2711 N N . SER A 1 330 ? 3.043 -37.614 15.455 1.00 90.50 330 SER A N 1
ATOM 2712 C CA . SER A 1 330 ? 3.316 -38.911 14.815 1.00 90.50 330 SER A CA 1
ATOM 2713 C C . SER A 1 330 ? 3.533 -38.772 13.299 1.00 90.50 330 SER A C 1
ATOM 2715 O O . SER A 1 330 ? 3.268 -37.724 12.710 1.00 90.50 330 SER A O 1
ATOM 2717 N N . LYS A 1 331 ? 4.067 -39.822 12.656 1.00 91.69 331 LYS A N 1
ATOM 2718 C CA . LYS A 1 331 ? 4.264 -39.891 11.195 1.00 91.69 331 LYS A CA 1
ATOM 2719 C C . LYS A 1 331 ? 3.686 -41.210 10.643 1.00 91.69 331 LYS A C 1
ATOM 2721 O O . LYS A 1 331 ? 4.279 -42.254 10.927 1.00 91.69 331 LYS A O 1
ATOM 2726 N N . PRO A 1 332 ? 2.583 -41.199 9.863 1.00 91.06 332 PRO A N 1
ATOM 2727 C CA . PRO A 1 332 ? 1.697 -40.056 9.591 1.00 91.06 332 PRO A CA 1
ATOM 2728 C C . PRO A 1 332 ? 1.029 -39.539 10.875 1.00 91.06 332 PRO A C 1
ATOM 2730 O O . PRO A 1 332 ? 1.089 -40.208 11.908 1.00 91.06 332 PRO A O 1
ATOM 2733 N N . LEU A 1 333 ? 0.410 -38.357 10.816 1.00 94.44 333 LEU A N 1
ATOM 2734 C CA . LEU A 1 333 ? -0.358 -37.841 11.953 1.00 94.44 333 LEU A CA 1
ATOM 2735 C C . LEU A 1 333 ? -1.572 -38.748 12.222 1.00 94.44 333 LEU A C 1
ATOM 2737 O O . LEU A 1 333 ? -2.039 -39.467 11.337 1.00 94.44 333 LEU A O 1
ATOM 2741 N N . SER A 1 334 ? -2.106 -38.709 13.442 1.00 93.88 334 SER A N 1
ATOM 2742 C CA . SER A 1 334 ? -3.372 -39.369 13.774 1.00 93.88 334 SER A CA 1
ATOM 2743 C C . SER A 1 334 ? -4.557 -38.428 13.543 1.00 93.88 334 SER A C 1
ATOM 2745 O O . SER A 1 334 ? -4.437 -37.203 13.626 1.00 93.88 334 SER A O 1
ATOM 2747 N N . VAL A 1 335 ? -5.741 -38.989 13.295 1.00 94.88 335 VAL A N 1
ATOM 2748 C CA . VAL A 1 335 ? -6.982 -38.200 13.205 1.00 94.88 335 VAL A CA 1
ATOM 2749 C C . VAL A 1 335 ? -7.279 -37.526 14.549 1.00 94.88 335 VAL A C 1
ATOM 2751 O O . VAL A 1 335 ? -7.742 -36.389 14.593 1.00 94.88 335 VAL A O 1
ATOM 2754 N N . GLU A 1 336 ? -6.967 -38.195 15.657 1.00 93.56 336 GLU A N 1
ATOM 2755 C CA . GLU A 1 336 ? -7.108 -37.677 17.016 1.00 93.56 336 GLU A CA 1
ATOM 2756 C C . GLU A 1 336 ? -6.196 -36.470 17.267 1.00 93.56 336 GLU A C 1
ATOM 2758 O O . GLU A 1 336 ? -6.615 -35.528 17.939 1.00 93.56 336 GLU A O 1
ATOM 2763 N N . PHE A 1 337 ? -4.985 -36.461 16.698 1.00 94.44 337 PHE A N 1
ATOM 2764 C CA . PHE A 1 337 ? -4.089 -35.306 16.745 1.00 94.44 337 PHE A CA 1
ATOM 2765 C C . PHE A 1 337 ? -4.710 -34.100 16.034 1.00 94.44 337 PHE A C 1
ATOM 2767 O O . PHE A 1 337 ? -4.711 -33.000 16.586 1.00 94.44 337 PHE A O 1
ATOM 2774 N N . LEU A 1 338 ? -5.295 -34.305 14.848 1.00 94.56 338 LEU A N 1
ATOM 2775 C CA . LEU A 1 338 ? -5.982 -33.239 14.110 1.00 94.56 338 LEU A CA 1
ATOM 2776 C C . LEU A 1 338 ? -7.195 -32.700 14.879 1.00 94.56 338 LEU A C 1
ATOM 2778 O O . LEU A 1 338 ? -7.394 -31.492 14.944 1.00 94.56 338 LEU A O 1
ATOM 2782 N N . LYS A 1 339 ? -7.978 -33.574 15.525 1.00 93.75 339 LYS A N 1
ATOM 2783 C CA . LYS A 1 339 ? -9.112 -33.166 16.375 1.00 93.75 339 LYS A CA 1
ATOM 2784 C C . LYS A 1 339 ? -8.676 -32.368 17.603 1.00 93.75 339 LYS A C 1
ATOM 2786 O O . LYS A 1 339 ? -9.372 -31.442 18.006 1.00 93.75 339 LYS A O 1
ATOM 2791 N N . ALA A 1 340 ? -7.543 -32.727 18.205 1.00 92.12 340 ALA A N 1
ATOM 2792 C CA . ALA A 1 340 ? -6.991 -32.007 19.350 1.00 92.12 340 ALA A CA 1
ATOM 2793 C C . ALA A 1 340 ? -6.396 -30.639 18.966 1.00 92.12 340 ALA A C 1
ATOM 2795 O O . ALA A 1 340 ? -6.293 -29.767 19.827 1.00 92.12 340 ALA A O 1
ATOM 2796 N N . ASN A 1 341 ? -6.032 -30.457 17.693 1.00 92.94 341 ASN A N 1
ATOM 2797 C CA . ASN A 1 341 ? -5.405 -29.256 17.143 1.00 92.94 341 ASN A CA 1
ATOM 2798 C C . ASN A 1 341 ? -6.233 -28.686 15.977 1.00 92.94 341 ASN A C 1
ATOM 2800 O O . ASN A 1 341 ? -5.708 -28.370 14.909 1.00 92.94 341 ASN A O 1
ATOM 2804 N N . ASP A 1 342 ? -7.541 -28.531 16.191 1.00 93.56 342 ASP A N 1
ATOM 2805 C CA . ASP A 1 342 ? -8.521 -28.123 15.173 1.00 93.56 342 ASP A CA 1
ATOM 2806 C C . ASP A 1 342 ? -8.313 -26.696 14.616 1.00 93.56 342 ASP A C 1
ATOM 2808 O O . ASP A 1 342 ? -9.008 -26.273 13.697 1.00 93.56 342 ASP A O 1
ATOM 2812 N N . LYS A 1 343 ? -7.353 -25.931 15.148 1.00 94.06 343 LYS A N 1
ATOM 2813 C CA . LYS A 1 343 ? -6.999 -24.585 14.666 1.00 94.06 343 LYS A CA 1
ATOM 2814 C C . LYS A 1 343 ? -5.799 -24.554 13.723 1.00 94.06 343 LYS A C 1
ATOM 2816 O O . LYS A 1 343 ? -5.448 -23.473 13.257 1.00 94.06 343 LYS A O 1
ATOM 2821 N N . LEU A 1 344 ? -5.189 -25.703 13.420 1.00 94.56 344 LEU A N 1
ATOM 2822 C CA . LEU A 1 344 ? -4.181 -25.783 12.362 1.00 94.56 344 LEU A CA 1
ATOM 2823 C C . LEU A 1 344 ? -4.803 -25.400 11.014 1.00 94.56 344 LEU A C 1
ATOM 2825 O O . LEU A 1 344 ? -5.957 -25.729 10.734 1.00 94.56 344 LEU A O 1
ATOM 2829 N N . VAL A 1 345 ? -4.039 -24.682 10.193 1.00 93.94 345 VAL A N 1
ATOM 2830 C CA . VAL A 1 345 ? -4.483 -24.180 8.887 1.00 93.94 345 VAL A CA 1
ATOM 2831 C C . VAL A 1 345 ? -4.117 -25.193 7.807 1.00 93.94 345 VAL A C 1
ATOM 2833 O O . VAL A 1 345 ? -2.943 -25.406 7.542 1.00 93.94 345 VAL A O 1
ATOM 2836 N N . LEU A 1 346 ? -5.113 -25.814 7.187 1.00 95.94 346 LEU A N 1
ATOM 2837 C CA . LEU A 1 346 ? -4.968 -26.650 6.000 1.00 95.94 346 LEU A CA 1
ATOM 2838 C C . LEU A 1 346 ? -4.728 -25.769 4.768 1.00 95.94 346 LEU A C 1
ATOM 2840 O O . LEU A 1 346 ? -5.563 -24.918 4.465 1.00 95.94 346 LEU A O 1
ATOM 2844 N N . ASP A 1 347 ? -3.645 -26.016 4.038 1.00 95.44 347 ASP A N 1
ATOM 2845 C CA . ASP A 1 347 ? -3.333 -25.403 2.749 1.00 95.44 347 ASP A CA 1
ATOM 2846 C C . ASP A 1 347 ? -3.612 -26.395 1.616 1.00 95.44 347 ASP A C 1
ATOM 2848 O O . ASP A 1 347 ? -2.917 -27.397 1.420 1.00 95.44 347 ASP A O 1
ATOM 2852 N N . THR A 1 348 ? -4.635 -26.106 0.812 1.00 96.06 348 THR A N 1
ATOM 2853 C CA . THR A 1 348 ? -5.034 -27.017 -0.262 1.00 96.06 348 THR A CA 1
ATOM 2854 C C . THR A 1 348 ? -4.016 -27.118 -1.397 1.00 96.06 348 THR A C 1
ATOM 2856 O O . THR A 1 348 ? -4.215 -27.946 -2.281 1.00 96.06 348 THR A O 1
ATOM 2859 N N . ARG A 1 349 ? -2.938 -26.316 -1.423 1.00 94.00 349 ARG A N 1
ATOM 2860 C CA . ARG A 1 349 ? -1.893 -26.445 -2.458 1.00 94.00 349 ARG A CA 1
ATOM 2861 C C . ARG A 1 349 ? -1.215 -27.818 -2.456 1.00 94.00 349 ARG A C 1
ATOM 2863 O O . ARG A 1 349 ? -0.676 -28.233 -3.474 1.00 94.00 349 ARG A O 1
ATOM 2870 N N . PHE A 1 350 ? -1.226 -28.510 -1.314 1.00 96.06 350 PHE A N 1
ATOM 2871 C CA . PHE A 1 350 ? -0.627 -29.839 -1.165 1.00 96.06 350 PHE A CA 1
ATOM 2872 C C . PHE A 1 350 ? -1.566 -30.982 -1.549 1.00 96.06 350 PHE A C 1
ATOM 2874 O O . PHE A 1 350 ? -1.210 -32.146 -1.370 1.00 96.06 350 PHE A O 1
ATOM 2881 N N . PHE A 1 351 ? -2.762 -30.660 -2.034 1.00 96.75 351 PHE A N 1
ATOM 2882 C CA . PHE A 1 351 ? -3.807 -31.615 -2.365 1.00 96.75 351 PHE A CA 1
ATOM 2883 C C . PHE A 1 351 ? -4.239 -31.435 -3.819 1.00 96.75 351 PHE A C 1
ATOM 2885 O O . PHE A 1 351 ? -4.054 -30.371 -4.418 1.00 96.75 351 PHE A O 1
ATOM 2892 N N . ASP A 1 352 ? -4.802 -32.492 -4.394 1.00 95.62 352 ASP A N 1
ATOM 2893 C CA . ASP A 1 352 ? -5.285 -32.470 -5.768 1.00 95.62 352 ASP A CA 1
ATOM 2894 C C . ASP A 1 352 ? -6.631 -31.735 -5.907 1.00 95.62 352 ASP A C 1
ATOM 2896 O O . ASP A 1 352 ? -7.260 -31.294 -4.937 1.00 95.62 352 ASP A O 1
ATOM 2900 N N . ASP A 1 353 ? -7.062 -31.559 -7.154 1.00 94.94 353 ASP A N 1
ATOM 2901 C CA . ASP A 1 353 ? -8.295 -30.837 -7.460 1.00 94.94 353 ASP A CA 1
ATOM 2902 C C . ASP A 1 353 ? -9.553 -31.594 -7.001 1.00 94.94 353 ASP A C 1
ATOM 2904 O O . ASP A 1 353 ? -10.565 -30.957 -6.694 1.00 94.94 353 ASP A O 1
ATOM 2908 N N . ASP A 1 354 ? -9.492 -32.925 -6.882 1.00 96.00 354 ASP A N 1
ATOM 2909 C CA . ASP A 1 354 ? -10.603 -33.740 -6.385 1.00 96.00 354 ASP A CA 1
ATOM 2910 C C . ASP A 1 354 ? -10.823 -33.494 -4.886 1.00 96.00 354 ASP A C 1
ATOM 2912 O O . ASP A 1 354 ? -11.959 -33.259 -4.457 1.00 96.00 354 ASP A O 1
ATOM 2916 N N . PHE A 1 355 ? -9.751 -33.462 -4.090 1.00 96.50 355 PHE A N 1
ATOM 2917 C CA . PHE A 1 355 ? -9.808 -33.092 -2.678 1.00 96.50 355 PHE A CA 1
ATOM 2918 C C . PHE A 1 355 ? -10.332 -31.664 -2.496 1.00 96.50 355 PHE A C 1
ATOM 2920 O O . PHE A 1 355 ? -11.251 -31.433 -1.702 1.00 96.50 355 PHE A O 1
ATOM 2927 N N . LYS A 1 356 ? -9.809 -30.700 -3.272 1.00 95.38 356 LYS A N 1
ATOM 2928 C CA . LYS A 1 356 ? -10.274 -29.299 -3.248 1.00 95.38 356 LYS A CA 1
ATOM 2929 C C . LYS A 1 356 ? -11.771 -29.204 -3.526 1.00 95.38 356 LYS A C 1
ATOM 2931 O O . LYS A 1 356 ? -12.492 -28.540 -2.781 1.00 95.38 356 LYS A O 1
ATOM 2936 N N . ALA A 1 357 ? -12.251 -29.879 -4.571 1.00 94.69 357 ALA A N 1
ATOM 2937 C CA . ALA A 1 357 ? -13.661 -29.871 -4.943 1.00 94.69 357 ALA A CA 1
ATOM 2938 C C . ALA A 1 357 ? -14.545 -30.475 -3.842 1.00 94.69 357 ALA A C 1
ATOM 2940 O O . ALA A 1 357 ? -15.586 -29.905 -3.510 1.00 94.69 357 ALA A O 1
ATOM 2941 N N . GLN A 1 358 ? -14.122 -31.589 -3.235 1.00 95.69 358 GLN A N 1
ATOM 2942 C CA . GLN A 1 358 ? -14.841 -32.211 -2.120 1.00 95.69 358 GLN A CA 1
ATOM 2943 C C . GLN A 1 358 ? -14.892 -31.320 -0.877 1.00 95.69 358 GLN A C 1
ATOM 2945 O O . GLN A 1 358 ? -15.928 -31.273 -0.207 1.00 95.69 358 GLN A O 1
ATOM 2950 N N . LEU A 1 359 ? -13.793 -30.624 -0.570 1.00 95.00 359 LEU A N 1
ATOM 2951 C CA . LEU A 1 359 ? -13.704 -29.699 0.553 1.00 95.00 359 LEU A CA 1
ATOM 2952 C C . LEU A 1 359 ? -14.634 -28.500 0.352 1.00 95.00 359 LEU A C 1
ATOM 2954 O O . LEU A 1 359 ? -15.493 -28.251 1.195 1.00 95.00 359 LEU A O 1
ATOM 2958 N N . VAL A 1 360 ? -14.532 -27.807 -0.783 1.00 93.75 360 VAL A N 1
ATOM 2959 C CA . VAL A 1 360 ? -15.373 -26.635 -1.079 1.00 93.75 360 VAL A CA 1
ATOM 2960 C C . VAL A 1 360 ? -16.854 -27.017 -1.114 1.00 93.75 360 VAL A C 1
ATOM 2962 O O . VAL A 1 360 ? -17.673 -26.341 -0.503 1.00 93.75 360 VAL A O 1
ATOM 2965 N N . ALA A 1 361 ? -17.208 -28.144 -1.743 1.00 94.38 361 ALA A N 1
ATOM 2966 C CA . ALA A 1 361 ? -18.594 -28.615 -1.807 1.00 94.38 361 ALA A CA 1
ATOM 2967 C C . ALA A 1 361 ? -19.182 -29.020 -0.442 1.00 94.38 361 ALA A C 1
ATOM 2969 O O . ALA A 1 361 ? -20.391 -29.211 -0.326 1.00 94.38 361 ALA A O 1
ATOM 2970 N N . SER A 1 362 ? -18.342 -29.200 0.582 1.00 93.19 362 SER A N 1
ATOM 2971 C CA . SER A 1 362 ? -18.782 -29.577 1.927 1.00 93.19 362 SER A CA 1
ATOM 2972 C C . SER A 1 362 ? -19.114 -28.396 2.838 1.00 93.19 362 SER A C 1
ATOM 2974 O O . SER A 1 362 ? -19.680 -28.612 3.909 1.00 93.19 362 SER A O 1
ATOM 2976 N N . ILE A 1 363 ? -18.775 -27.174 2.424 1.00 91.25 363 ILE A N 1
ATOM 2977 C CA . ILE A 1 363 ? -18.970 -25.950 3.198 1.00 91.25 363 ILE A CA 1
ATOM 2978 C C . ILE A 1 363 ? -20.094 -25.144 2.538 1.00 91.25 363 ILE A C 1
ATOM 2980 O O . ILE A 1 363 ? -19.972 -24.705 1.395 1.00 91.25 363 ILE A O 1
ATOM 2984 N N . GLU A 1 364 ? -21.200 -24.950 3.255 1.00 91.12 364 GLU A N 1
ATOM 2985 C CA . GLU A 1 364 ? -22.317 -24.121 2.784 1.00 91.12 364 GLU A CA 1
ATOM 2986 C C . GLU A 1 364 ? -21.901 -22.648 2.682 1.00 91.12 364 GLU A C 1
ATOM 2988 O O . GLU A 1 364 ? -21.154 -22.150 3.523 1.00 91.12 364 GLU A O 1
ATOM 2993 N N . ASP A 1 365 ? -22.372 -21.949 1.646 1.00 89.62 365 ASP A N 1
ATOM 2994 C CA . ASP A 1 365 ? -22.081 -20.528 1.409 1.00 89.62 365 ASP A CA 1
ATOM 2995 C C . ASP A 1 365 ? -20.580 -20.181 1.492 1.00 89.62 365 ASP A C 1
ATOM 2997 O O . ASP A 1 365 ? -20.184 -19.144 2.023 1.00 89.62 365 ASP A O 1
ATOM 3001 N N . PHE A 1 366 ? -19.728 -21.067 0.959 1.00 89.94 366 PHE A N 1
ATOM 3002 C CA . PHE A 1 366 ? -18.266 -20.988 1.055 1.00 89.94 366 PHE A CA 1
ATOM 3003 C C . PHE A 1 366 ? -17.699 -19.588 0.763 1.00 89.94 366 PHE A C 1
ATOM 3005 O O . PHE A 1 366 ? -16.919 -19.052 1.550 1.00 89.94 366 PHE A O 1
ATOM 3012 N N . ASP A 1 367 ? -18.151 -18.955 -0.324 1.00 86.00 367 ASP A N 1
ATOM 3013 C CA . ASP A 1 367 ? -17.740 -17.604 -0.721 1.00 86.00 367 ASP A CA 1
ATOM 3014 C C . ASP A 1 367 ? -18.044 -16.532 0.346 1.00 86.00 367 ASP A C 1
ATOM 3016 O O . ASP A 1 367 ? -17.286 -15.568 0.509 1.00 86.00 367 ASP A O 1
ATOM 3020 N N . GLU A 1 368 ? -19.155 -16.664 1.076 1.00 87.56 368 GLU A N 1
ATOM 3021 C CA . GLU A 1 368 ? -19.522 -15.734 2.146 1.00 87.56 368 GLU A CA 1
ATOM 3022 C C . GLU A 1 368 ? -18.656 -15.938 3.390 1.00 87.56 368 GLU A C 1
ATOM 3024 O O . GLU A 1 368 ? -18.352 -14.963 4.086 1.00 87.56 368 GLU A O 1
ATOM 3029 N N . GLN A 1 369 ? -18.200 -17.170 3.623 1.00 89.38 369 GLN A N 1
ATOM 3030 C CA . GLN A 1 369 ? -17.309 -17.525 4.726 1.00 89.38 369 GLN A CA 1
ATOM 3031 C C . GLN A 1 369 ? -15.841 -17.161 4.468 1.00 89.38 369 GLN A C 1
ATOM 3033 O O . GLN A 1 369 ? -15.057 -17.107 5.413 1.00 89.38 369 GLN A O 1
ATOM 3038 N N . CYS A 1 370 ? -15.450 -16.860 3.225 1.00 90.19 370 CYS A N 1
ATOM 3039 C CA . CYS A 1 370 ? -14.107 -16.367 2.931 1.00 90.19 370 CYS A CA 1
ATOM 3040 C C . CYS A 1 370 ? -13.888 -14.972 3.541 1.00 90.19 370 CYS A C 1
ATOM 3042 O O . CYS A 1 370 ? -14.515 -13.986 3.133 1.00 90.19 370 CYS A O 1
ATOM 3044 N N . GLU A 1 371 ? -12.977 -14.892 4.512 1.00 90.75 371 GLU A N 1
ATOM 3045 C CA . GLU A 1 371 ? -12.607 -13.658 5.223 1.00 90.75 371 GLU A CA 1
ATOM 3046 C C . GLU A 1 371 ? -11.419 -12.928 4.570 1.00 90.75 371 GLU A C 1
ATOM 3048 O O . GLU A 1 371 ? -11.261 -11.720 4.744 1.00 90.75 371 GLU A O 1
ATOM 3053 N N . GLY A 1 372 ? -10.613 -13.633 3.772 1.00 95.12 372 GLY A N 1
ATOM 3054 C CA . GLY A 1 372 ? -9.434 -13.097 3.097 1.00 95.12 372 GLY A CA 1
ATOM 3055 C C . GLY A 1 372 ? -9.326 -13.565 1.649 1.00 95.12 372 GLY A C 1
ATOM 3056 O O . GLY A 1 372 ? -9.689 -14.695 1.330 1.00 95.12 372 GLY A O 1
ATOM 3057 N N . LEU A 1 373 ? -8.815 -12.696 0.778 1.00 96.69 373 LEU A N 1
ATOM 3058 C CA . LEU A 1 373 ? -8.449 -13.016 -0.602 1.00 96.69 373 LEU A CA 1
ATOM 3059 C C . LEU A 1 373 ? -7.022 -12.534 -0.867 1.00 96.69 373 LEU A C 1
ATOM 3061 O O . LEU A 1 373 ? -6.747 -11.341 -0.761 1.00 96.69 373 LEU A O 1
ATOM 3065 N N . LEU A 1 374 ? -6.132 -13.448 -1.246 1.00 97.00 374 LEU A N 1
ATOM 3066 C CA . LEU A 1 374 ? -4.773 -13.132 -1.681 1.00 97.00 374 LEU A CA 1
ATOM 3067 C C . LEU A 1 374 ? -4.682 -13.328 -3.198 1.00 97.00 374 LEU A C 1
ATOM 3069 O O . LEU A 1 374 ? -5.154 -14.337 -3.721 1.00 97.00 374 LEU A O 1
ATOM 3073 N N . ILE A 1 375 ? -4.093 -12.371 -3.913 1.00 95.69 375 ILE A N 1
ATOM 3074 C CA . ILE A 1 375 ? -3.915 -12.435 -5.368 1.00 95.69 375 ILE A CA 1
ATOM 3075 C C . ILE A 1 375 ? -2.437 -12.266 -5.698 1.00 95.69 375 ILE A C 1
ATOM 3077 O O . ILE A 1 375 ? -1.890 -11.175 -5.530 1.00 95.69 375 ILE A O 1
ATOM 3081 N N . GLN A 1 376 ? -1.826 -13.324 -6.233 1.00 93.88 376 GLN A N 1
ATOM 3082 C CA . GLN A 1 376 ? -0.473 -13.272 -6.774 1.00 93.88 376 GLN A CA 1
ATOM 3083 C C . GLN A 1 376 ? -0.507 -12.733 -8.209 1.00 93.88 376 GLN A C 1
ATOM 3085 O O . GLN A 1 376 ? -0.772 -13.463 -9.165 1.00 93.88 376 GLN A O 1
ATOM 3090 N N . SER A 1 377 ? -0.334 -11.424 -8.378 1.00 91.12 377 SER A N 1
ATOM 3091 C CA . SER A 1 377 ? -0.365 -10.774 -9.693 1.00 91.12 377 SER A CA 1
ATOM 3092 C C . SER A 1 377 ? 0.199 -9.365 -9.612 1.00 91.12 377 SER A C 1
ATOM 3094 O O . SER A 1 377 ? 0.111 -8.693 -8.589 1.00 91.12 377 SER A O 1
ATOM 3096 N N . GLU A 1 378 ? 0.670 -8.855 -10.750 1.00 88.06 378 GLU A N 1
ATOM 3097 C CA . GLU A 1 378 ? 0.868 -7.419 -10.915 1.00 88.06 378 GLU A CA 1
ATOM 3098 C C . GLU A 1 378 ? -0.454 -6.683 -10.609 1.00 88.06 378 GLU A C 1
ATOM 3100 O O . GLU A 1 378 ? -1.546 -7.097 -11.032 1.00 88.06 378 GLU A O 1
ATOM 3105 N N . ASN A 1 379 ? -0.357 -5.626 -9.803 1.00 92.75 379 ASN A N 1
ATOM 3106 C CA . ASN A 1 379 ? -1.504 -5.003 -9.155 1.00 92.75 379 ASN A CA 1
ATOM 3107 C C . ASN A 1 379 ? -2.438 -4.243 -10.099 1.00 92.75 379 ASN A C 1
ATOM 3109 O O . ASN A 1 379 ? -3.648 -4.252 -9.874 1.00 92.75 379 ASN A O 1
ATOM 3113 N N . PHE A 1 380 ? -1.949 -3.646 -11.186 1.00 92.00 380 PHE A N 1
ATOM 3114 C CA . PHE A 1 380 ? -2.824 -3.042 -12.194 1.00 92.00 380 PHE A CA 1
ATOM 3115 C C . PHE A 1 380 ? -3.732 -4.097 -12.858 1.00 92.00 380 PHE A C 1
ATOM 3117 O O . PHE A 1 380 ? -4.934 -3.867 -13.046 1.00 92.00 380 PHE A O 1
ATOM 3124 N N . GLN A 1 381 ? -3.199 -5.289 -13.137 1.00 90.50 381 GLN A N 1
ATOM 3125 C CA . GLN A 1 381 ? -3.985 -6.400 -13.687 1.00 90.50 381 GLN A CA 1
ATOM 3126 C C . GLN A 1 381 ? -4.982 -6.972 -12.672 1.00 90.50 381 GLN A C 1
ATOM 3128 O O . GLN A 1 381 ? -6.150 -7.185 -13.009 1.00 90.50 381 GLN A O 1
ATOM 3133 N N . ALA A 1 382 ? -4.556 -7.164 -11.421 1.00 93.50 382 ALA A N 1
ATOM 3134 C CA . ALA A 1 382 ? -5.430 -7.647 -10.353 1.00 93.50 382 ALA A CA 1
ATOM 3135 C C . ALA A 1 382 ? -6.603 -6.690 -10.100 1.00 93.50 382 ALA A C 1
ATOM 3137 O O . ALA A 1 382 ? -7.753 -7.119 -10.039 1.00 93.50 382 ALA A O 1
ATOM 3138 N N . LEU A 1 383 ? -6.341 -5.379 -10.043 1.00 95.56 383 LEU A N 1
ATOM 3139 C CA . LEU A 1 383 ? -7.379 -4.355 -9.887 1.00 95.56 383 LEU A CA 1
ATOM 3140 C C . LEU A 1 383 ? -8.405 -4.389 -11.022 1.00 95.56 383 LEU A C 1
ATOM 3142 O O . LEU A 1 383 ? -9.589 -4.155 -10.780 1.00 95.56 383 LEU A O 1
ATOM 3146 N N . THR A 1 384 ? -7.970 -4.704 -12.244 1.00 91.81 384 THR A N 1
ATOM 3147 C CA . THR A 1 384 ? -8.862 -4.876 -13.399 1.00 91.81 384 THR A CA 1
ATOM 3148 C C . THR A 1 384 ? -9.731 -6.129 -13.255 1.00 91.81 384 THR A C 1
ATOM 3150 O O . THR A 1 384 ? -10.924 -6.085 -13.555 1.00 91.81 384 THR A O 1
ATOM 3153 N N . LEU A 1 385 ? -9.170 -7.236 -12.759 1.00 92.38 385 LEU A N 1
ATOM 3154 C CA . LEU A 1 385 ? -9.917 -8.469 -12.487 1.00 92.38 385 LEU A CA 1
ATOM 3155 C C . LEU A 1 385 ? -10.962 -8.276 -11.375 1.00 92.38 385 LEU A C 1
ATOM 3157 O O . LEU A 1 385 ? -12.100 -8.724 -11.519 1.00 92.38 385 LEU A O 1
ATOM 3161 N N . LEU A 1 386 ? -10.596 -7.561 -10.307 1.00 94.88 386 LEU A N 1
ATOM 3162 C CA . LEU A 1 386 ? -11.448 -7.293 -9.143 1.00 94.88 386 LEU A CA 1
ATOM 3163 C C . LEU A 1 386 ? -12.711 -6.484 -9.480 1.00 94.88 386 LEU A C 1
ATOM 3165 O O . LEU A 1 386 ? -13.690 -6.559 -8.736 1.00 94.88 386 LEU A O 1
ATOM 3169 N N . GLN A 1 387 ? -12.727 -5.749 -10.600 1.00 93.88 387 GLN A N 1
ATOM 3170 C CA . GLN A 1 387 ? -13.860 -4.905 -11.005 1.00 93.88 387 GLN A CA 1
ATOM 3171 C C . GLN A 1 387 ? -15.184 -5.661 -11.113 1.00 93.88 387 GLN A C 1
ATOM 3173 O O . GLN A 1 387 ? -16.227 -5.083 -10.826 1.00 93.88 387 GLN A O 1
ATOM 3178 N N . GLU A 1 388 ? -15.161 -6.918 -11.556 1.00 90.88 388 GLU A N 1
ATOM 3179 C CA . GLU A 1 388 ? -16.389 -7.691 -11.781 1.00 90.88 388 GLU A CA 1
ATOM 3180 C C . GLU A 1 388 ? -17.084 -8.048 -10.464 1.00 90.88 388 GLU A C 1
ATOM 3182 O O . GLU A 1 388 ? -18.306 -7.987 -10.370 1.00 90.88 388 GLU A O 1
ATOM 3187 N N . ARG A 1 389 ? -16.299 -8.398 -9.436 1.00 92.56 389 ARG A N 1
ATOM 3188 C CA . ARG A 1 389 ? -16.824 -8.894 -8.157 1.00 92.56 389 ARG A CA 1
ATOM 3189 C C . ARG A 1 389 ? -16.960 -7.806 -7.100 1.00 92.56 389 ARG A C 1
ATOM 3191 O O . ARG A 1 389 ? -17.906 -7.877 -6.333 1.00 92.56 389 ARG A O 1
ATOM 3198 N N . TYR A 1 390 ? -16.053 -6.827 -7.048 1.00 96.38 390 TYR A N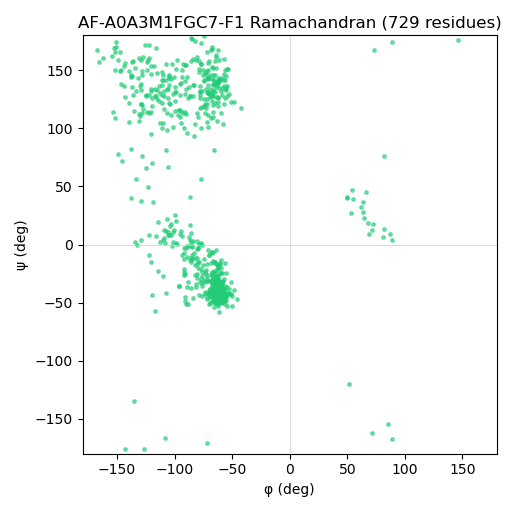 1
ATOM 3199 C CA . TYR A 1 390 ? -15.903 -5.921 -5.894 1.00 96.38 390 TYR A CA 1
ATOM 3200 C C . TYR A 1 390 ? -16.204 -4.446 -6.182 1.00 96.38 390 TYR A C 1
ATOM 3202 O O . TYR A 1 390 ? -15.987 -3.593 -5.320 1.00 96.38 390 TYR A O 1
ATOM 3210 N N . ARG A 1 391 ? -16.706 -4.109 -7.376 1.00 97.50 391 ARG A N 1
ATOM 3211 C CA . ARG A 1 391 ? -17.103 -2.731 -7.704 1.00 97.50 391 ARG A CA 1
ATOM 3212 C C . ARG A 1 391 ? -18.093 -2.188 -6.670 1.00 97.50 391 ARG A C 1
ATOM 3214 O O . ARG A 1 391 ? -19.120 -2.812 -6.412 1.00 97.50 391 ARG A O 1
ATOM 3221 N N . GLY A 1 392 ? -17.796 -1.012 -6.120 1.00 97.69 392 GLY A N 1
ATOM 3222 C CA . GLY A 1 392 ? -18.655 -0.331 -5.151 1.00 97.69 392 GLY A CA 1
ATOM 3223 C C . GLY A 1 392 ? -18.727 -0.962 -3.754 1.00 97.69 392 GLY A C 1
ATOM 3224 O O . GLY A 1 392 ? -19.618 -0.587 -2.996 1.00 97.69 392 GLY A O 1
ATOM 3225 N N . GLN A 1 393 ? -17.855 -1.914 -3.405 1.00 96.94 393 GLN A N 1
ATOM 3226 C CA . GLN A 1 393 ? -17.955 -2.689 -2.155 1.00 96.94 393 GLN A CA 1
ATOM 3227 C C . GLN A 1 393 ? -16.813 -2.436 -1.166 1.00 96.94 393 GLN A C 1
ATOM 3229 O O . GLN A 1 393 ? -16.971 -2.669 0.032 1.00 96.94 393 GLN A O 1
ATOM 3234 N N . VAL A 1 394 ? -15.661 -1.961 -1.637 1.00 97.75 394 VAL A N 1
ATOM 3235 C CA . VAL A 1 394 ? -14.486 -1.739 -0.789 1.00 97.75 394 VAL A CA 1
ATOM 3236 C C . VAL A 1 394 ? -14.732 -0.532 0.113 1.00 97.75 394 VAL A C 1
ATOM 3238 O O . VAL A 1 394 ? -14.959 0.580 -0.363 1.00 97.75 394 VAL A O 1
ATOM 3241 N N . LYS A 1 395 ? -14.667 -0.735 1.431 1.00 96.50 395 LYS A N 1
ATOM 3242 C CA . LYS A 1 395 ? -14.806 0.351 2.410 1.00 96.50 395 LYS A CA 1
ATOM 3243 C C . LYS A 1 395 ? -13.499 1.113 2.581 1.00 96.50 395 LYS A C 1
ATOM 3245 O O . LYS A 1 395 ? -13.521 2.326 2.753 1.00 96.50 395 LYS A O 1
ATOM 3250 N N . CYS A 1 396 ? -12.368 0.419 2.537 1.00 96.50 396 CYS A N 1
ATOM 3251 C CA . CYS A 1 396 ? -11.068 1.043 2.718 1.00 96.50 396 CYS A CA 1
ATOM 3252 C C . CYS A 1 396 ? -10.067 0.526 1.694 1.00 96.50 396 CYS A C 1
ATOM 3254 O O . CYS A 1 396 ? -9.885 -0.680 1.563 1.00 96.50 396 CYS A O 1
ATOM 3256 N N . ILE A 1 397 ? -9.392 1.443 1.008 1.00 98.62 397 ILE A N 1
ATOM 3257 C CA . ILE A 1 397 ? -8.111 1.163 0.367 1.00 98.62 397 ILE A CA 1
ATOM 3258 C C . ILE A 1 397 ? -7.024 1.621 1.335 1.00 98.62 397 ILE A C 1
ATOM 3260 O O . ILE A 1 397 ? -6.939 2.816 1.623 1.00 98.62 397 ILE A O 1
ATOM 3264 N N . TYR A 1 398 ? -6.223 0.688 1.835 1.00 98.50 398 TYR A N 1
ATOM 3265 C CA . TYR A 1 398 ? -5.084 0.953 2.712 1.00 98.50 398 TYR A CA 1
ATOM 3266 C C . TYR A 1 398 ? -3.836 0.422 2.016 1.00 98.50 398 TYR A C 1
ATOM 3268 O O . TYR A 1 398 ? -3.766 -0.772 1.757 1.00 98.50 398 TYR A O 1
ATOM 3276 N N . ILE A 1 399 ? -2.918 1.308 1.632 1.00 97.75 399 ILE A N 1
ATOM 3277 C CA . ILE A 1 399 ? -1.786 0.959 0.763 1.00 97.75 399 ILE A CA 1
ATOM 3278 C C . ILE A 1 399 ? -0.492 1.642 1.194 1.00 97.75 399 ILE A C 1
ATOM 3280 O O . ILE A 1 399 ? -0.498 2.780 1.680 1.00 97.75 399 ILE A O 1
ATOM 3284 N N . ASP A 1 400 ? 0.610 0.953 0.921 1.00 94.81 400 ASP A N 1
ATOM 3285 C CA . ASP A 1 400 ? 1.982 1.393 1.160 1.00 94.81 400 ASP A CA 1
ATOM 3286 C C . ASP A 1 400 ? 2.827 1.255 -0.122 1.00 94.81 400 ASP A C 1
ATOM 3288 O O . ASP A 1 400 ? 3.558 0.281 -0.295 1.00 94.81 400 ASP A O 1
ATOM 3292 N N . PRO A 1 401 ? 2.660 2.171 -1.097 1.00 93.00 401 PRO A N 1
ATOM 3293 C CA . PRO A 1 401 ? 3.400 2.112 -2.356 1.00 93.00 401 PRO A CA 1
ATOM 3294 C C . PRO A 1 401 ? 4.903 2.392 -2.174 1.00 93.00 401 PRO A C 1
ATOM 3296 O O . PRO A 1 401 ? 5.299 2.931 -1.146 1.00 93.00 401 PRO A O 1
ATOM 3299 N N . PRO A 1 402 ? 5.747 2.129 -3.195 1.00 89.88 402 PRO A N 1
ATOM 3300 C CA . PRO A 1 402 ? 7.125 2.631 -3.221 1.00 89.88 402 PRO A CA 1
ATOM 3301 C C . PRO A 1 402 ? 7.166 4.152 -3.048 1.00 89.88 402 PRO A C 1
ATOM 3303 O O . PRO A 1 402 ? 6.383 4.869 -3.677 1.00 89.88 402 PRO A O 1
ATOM 3306 N N . TYR A 1 403 ? 8.086 4.639 -2.220 1.00 89.44 403 TYR A N 1
ATOM 3307 C CA . TYR A 1 403 ? 8.196 6.050 -1.841 1.00 89.44 403 TYR A CA 1
ATOM 3308 C C . TYR A 1 403 ? 9.033 6.881 -2.815 1.00 89.44 403 TYR A C 1
ATOM 3310 O O . TYR A 1 403 ? 8.945 8.103 -2.815 1.00 89.44 403 TYR A O 1
ATOM 3318 N N . ASN A 1 404 ? 9.774 6.219 -3.699 1.00 87.06 404 ASN A N 1
ATOM 3319 C CA . ASN A 1 404 ? 10.695 6.810 -4.654 1.00 87.06 404 ASN A CA 1
ATOM 3320 C C . ASN A 1 404 ? 11.919 7.494 -4.011 1.00 87.06 404 ASN A C 1
ATOM 3322 O O . ASN A 1 404 ? 12.298 8.604 -4.391 1.00 87.06 404 ASN A O 1
ATOM 3326 N N . THR A 1 405 ? 12.557 6.844 -3.034 1.00 82.94 405 THR A N 1
ATOM 3327 C CA . THR A 1 405 ? 13.694 7.409 -2.281 1.00 82.94 405 THR A CA 1
ATOM 3328 C C . THR A 1 405 ? 14.980 7.548 -3.107 1.00 82.94 405 THR A C 1
ATOM 3330 O O . THR A 1 405 ? 15.958 8.148 -2.655 1.00 82.94 405 THR A O 1
ATOM 3333 N N . GLY A 1 406 ? 15.011 6.994 -4.326 1.00 71.81 406 GLY A N 1
ATOM 3334 C CA . GLY A 1 406 ? 16.176 7.034 -5.213 1.00 71.81 406 GLY A CA 1
ATOM 3335 C C . GLY A 1 406 ? 17.241 5.977 -4.898 1.00 71.81 406 GLY A C 1
ATOM 3336 O O . GLY A 1 406 ? 18.311 5.987 -5.511 1.00 71.81 406 GLY A O 1
ATOM 3337 N N . SER A 1 407 ? 16.953 5.061 -3.972 1.00 65.69 407 SER A N 1
ATOM 3338 C CA . SER A 1 407 ? 17.784 3.911 -3.632 1.00 65.69 407 SER A CA 1
ATOM 3339 C C . SER A 1 407 ? 16.935 2.648 -3.652 1.00 65.69 407 SER A C 1
ATOM 3341 O O . SER A 1 407 ? 16.008 2.519 -2.865 1.00 65.69 407 SER A O 1
ATOM 3343 N N . ASP A 1 408 ? 17.301 1.682 -4.493 1.00 62.12 408 ASP A N 1
ATOM 3344 C CA . ASP A 1 408 ? 16.673 0.356 -4.472 1.00 62.12 408 ASP A CA 1
ATOM 3345 C C . ASP A 1 408 ? 17.217 -0.526 -3.323 1.00 62.12 408 ASP A C 1
ATOM 3347 O O . ASP A 1 408 ? 16.829 -1.690 -3.196 1.00 62.12 408 ASP A O 1
ATOM 3351 N N . ASP A 1 409 ? 18.151 -0.033 -2.499 1.00 55.28 409 ASP A N 1
ATOM 3352 C CA . ASP A 1 409 ? 18.704 -0.799 -1.378 1.00 55.28 409 ASP A CA 1
ATOM 3353 C C . ASP A 1 409 ? 17.634 -1.021 -0.295 1.00 55.28 409 ASP A C 1
ATOM 3355 O O . ASP A 1 409 ? 17.014 -0.086 0.203 1.00 55.28 409 ASP A O 1
ATOM 3359 N N . ASN A 1 410 ? 17.468 -2.285 0.088 1.00 55.53 410 ASN A N 1
ATOM 3360 C CA . ASN A 1 410 ? 16.617 -2.759 1.179 1.00 55.53 410 ASN A CA 1
ATOM 3361 C C . ASN A 1 410 ? 15.082 -2.544 1.055 1.00 55.53 410 ASN A C 1
ATOM 3363 O O . ASN A 1 410 ? 14.397 -2.397 2.070 1.00 55.53 410 ASN A O 1
ATOM 3367 N N . PHE A 1 411 ? 14.522 -2.486 -0.161 1.00 65.50 411 PHE A N 1
ATOM 3368 C CA . PHE A 1 411 ? 13.069 -2.448 -0.392 1.00 65.50 411 PHE A CA 1
ATOM 3369 C C . PHE A 1 411 ? 12.628 -3.469 -1.454 1.00 65.50 411 PHE A C 1
ATOM 3371 O O . PHE A 1 411 ? 13.346 -3.697 -2.428 1.00 65.50 411 PHE A O 1
ATOM 3378 N N . SER A 1 412 ? 11.453 -4.086 -1.275 1.00 65.31 412 SER A N 1
ATOM 3379 C CA . SER A 1 412 ? 10.953 -5.176 -2.137 1.00 65.31 412 SER A CA 1
ATOM 3380 C C . SER A 1 412 ? 10.503 -4.721 -3.530 1.00 65.31 412 SER A C 1
ATOM 3382 O O . SER A 1 412 ? 10.541 -5.494 -4.491 1.00 65.31 412 SER A O 1
ATOM 3384 N N . TYR A 1 413 ? 10.079 -3.465 -3.655 1.00 71.81 413 TYR A N 1
ATOM 3385 C CA . TYR A 1 413 ? 9.723 -2.872 -4.939 1.00 71.81 413 TYR A CA 1
ATOM 3386 C C . TYR A 1 413 ? 10.887 -2.050 -5.483 1.00 71.81 413 TYR A C 1
ATOM 3388 O O . TYR A 1 413 ? 11.742 -1.580 -4.732 1.00 71.81 413 TYR A O 1
ATOM 3396 N N . LYS A 1 414 ? 10.895 -1.817 -6.798 1.00 74.00 414 LYS A N 1
ATOM 3397 C CA . LYS A 1 414 ? 11.732 -0.748 -7.356 1.00 74.00 414 LYS A CA 1
ATOM 3398 C C . LYS A 1 414 ? 11.347 0.576 -6.680 1.00 74.00 414 LYS A C 1
ATOM 3400 O O . LYS A 1 414 ? 10.154 0.837 -6.534 1.00 74.00 414 LYS A O 1
ATOM 3405 N N . ASP A 1 415 ? 12.338 1.384 -6.308 1.00 79.19 415 ASP A N 1
ATOM 3406 C CA . ASP A 1 415 ? 12.178 2.650 -5.577 1.00 79.19 415 ASP A CA 1
ATOM 3407 C C . ASP A 1 415 ? 13.030 3.799 -6.161 1.00 79.19 415 ASP A C 1
ATOM 3409 O O . ASP A 1 415 ? 13.031 4.920 -5.663 1.00 79.19 415 ASP A O 1
ATOM 3413 N N . ALA A 1 416 ? 13.751 3.542 -7.254 1.00 78.62 416 ALA A N 1
ATOM 3414 C CA . ALA A 1 416 ? 14.475 4.549 -8.027 1.00 78.62 416 ALA A CA 1
ATOM 3415 C C . ALA A 1 416 ? 13.771 4.868 -9.365 1.00 78.62 416 ALA A C 1
ATOM 3417 O O . ALA A 1 416 ? 14.265 4.558 -10.455 1.00 78.62 416 ALA A O 1
ATOM 3418 N N . TYR A 1 417 ? 12.582 5.467 -9.309 1.00 78.56 417 TYR A N 1
ATOM 3419 C CA . TYR A 1 417 ? 11.862 5.979 -10.478 1.00 78.56 417 TYR A CA 1
ATOM 3420 C C . TYR A 1 417 ? 12.197 7.448 -10.756 1.00 78.56 417 TYR A C 1
ATOM 3422 O O . TYR A 1 417 ? 12.462 8.248 -9.861 1.00 78.56 417 TYR A O 1
ATOM 3430 N N . LYS A 1 418 ? 12.057 7.858 -12.020 1.00 82.56 418 LYS A N 1
ATOM 3431 C CA . LYS A 1 418 ? 11.783 9.274 -12.299 1.00 82.56 418 LYS A CA 1
ATOM 3432 C C . LYS A 1 418 ? 10.388 9.612 -11.770 1.00 82.56 418 LYS A C 1
ATOM 3434 O O . LYS A 1 418 ? 9.471 8.802 -11.930 1.00 82.56 418 LYS A O 1
ATOM 3439 N N . SER A 1 419 ? 10.189 10.805 -11.214 1.00 84.62 419 SER A N 1
ATOM 3440 C CA . SER A 1 419 ? 8.894 11.193 -10.632 1.00 84.62 419 SER A CA 1
ATOM 3441 C C . SER A 1 419 ? 7.744 11.132 -11.644 1.00 84.62 419 SER A C 1
ATOM 3443 O O . SER A 1 419 ? 6.639 10.701 -11.317 1.00 84.62 419 SER A O 1
ATOM 3445 N N . SER A 1 420 ? 7.994 11.453 -12.919 1.00 84.25 420 SER A N 1
ATOM 3446 C CA . SER A 1 420 ? 7.008 11.279 -13.999 1.00 84.25 420 SER A CA 1
ATOM 3447 C C . SER A 1 420 ? 6.617 9.811 -14.250 1.00 84.25 420 SER A C 1
ATOM 3449 O O . SER A 1 420 ? 5.457 9.534 -14.573 1.00 84.25 420 SER A O 1
ATOM 3451 N N . SER A 1 421 ? 7.546 8.867 -14.078 1.00 84.94 421 SER A N 1
ATOM 3452 C CA . SER A 1 421 ? 7.296 7.420 -14.169 1.00 84.94 421 SER A CA 1
ATOM 3453 C C . SER A 1 421 ? 6.496 6.918 -12.967 1.00 84.94 421 SER A C 1
ATOM 3455 O O . SER A 1 421 ? 5.501 6.213 -13.154 1.00 84.94 421 SER A O 1
ATOM 3457 N N . TRP A 1 422 ? 6.863 7.346 -11.753 1.00 89.19 422 TRP A N 1
ATOM 3458 C CA . TRP A 1 422 ? 6.122 7.039 -10.525 1.00 89.19 422 TRP A CA 1
ATOM 3459 C C . TRP A 1 422 ? 4.672 7.536 -10.609 1.00 89.19 422 TRP A C 1
ATOM 3461 O O . TRP A 1 422 ? 3.730 6.772 -10.388 1.00 89.19 422 TRP A O 1
ATOM 3471 N N . LEU A 1 423 ? 4.475 8.783 -11.053 1.00 90.69 423 LEU A N 1
ATOM 3472 C CA . LEU A 1 423 ? 3.154 9.377 -11.273 1.00 90.69 423 LEU A CA 1
ATOM 3473 C C . LEU A 1 423 ? 2.306 8.576 -12.266 1.00 90.69 423 LEU A C 1
ATOM 3475 O O . LEU A 1 423 ? 1.126 8.345 -12.007 1.00 90.69 423 LEU A O 1
ATOM 3479 N N . ALA A 1 424 ? 2.877 8.159 -13.402 1.00 89.12 424 ALA A N 1
ATOM 3480 C CA . ALA A 1 424 ? 2.159 7.365 -14.401 1.00 89.12 424 ALA A CA 1
ATOM 3481 C C . ALA A 1 424 ? 1.749 5.992 -13.840 1.00 89.12 424 ALA A C 1
ATOM 3483 O O . ALA A 1 424 ? 0.580 5.609 -13.930 1.00 89.12 424 ALA A O 1
ATOM 3484 N N . MET A 1 425 ? 2.688 5.295 -13.191 1.00 90.12 425 MET A N 1
ATOM 3485 C CA . MET A 1 425 ? 2.457 4.009 -12.530 1.00 90.12 425 MET A CA 1
ATOM 3486 C C . MET A 1 425 ? 1.332 4.097 -11.491 1.00 90.12 425 MET A C 1
ATOM 3488 O O . MET A 1 425 ? 0.413 3.269 -11.490 1.00 90.12 425 MET A O 1
ATOM 3492 N N . PHE A 1 426 ? 1.413 5.080 -10.594 1.00 93.25 426 PHE A N 1
ATOM 3493 C CA . PHE A 1 426 ? 0.503 5.197 -9.464 1.00 93.25 426 PHE A CA 1
ATOM 3494 C C . PHE A 1 426 ? -0.869 5.733 -9.883 1.00 93.25 426 PHE A C 1
ATOM 3496 O O . PHE A 1 426 ? -1.894 5.250 -9.398 1.00 93.25 426 PHE A O 1
ATOM 3503 N N . GLN A 1 427 ? -0.921 6.650 -10.858 1.00 93.88 427 GLN A N 1
ATOM 3504 C CA . GLN A 1 427 ? -2.178 7.146 -11.421 1.00 93.88 427 GLN A CA 1
ATOM 3505 C C . GLN A 1 427 ? -3.050 6.016 -11.973 1.00 93.88 427 GLN A C 1
ATOM 3507 O O . GLN A 1 427 ? -4.256 6.002 -11.717 1.00 93.88 427 GLN A O 1
ATOM 3512 N N . ASP A 1 428 ? -2.476 5.101 -12.756 1.00 92.38 428 ASP A N 1
ATOM 3513 C CA . ASP A 1 428 ? -3.252 4.041 -13.402 1.00 92.38 428 ASP A CA 1
ATOM 3514 C C . ASP A 1 428 ? -3.825 3.050 -12.369 1.00 92.38 428 ASP A C 1
ATOM 3516 O O . ASP A 1 428 ? -4.963 2.592 -12.514 1.00 92.38 428 ASP A O 1
ATOM 3520 N N . ARG A 1 429 ? -3.101 2.801 -11.269 1.00 94.62 429 ARG A N 1
ATOM 3521 C CA . ARG A 1 429 ? -3.565 1.984 -10.132 1.00 94.62 429 ARG A CA 1
ATOM 3522 C C . ARG A 1 429 ? -4.666 2.675 -9.338 1.00 94.62 429 ARG A C 1
ATOM 3524 O O . ARG A 1 429 ? -5.731 2.091 -9.171 1.00 94.62 429 ARG A O 1
ATOM 3531 N N . LEU A 1 430 ? -4.458 3.930 -8.930 1.00 95.94 430 LEU A N 1
ATOM 3532 C CA . LEU A 1 430 ? -5.468 4.736 -8.230 1.00 95.94 430 LEU A CA 1
ATOM 3533 C C . LEU A 1 430 ? -6.771 4.832 -9.034 1.00 95.94 430 LEU A C 1
ATOM 3535 O O . LEU A 1 430 ? -7.859 4.636 -8.498 1.00 95.94 430 LEU A O 1
ATOM 3539 N N . ARG A 1 431 ? -6.676 5.093 -10.344 1.00 95.38 431 ARG A N 1
ATOM 3540 C CA . ARG A 1 431 ? -7.850 5.142 -11.230 1.00 95.38 431 ARG A CA 1
ATOM 3541 C C . ARG A 1 431 ? -8.581 3.808 -11.323 1.00 95.38 431 ARG A C 1
ATOM 3543 O O . ARG A 1 431 ? -9.801 3.812 -11.444 1.00 95.38 431 ARG A O 1
ATOM 3550 N N . SER A 1 432 ? -7.852 2.696 -11.291 1.00 95.12 432 SER A N 1
ATOM 3551 C CA . SER A 1 432 ? -8.439 1.354 -11.357 1.00 95.12 432 SER A CA 1
ATOM 3552 C C . SER A 1 432 ? -9.037 0.925 -10.018 1.00 95.12 432 SER A C 1
ATOM 3554 O O . SER A 1 432 ? -10.044 0.228 -9.998 1.00 95.12 432 SER A O 1
ATOM 3556 N N . SER A 1 433 ? -8.474 1.364 -8.892 1.00 97.38 433 SER A N 1
ATOM 3557 C CA . SER A 1 433 ? -8.988 1.026 -7.564 1.00 97.38 433 SER A CA 1
ATOM 3558 C C . SER A 1 433 ? -10.184 1.885 -7.142 1.00 97.38 433 SER A C 1
ATOM 3560 O O . SER A 1 433 ? -11.058 1.394 -6.435 1.00 97.38 433 SER A O 1
ATOM 3562 N N . TYR A 1 434 ? -10.294 3.129 -7.619 1.00 97.25 434 TYR A N 1
ATOM 3563 C CA . TYR A 1 434 ? -11.383 4.037 -7.237 1.00 97.25 434 TYR A CA 1
ATOM 3564 C C . TYR A 1 434 ? -12.804 3.485 -7.476 1.00 97.25 434 TYR A C 1
ATOM 3566 O O . TYR A 1 434 ? -13.613 3.574 -6.558 1.00 97.25 434 TYR A O 1
ATOM 3574 N N . PRO A 1 435 ? -13.142 2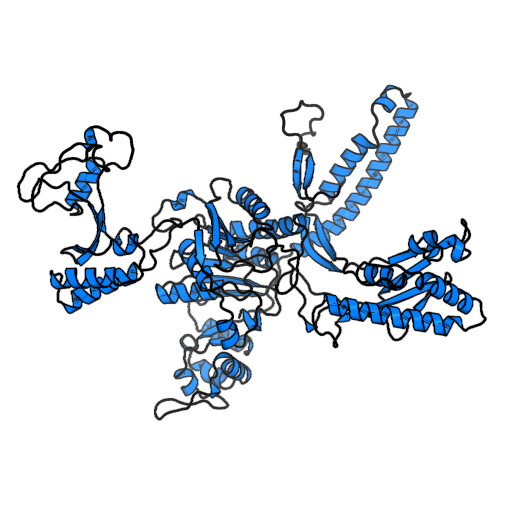.844 -8.616 1.00 97.50 435 PRO A N 1
ATOM 3575 C CA . PRO A 1 435 ? -14.459 2.226 -8.807 1.00 97.50 435 PRO A CA 1
ATOM 3576 C C . PRO A 1 435 ? -14.764 1.045 -7.871 1.00 97.50 435 PRO A C 1
ATOM 3578 O O . PRO A 1 435 ? -15.919 0.625 -7.785 1.00 97.50 435 PRO A O 1
ATOM 3581 N N . LEU A 1 436 ? -13.755 0.477 -7.201 1.00 98.25 436 LEU A N 1
ATOM 3582 C CA . LEU A 1 436 ? -13.954 -0.571 -6.198 1.00 98.25 436 LEU A CA 1
ATOM 3583 C C . LEU A 1 436 ? -14.479 0.007 -4.880 1.00 98.25 436 LEU A C 1
ATOM 3585 O O . LEU A 1 436 ? -15.181 -0.703 -4.163 1.00 98.25 436 LEU A O 1
ATOM 3589 N N . LEU A 1 437 ? -14.188 1.279 -4.577 1.00 97.31 437 LEU A N 1
ATOM 3590 C CA . LEU A 1 437 ? -14.674 1.939 -3.367 1.00 97.31 437 LEU A CA 1
ATOM 3591 C C . LEU A 1 437 ? -16.201 2.042 -3.363 1.00 97.31 437 LEU A C 1
ATOM 3593 O O . LEU A 1 437 ? -16.816 2.410 -4.365 1.00 97.31 437 LEU A O 1
ATOM 3597 N N . SER A 1 438 ? -16.808 1.771 -2.209 1.00 95.56 438 SER A N 1
ATOM 3598 C CA . SER A 1 438 ? -18.203 2.125 -1.954 1.00 95.56 438 SER A CA 1
ATOM 3599 C C . SER A 1 438 ? -18.379 3.647 -1.875 1.00 95.56 438 SER A C 1
ATOM 3601 O O . SER A 1 438 ? -17.408 4.405 -1.811 1.00 95.56 438 SER A O 1
ATOM 3603 N N . ALA A 1 439 ? -19.628 4.123 -1.849 1.00 92.56 439 ALA A N 1
ATOM 3604 C CA . ALA A 1 439 ? -19.911 5.553 -1.689 1.00 92.56 439 ALA A CA 1
ATOM 3605 C C . ALA A 1 439 ? -19.306 6.130 -0.393 1.00 92.56 439 ALA A C 1
ATOM 3607 O O . ALA A 1 439 ? -18.872 7.277 -0.363 1.00 92.56 439 ALA A O 1
ATOM 3608 N N . GLU A 1 440 ? -19.217 5.319 0.658 1.00 92.12 440 GLU A N 1
ATOM 3609 C CA . GLU A 1 440 ? -18.634 5.683 1.952 1.00 92.12 440 GLU A CA 1
ATOM 3610 C C . GLU A 1 440 ? -17.154 5.283 2.064 1.00 92.12 440 GLU A C 1
ATOM 3612 O O . GLU A 1 440 ? -16.602 5.234 3.168 1.00 92.12 440 GLU A O 1
ATOM 3617 N N . GLY A 1 441 ? -16.544 4.907 0.939 1.00 94.88 441 GLY A N 1
ATOM 3618 C CA . GLY A 1 441 ? -15.201 4.366 0.874 1.00 94.88 441 GLY A CA 1
ATOM 3619 C C . GLY A 1 441 ? -14.128 5.412 1.168 1.00 94.88 441 GLY A C 1
ATOM 3620 O O . GLY A 1 441 ? -14.238 6.576 0.766 1.00 94.88 441 GLY A O 1
ATOM 3621 N N . LEU A 1 442 ? -13.067 4.979 1.845 1.00 96.25 442 LEU A N 1
ATOM 3622 C CA . LEU A 1 442 ? -11.933 5.805 2.245 1.00 96.25 442 LEU A CA 1
ATOM 3623 C C . LEU A 1 442 ? -10.623 5.278 1.654 1.00 96.25 442 LEU A C 1
ATOM 3625 O O . LEU A 1 442 ? -10.417 4.073 1.518 1.00 96.25 442 LEU A O 1
ATOM 3629 N N . LEU A 1 443 ? -9.715 6.196 1.345 1.00 97.81 443 LEU A N 1
ATOM 3630 C CA . LEU A 1 443 ? -8.322 5.916 1.011 1.00 97.81 443 LEU A CA 1
ATOM 3631 C C . LEU A 1 443 ? -7.441 6.293 2.203 1.00 97.81 443 LEU A C 1
ATOM 3633 O O . LEU A 1 443 ? -7.616 7.370 2.770 1.00 97.81 443 LEU A O 1
ATOM 3637 N N . ALA A 1 444 ? -6.475 5.439 2.521 1.00 98.00 444 ALA A N 1
ATOM 3638 C CA . ALA A 1 444 ? -5.313 5.728 3.349 1.00 98.00 444 ALA A CA 1
ATOM 3639 C C . ALA A 1 444 ? -4.062 5.277 2.587 1.00 98.00 444 ALA A C 1
ATOM 3641 O O . ALA A 1 444 ? -3.874 4.088 2.341 1.00 98.00 444 ALA A O 1
ATOM 3642 N N . CYS A 1 445 ? -3.228 6.229 2.181 1.00 98.25 445 CYS A N 1
ATOM 3643 C CA . CYS A 1 445 ? -2.006 5.954 1.431 1.00 98.25 445 CYS A CA 1
ATOM 3644 C C . CYS A 1 445 ? -0.797 6.450 2.215 1.00 98.25 445 CYS A C 1
ATOM 3646 O O . CYS A 1 445 ? -0.694 7.648 2.493 1.00 98.25 445 CYS A O 1
ATOM 3648 N N . HIS A 1 446 ? 0.104 5.536 2.554 1.00 97.25 446 HIS A N 1
ATOM 3649 C CA . HIS A 1 446 ? 1.400 5.871 3.129 1.00 97.25 446 HIS A CA 1
ATOM 3650 C C . HIS A 1 446 ? 2.316 6.496 2.067 1.00 97.25 446 HIS A C 1
ATOM 3652 O O . HIS A 1 446 ? 2.237 6.138 0.890 1.00 97.25 446 HIS A O 1
ATOM 3658 N N . ILE A 1 447 ? 3.127 7.477 2.468 1.00 95.75 447 ILE A N 1
ATOM 3659 C CA . ILE A 1 447 ? 4.145 8.110 1.622 1.00 95.75 447 ILE A CA 1
ATOM 3660 C C . ILE A 1 447 ? 5.167 8.866 2.484 1.00 95.75 447 ILE A C 1
ATOM 3662 O O . ILE A 1 447 ? 4.866 9.250 3.617 1.00 95.75 447 ILE A O 1
ATOM 3666 N N . ASP A 1 448 ? 6.350 9.150 1.949 1.00 92.31 448 ASP A N 1
ATOM 3667 C CA . ASP A 1 448 ? 7.344 10.019 2.585 1.00 92.31 448 ASP A CA 1
ATOM 3668 C C . ASP A 1 448 ? 7.480 11.383 1.874 1.00 92.31 448 ASP A C 1
ATOM 3670 O O . ASP A 1 448 ? 6.626 11.792 1.082 1.00 92.31 448 ASP A O 1
ATOM 3674 N N . GLU A 1 449 ? 8.531 12.133 2.196 1.00 90.38 449 GLU A N 1
ATOM 3675 C CA . GLU A 1 449 ? 8.808 13.452 1.635 1.00 90.38 449 GLU A CA 1
ATOM 3676 C C . GLU A 1 449 ? 9.056 13.490 0.113 1.00 90.38 449 GLU A C 1
ATOM 3678 O O . GLU A 1 449 ? 8.945 14.570 -0.471 1.00 90.38 449 GLU A O 1
ATOM 3683 N N . HIS A 1 450 ? 9.374 12.369 -0.540 1.00 90.81 450 HIS A N 1
ATOM 3684 C CA . HIS A 1 450 ? 9.802 12.365 -1.942 1.00 90.81 450 HIS A CA 1
ATOM 3685 C C . HIS A 1 450 ? 8.621 12.561 -2.900 1.00 90.81 450 HIS A C 1
ATOM 3687 O O . HIS A 1 450 ? 8.696 13.386 -3.810 1.00 90.81 450 HIS A O 1
ATOM 3693 N N . GLU A 1 451 ? 7.500 11.867 -2.671 1.00 93.19 451 GLU A N 1
ATOM 3694 C CA . GLU A 1 451 ? 6.358 11.857 -3.603 1.00 93.19 451 GLU A CA 1
ATOM 3695 C C . GLU A 1 451 ? 5.029 12.328 -2.982 1.00 93.19 451 GLU A C 1
ATOM 3697 O O . GLU A 1 451 ? 3.978 12.283 -3.629 1.00 93.19 451 GLU A O 1
ATOM 3702 N N . HIS A 1 452 ? 5.023 12.862 -1.752 1.00 94.06 452 HIS A N 1
ATOM 3703 C CA . HIS A 1 452 ? 3.768 13.293 -1.113 1.00 94.06 452 HIS A CA 1
ATOM 3704 C C . HIS A 1 452 ? 3.007 14.391 -1.882 1.00 94.06 452 HIS A C 1
ATOM 3706 O O . HIS A 1 452 ? 1.778 14.458 -1.807 1.00 94.06 452 HIS A O 1
ATOM 3712 N N . LEU A 1 453 ? 3.703 15.283 -2.601 1.00 93.12 453 LEU A N 1
ATOM 3713 C CA . LEU A 1 453 ? 3.063 16.326 -3.419 1.00 93.12 453 LEU A CA 1
ATOM 3714 C C . LEU A 1 453 ? 2.448 15.737 -4.693 1.00 93.12 453 LEU A C 1
ATOM 3716 O O . LEU A 1 453 ? 1.333 16.106 -5.073 1.00 93.12 453 LEU A O 1
ATOM 3720 N N . SER A 1 454 ? 3.163 14.805 -5.324 1.00 91.88 454 SER A N 1
ATOM 3721 C CA . SER A 1 454 ? 2.704 14.028 -6.475 1.00 91.88 454 SER A CA 1
ATOM 3722 C C . SER A 1 454 ? 1.431 13.252 -6.130 1.00 91.88 454 SER A C 1
ATOM 3724 O O . SER A 1 454 ? 0.427 13.341 -6.845 1.00 91.88 454 SER A O 1
ATOM 3726 N N . LEU A 1 455 ? 1.435 12.565 -4.984 1.00 95.12 455 LEU A N 1
ATOM 3727 C CA . LEU A 1 455 ? 0.279 11.857 -4.441 1.00 95.12 455 LEU A CA 1
ATOM 3728 C C . LEU A 1 455 ? -0.905 12.796 -4.192 1.00 95.12 455 LEU A C 1
ATOM 3730 O O . LEU A 1 455 ? -2.012 12.526 -4.657 1.00 95.12 455 LEU A O 1
ATOM 3734 N N . GLU A 1 456 ? -0.681 13.916 -3.501 1.00 94.88 456 GLU A N 1
ATOM 3735 C CA . GLU A 1 456 ? -1.729 14.896 -3.202 1.00 94.88 456 GLU A CA 1
ATOM 3736 C C . GLU A 1 456 ? -2.406 15.407 -4.476 1.00 94.88 456 GLU A C 1
ATOM 3738 O O . GLU A 1 456 ? -3.631 15.560 -4.526 1.00 94.88 456 GLU A O 1
ATOM 3743 N N . TRP A 1 457 ? -1.622 15.649 -5.525 1.00 92.56 457 TRP A N 1
ATOM 3744 C CA . TRP A 1 457 ? -2.162 16.063 -6.809 1.00 92.56 457 TRP A CA 1
ATOM 3745 C C . TRP A 1 457 ? -3.052 14.975 -7.428 1.00 92.56 457 TRP A C 1
ATOM 3747 O O . TRP A 1 457 ? -4.170 15.278 -7.853 1.00 92.56 457 TRP A O 1
ATOM 3757 N N . LEU A 1 458 ? -2.614 13.711 -7.424 1.00 94.19 458 LEU A N 1
ATOM 3758 C CA . LEU A 1 458 ? -3.409 12.582 -7.923 1.00 94.19 458 LEU A CA 1
ATOM 3759 C C . LEU A 1 458 ? -4.703 12.377 -7.124 1.00 94.19 458 LEU A C 1
ATOM 3761 O O . LEU A 1 458 ? -5.768 12.206 -7.723 1.00 94.19 458 LEU A O 1
ATOM 3765 N N . VAL A 1 459 ? -4.634 12.460 -5.794 1.00 95.88 459 VAL A N 1
ATOM 3766 C CA . VAL A 1 459 ? -5.799 12.355 -4.905 1.00 95.88 459 VAL A CA 1
ATOM 3767 C C . VAL A 1 459 ? -6.808 13.457 -5.219 1.00 95.88 459 VAL A C 1
ATOM 3769 O O . VAL A 1 459 ? -7.976 13.163 -5.467 1.00 95.88 459 VAL A O 1
ATOM 3772 N N . LYS A 1 460 ? -6.371 14.718 -5.315 1.00 94.69 460 LYS A N 1
ATOM 3773 C CA . LYS A 1 460 ? -7.256 15.847 -5.650 1.00 94.69 460 LYS A CA 1
ATOM 3774 C C . LYS A 1 460 ? -7.890 15.726 -7.033 1.00 94.69 460 LYS A C 1
ATOM 3776 O O . LYS A 1 460 ? -9.017 16.182 -7.221 1.00 94.69 460 LYS A O 1
ATOM 3781 N N . GLN A 1 461 ? -7.180 15.149 -8.004 1.00 92.00 461 GLN A N 1
ATOM 3782 C CA . GLN A 1 461 ? -7.726 14.899 -9.342 1.00 92.00 461 GLN A CA 1
ATOM 3783 C C . GLN A 1 461 ? -8.817 13.824 -9.329 1.00 92.00 461 GLN A C 1
ATOM 3785 O O . GLN A 1 461 ? -9.783 13.945 -10.079 1.00 92.00 461 GLN A O 1
ATOM 3790 N N . LEU A 1 462 ? -8.662 12.784 -8.507 1.00 93.81 462 LEU A N 1
ATOM 3791 C CA . LEU A 1 462 ? -9.541 11.615 -8.521 1.00 93.81 462 LEU A CA 1
ATOM 3792 C C . LEU A 1 462 ? -10.730 11.736 -7.559 1.00 93.81 462 LEU A C 1
ATOM 3794 O O . LEU A 1 462 ? -11.858 11.461 -7.950 1.00 93.81 462 LEU A O 1
ATOM 3798 N N . PHE A 1 463 ? -10.488 12.192 -6.330 1.00 94.69 463 PHE A N 1
ATOM 3799 C CA . PHE A 1 463 ? -11.498 12.344 -5.273 1.00 94.69 463 PHE A CA 1
ATOM 3800 C C . PHE A 1 463 ? -12.114 13.753 -5.231 1.00 94.69 463 PHE A C 1
ATOM 3802 O O . PHE A 1 463 ? -13.086 14.006 -4.519 1.00 94.69 463 PHE A O 1
ATOM 3809 N N . GLY A 1 464 ? -11.556 14.695 -5.999 1.00 92.69 464 GLY A N 1
ATOM 3810 C CA . GLY A 1 464 ? -11.941 16.101 -5.959 1.00 92.69 464 GLY A CA 1
ATOM 3811 C C . GLY A 1 464 ? -11.437 16.822 -4.704 1.00 92.69 464 GLY A C 1
ATOM 3812 O O . GLY A 1 464 ? -11.006 16.220 -3.723 1.00 92.69 464 GLY A O 1
ATOM 3813 N N . LYS A 1 465 ? -11.514 18.158 -4.711 1.00 89.88 465 LYS A N 1
ATOM 3814 C CA . LYS A 1 465 ? -11.041 18.989 -3.585 1.00 89.88 465 LYS A CA 1
ATOM 3815 C C . LYS A 1 465 ? -11.789 18.727 -2.275 1.00 89.88 465 LYS A C 1
ATOM 3817 O O . LYS A 1 465 ? -11.208 18.909 -1.219 1.00 89.88 465 LYS A O 1
ATOM 3822 N N . SER A 1 466 ? -13.069 18.362 -2.346 1.00 89.75 466 SER A N 1
ATOM 3823 C CA . SER A 1 466 ? -13.888 18.062 -1.167 1.00 89.75 466 SER A CA 1
ATOM 3824 C C . SER A 1 466 ? -13.660 16.653 -0.624 1.00 89.75 466 SER A C 1
ATOM 3826 O O . SER A 1 466 ? -13.933 16.422 0.547 1.00 89.75 466 SER A O 1
ATOM 3828 N N . GLY A 1 467 ? -13.213 15.716 -1.468 1.00 93.12 467 GLY A N 1
ATOM 3829 C CA . GLY A 1 467 ? -12.889 14.350 -1.058 1.00 93.12 467 GLY A CA 1
ATOM 3830 C C . GLY A 1 467 ? -11.491 14.219 -0.455 1.00 93.12 467 GLY A C 1
ATOM 3831 O O . GLY A 1 467 ? -11.230 13.247 0.238 1.00 93.12 467 GLY A O 1
ATOM 3832 N N . ASP A 1 468 ? -10.596 15.182 -0.674 1.00 95.75 468 ASP A N 1
ATOM 3833 C CA . ASP A 1 468 ? -9.288 15.236 -0.016 1.00 95.75 468 ASP A CA 1
ATOM 3834 C C . ASP A 1 468 ? -9.439 15.585 1.477 1.00 95.75 468 ASP A C 1
ATOM 3836 O O . ASP A 1 468 ? -9.812 16.707 1.825 1.00 95.75 468 ASP A O 1
ATOM 3840 N N . LEU A 1 469 ? -9.144 14.625 2.361 1.00 94.56 469 LEU A N 1
ATOM 3841 C CA . LEU A 1 469 ? -9.221 14.800 3.818 1.00 94.56 469 LEU A CA 1
ATOM 3842 C C . LEU A 1 469 ? -7.900 15.302 4.420 1.00 94.56 469 LEU A C 1
ATOM 3844 O O . LEU A 1 469 ? -7.828 15.580 5.619 1.00 94.56 469 LEU A O 1
ATOM 3848 N N . GLY A 1 470 ? -6.863 15.454 3.595 1.00 94.19 470 GLY A N 1
ATOM 3849 C CA . GLY A 1 470 ? -5.546 15.914 4.000 1.00 94.19 470 GLY A CA 1
ATOM 3850 C C . GLY A 1 470 ? -4.608 14.794 4.451 1.00 94.19 470 GLY A C 1
ATOM 3851 O O . GLY A 1 470 ? -4.831 13.605 4.224 1.00 94.19 470 GLY A O 1
ATOM 3852 N N . LYS A 1 471 ? -3.501 15.209 5.069 1.00 95.00 471 LYS A N 1
ATOM 3853 C CA . LYS A 1 471 ? -2.387 14.339 5.458 1.00 95.00 471 LYS A CA 1
ATOM 3854 C C . LYS A 1 471 ? -2.223 14.338 6.968 1.00 95.00 471 LYS A C 1
ATOM 3856 O O . LYS A 1 471 ? -2.185 15.400 7.590 1.00 95.00 471 LYS A O 1
ATOM 3861 N N . LEU A 1 472 ? -2.070 13.149 7.529 1.00 96.62 472 LEU A N 1
ATOM 3862 C CA . LEU A 1 472 ? -1.590 12.947 8.886 1.00 96.62 472 LEU A CA 1
ATOM 3863 C C . LEU A 1 472 ? -0.068 12.797 8.854 1.00 96.62 472 LEU A C 1
ATOM 3865 O O . LEU A 1 472 ? 0.463 12.143 7.959 1.00 96.62 472 LEU A O 1
ATOM 3869 N N . ILE A 1 473 ? 0.622 13.376 9.835 1.00 97.19 473 ILE A N 1
ATOM 3870 C CA . ILE A 1 473 ? 2.062 13.180 10.034 1.00 97.19 473 ILE A CA 1
ATOM 3871 C C . ILE A 1 473 ? 2.254 12.088 11.082 1.00 97.19 473 ILE A C 1
ATOM 3873 O O . ILE A 1 473 ? 1.865 12.258 12.242 1.00 97.19 473 ILE A O 1
ATOM 3877 N N . TRP A 1 474 ? 2.850 10.972 10.677 1.00 96.31 474 TRP A N 1
ATOM 3878 C CA . TRP A 1 474 ? 3.235 9.896 11.578 1.00 96.31 474 TRP A CA 1
ATOM 3879 C C . TRP A 1 474 ? 4.695 10.075 11.994 1.00 96.31 474 TRP A C 1
ATOM 3881 O O . TRP A 1 474 ? 5.612 9.811 11.224 1.00 96.31 474 TRP A O 1
ATOM 3891 N N . ASP A 1 475 ? 4.908 10.529 13.226 1.00 94.56 475 ASP A N 1
ATOM 3892 C CA . ASP A 1 475 ? 6.222 10.640 13.851 1.00 94.56 475 ASP A CA 1
ATOM 3893 C C . ASP A 1 475 ? 6.661 9.270 14.392 1.00 94.56 475 ASP A C 1
ATOM 3895 O O . ASP A 1 475 ? 6.075 8.742 15.350 1.00 94.56 475 ASP A O 1
ATOM 3899 N N . LYS A 1 476 ? 7.710 8.710 13.778 1.00 90.25 476 LYS A N 1
ATOM 3900 C CA . LYS A 1 476 ? 8.286 7.401 14.117 1.00 90.25 476 LYS A CA 1
ATOM 3901 C C . LYS A 1 476 ? 9.167 7.438 15.370 1.00 90.25 476 LYS A C 1
ATOM 3903 O O . LYS A 1 476 ? 9.730 6.416 15.750 1.00 90.25 476 LYS A O 1
ATOM 3908 N N . ARG A 1 477 ? 9.311 8.605 16.015 1.00 89.38 477 ARG A N 1
ATOM 3909 C CA . ARG A 1 477 ? 10.135 8.852 17.213 1.00 89.38 477 ARG A CA 1
ATOM 3910 C C . ARG A 1 477 ? 11.591 8.398 17.072 1.00 89.38 477 ARG A C 1
ATOM 3912 O O . ARG A 1 477 ? 12.233 8.064 18.064 1.00 89.38 477 ARG A O 1
ATOM 3919 N N . ASN A 1 478 ? 12.101 8.382 15.843 1.00 85.50 478 ASN A N 1
ATOM 3920 C CA . ASN A 1 478 ? 13.438 7.901 15.525 1.00 85.50 478 ASN A CA 1
ATOM 3921 C C . ASN A 1 478 ? 14.117 8.829 14.501 1.00 85.50 478 ASN A C 1
ATOM 3923 O O . ASN A 1 478 ? 14.057 8.565 13.296 1.00 85.50 478 ASN A O 1
ATOM 3927 N N . PRO A 1 479 ? 14.707 9.954 14.944 1.00 80.69 479 PRO A N 1
ATOM 3928 C CA . PRO A 1 479 ? 15.412 10.866 14.052 1.00 80.69 479 PRO A CA 1
ATOM 3929 C C . PRO A 1 479 ? 16.674 10.220 13.477 1.00 80.69 479 PRO A C 1
ATOM 3931 O O . PRO A 1 479 ? 17.498 9.676 14.211 1.00 80.69 479 PRO A O 1
ATOM 3934 N N . LYS A 1 480 ? 16.863 10.323 12.153 1.00 75.25 480 LYS A N 1
ATOM 3935 C CA . LYS A 1 480 ? 18.063 9.810 11.471 1.00 75.25 480 LYS A CA 1
ATOM 3936 C C . LYS A 1 480 ? 19.326 10.549 11.947 1.00 75.25 480 LYS A C 1
ATOM 3938 O O . LYS A 1 480 ? 19.560 11.701 11.568 1.00 75.25 480 LYS A O 1
ATOM 3943 N N . GLY A 1 481 ? 20.144 9.865 12.750 1.00 70.19 481 GLY A N 1
ATOM 3944 C CA . GLY A 1 481 ? 21.335 10.420 13.409 1.00 70.19 481 GLY A CA 1
ATOM 3945 C C . GLY A 1 481 ? 22.445 10.899 12.465 1.00 70.19 481 GLY A C 1
ATOM 3946 O O . GLY A 1 481 ? 23.155 11.842 12.798 1.00 70.19 481 GLY A O 1
ATOM 3947 N N . ASP A 1 482 ? 22.544 10.323 11.265 1.00 74.19 482 ASP A N 1
ATOM 3948 C CA . ASP A 1 482 ? 23.594 10.656 10.286 1.00 74.19 482 ASP A CA 1
ATOM 3949 C C . ASP A 1 482 ? 23.250 11.863 9.396 1.00 74.19 482 ASP A C 1
ATOM 3951 O O . ASP A 1 482 ? 24.002 12.234 8.487 1.00 74.19 482 ASP A O 1
ATOM 3955 N N . SER A 1 483 ? 22.094 12.489 9.623 1.00 75.69 483 SER A N 1
ATOM 3956 C CA . SER A 1 483 ? 21.666 13.641 8.837 1.00 75.69 483 SER A CA 1
ATOM 3957 C C . SER A 1 483 ? 22.515 14.880 9.160 1.00 75.69 483 SER A C 1
ATOM 3959 O O . SER A 1 483 ? 22.701 15.271 10.308 1.00 75.69 483 SER A O 1
ATOM 3961 N N . LYS A 1 484 ? 23.029 15.543 8.116 1.00 76.69 484 LYS A N 1
ATOM 3962 C CA . LYS A 1 484 ? 23.776 16.812 8.245 1.00 76.69 484 LYS A CA 1
ATOM 3963 C C . LYS A 1 484 ? 22.865 18.052 8.299 1.00 76.69 484 LYS A C 1
ATOM 3965 O O . LYS A 1 484 ? 23.367 19.169 8.380 1.00 76.69 484 LYS A O 1
ATOM 3970 N N . GLY A 1 485 ? 21.546 17.860 8.205 1.00 83.94 485 GLY A N 1
ATOM 3971 C CA . GLY A 1 485 ? 20.518 18.902 8.123 1.00 83.94 485 GLY A CA 1
ATOM 3972 C C . GLY A 1 485 ? 19.337 18.605 9.049 1.00 83.94 485 GLY A C 1
ATOM 3973 O O . GLY A 1 485 ? 19.537 18.248 10.205 1.00 83.94 485 GLY A O 1
ATOM 3974 N N . ILE A 1 486 ? 18.102 18.751 8.559 1.00 84.62 486 ILE A N 1
ATOM 3975 C CA . ILE A 1 486 ? 16.923 18.345 9.337 1.00 84.62 486 ILE A CA 1
ATOM 3976 C C . ILE A 1 486 ? 16.850 16.814 9.346 1.00 84.62 486 ILE A C 1
ATOM 3978 O O . ILE A 1 486 ? 16.743 16.190 8.290 1.00 84.62 486 ILE A O 1
ATOM 3982 N N . ALA A 1 487 ? 16.887 16.219 10.536 1.00 87.31 487 ALA A N 1
ATOM 3983 C CA . ALA A 1 487 ? 16.703 14.786 10.716 1.00 87.31 487 ALA A CA 1
ATOM 3984 C C . ALA A 1 487 ? 15.237 14.412 10.464 1.00 87.31 487 ALA A C 1
ATOM 3986 O O . ALA A 1 487 ? 14.382 14.620 11.326 1.00 87.31 487 ALA A O 1
ATOM 3987 N N . MET A 1 488 ? 14.939 13.875 9.279 1.00 86.94 488 MET A N 1
ATOM 3988 C CA . MET A 1 488 ? 13.612 13.327 8.992 1.00 86.94 488 MET A CA 1
ATOM 3989 C C . MET A 1 488 ? 13.323 12.151 9.926 1.00 86.94 488 MET A C 1
ATOM 3991 O O . MET A 1 488 ? 14.120 11.216 10.031 1.00 86.94 488 MET A O 1
ATOM 3995 N N . GLN A 1 489 ? 12.188 12.235 10.623 1.00 91.31 489 GLN A N 1
ATOM 3996 C CA . GLN A 1 489 ? 11.724 11.237 11.593 1.00 91.31 489 GLN A CA 1
ATOM 3997 C C . GLN A 1 489 ? 10.252 10.857 11.403 1.00 91.31 489 GLN A C 1
ATOM 3999 O O . GLN A 1 489 ? 9.720 10.048 12.163 1.00 91.31 489 GLN A O 1
ATOM 4004 N N . HIS A 1 490 ? 9.579 11.457 10.420 1.00 92.69 490 HIS A N 1
ATOM 4005 C CA . HIS A 1 490 ? 8.160 11.262 10.171 1.00 92.69 490 HIS A CA 1
ATOM 4006 C C . HIS A 1 490 ? 7.895 10.779 8.751 1.00 92.69 490 HIS A C 1
ATOM 4008 O O . HIS A 1 490 ? 8.708 10.978 7.855 1.00 92.69 490 HIS A O 1
ATOM 4014 N N . GLU A 1 491 ? 6.730 10.174 8.575 1.00 93.94 491 GLU A N 1
ATOM 4015 C CA . GLU A 1 491 ? 6.119 9.857 7.285 1.00 93.94 491 GLU A CA 1
ATOM 4016 C C . GLU A 1 491 ? 4.735 10.513 7.208 1.00 93.94 491 GLU A C 1
ATOM 4018 O O . GLU A 1 491 ? 4.221 11.056 8.195 1.00 93.94 491 GLU A O 1
ATOM 4023 N N . TYR A 1 492 ? 4.118 10.462 6.034 1.00 97.00 492 TYR A N 1
ATOM 4024 C CA . TYR A 1 492 ? 2.771 10.957 5.798 1.00 97.00 492 TYR A CA 1
ATOM 4025 C C . TYR A 1 492 ? 1.809 9.796 5.552 1.00 97.00 492 TYR A C 1
ATOM 4027 O O . TYR A 1 492 ? 2.146 8.798 4.920 1.00 97.00 492 TYR A O 1
ATOM 4035 N N . VAL A 1 493 ? 0.567 9.969 6.000 1.00 97.88 493 VAL A N 1
ATOM 4036 C CA . VAL A 1 493 ? -0.563 9.150 5.550 1.00 97.88 493 VAL A CA 1
ATOM 4037 C C . VAL A 1 493 ? -1.609 10.085 4.964 1.00 97.88 493 VAL A C 1
ATOM 4039 O O . VAL A 1 493 ? -2.160 10.933 5.672 1.00 97.88 493 VAL A O 1
ATOM 4042 N N . HIS A 1 494 ? -1.838 9.986 3.654 1.00 98.00 494 HIS A N 1
ATOM 4043 C CA . HIS A 1 494 ? -2.817 10.801 2.934 1.00 98.00 494 HIS A CA 1
ATOM 4044 C C . HIS A 1 494 ? -4.181 10.116 2.968 1.00 98.00 494 HIS A C 1
ATOM 4046 O O . HIS A 1 494 ? -4.306 8.964 2.549 1.00 98.00 494 HIS A O 1
ATOM 4052 N N . PHE A 1 495 ? -5.202 10.841 3.427 1.00 97.50 495 PHE A N 1
ATOM 4053 C CA . PHE A 1 495 ? -6.578 10.365 3.475 1.00 97.50 495 PHE A CA 1
ATOM 4054 C C . PHE A 1 495 ? -7.478 11.015 2.425 1.00 97.50 495 PHE A C 1
ATOM 4056 O O . PHE A 1 495 ? -7.407 12.220 2.176 1.00 97.50 495 PHE A O 1
ATOM 4063 N N . ALA A 1 496 ? -8.379 10.225 1.847 1.00 97.00 496 ALA A N 1
ATOM 4064 C CA . ALA A 1 496 ? -9.426 10.731 0.965 1.00 97.00 496 ALA A CA 1
ATOM 4065 C C . ALA A 1 496 ? -10.743 9.971 1.152 1.00 97.00 496 ALA A C 1
ATOM 4067 O O . ALA A 1 496 ? -10.741 8.823 1.589 1.00 97.00 496 ALA A O 1
ATOM 4068 N N . ALA A 1 497 ? -11.859 10.601 0.797 1.00 95.81 497 ALA A N 1
ATOM 4069 C CA . ALA A 1 497 ? -13.196 10.024 0.825 1.00 95.81 497 ALA A CA 1
ATOM 4070 C C . ALA A 1 497 ? -13.827 10.035 -0.565 1.00 95.81 497 ALA A C 1
ATOM 4072 O O . ALA A 1 497 ? -13.827 11.064 -1.245 1.00 95.81 497 ALA A O 1
ATOM 4073 N N . ALA A 1 498 ? -14.418 8.905 -0.961 1.00 94.56 498 ALA A N 1
ATOM 4074 C CA . ALA A 1 498 ? -15.174 8.791 -2.206 1.00 94.56 498 ALA A CA 1
ATOM 4075 C C . ALA A 1 498 ? -16.364 9.766 -2.230 1.00 94.56 498 ALA A C 1
ATOM 4077 O O . ALA A 1 498 ? -16.596 10.433 -3.239 1.00 94.56 498 ALA A O 1
ATOM 4078 N N . ASN A 1 499 ? -17.066 9.906 -1.099 1.00 91.81 499 ASN A N 1
ATOM 4079 C CA . ASN A 1 499 ? -18.085 10.928 -0.894 1.00 91.81 499 ASN A CA 1
ATOM 4080 C C . ASN A 1 499 ? -18.000 11.526 0.529 1.00 91.81 499 ASN A C 1
ATOM 4082 O O . ASN A 1 499 ? -18.456 10.904 1.493 1.00 91.81 499 ASN A O 1
ATOM 4086 N N . PRO A 1 500 ? -17.485 12.761 0.686 1.00 89.00 500 PRO A N 1
ATOM 4087 C CA . PRO A 1 500 ? -17.317 13.396 1.996 1.00 89.00 500 PRO A CA 1
ATOM 4088 C C . PRO A 1 500 ? -18.643 13.678 2.720 1.00 89.00 500 PRO A C 1
ATOM 4090 O O . PRO A 1 500 ? -18.637 13.896 3.929 1.00 89.00 500 PRO A O 1
ATOM 4093 N N . ALA A 1 501 ? -19.790 13.652 2.028 1.00 88.38 501 ALA A N 1
ATOM 4094 C CA . ALA A 1 501 ? -21.093 13.860 2.661 1.00 88.38 501 ALA A CA 1
ATOM 4095 C C . ALA A 1 501 ? -21.432 12.782 3.710 1.00 88.38 501 ALA A C 1
ATOM 4097 O O . ALA A 1 501 ? -22.152 13.082 4.665 1.00 88.38 501 ALA A O 1
ATOM 4098 N N . HIS A 1 502 ? -20.884 11.566 3.569 1.00 83.31 502 HIS A N 1
ATOM 4099 C CA . HIS A 1 502 ? -21.119 10.455 4.501 1.00 83.31 502 HIS A CA 1
ATOM 4100 C C . HIS A 1 502 ? -20.365 10.600 5.828 1.00 83.31 502 HIS A C 1
ATOM 4102 O O . HIS A 1 502 ? -20.787 10.026 6.824 1.00 83.31 502 HIS A O 1
ATOM 4108 N N . LEU A 1 503 ? -19.331 11.446 5.902 1.00 83.06 503 LEU A N 1
ATOM 4109 C CA . LEU A 1 503 ? -18.548 11.651 7.130 1.00 83.06 503 LEU A CA 1
ATOM 4110 C C . LEU A 1 503 ? -19.339 12.310 8.276 1.00 83.06 503 LEU A C 1
ATOM 4112 O O . LEU A 1 503 ? -18.818 12.455 9.379 1.00 83.06 503 LEU A O 1
ATOM 4116 N N . ASN A 1 504 ? -20.579 12.739 8.023 1.00 72.06 504 ASN A N 1
ATOM 4117 C CA . ASN A 1 504 ? -21.457 13.332 9.029 1.00 72.06 504 ASN A CA 1
ATOM 4118 C C . ASN A 1 504 ? -22.249 12.288 9.840 1.00 72.06 504 ASN A C 1
ATOM 4120 O O . ASN A 1 504 ? -22.880 12.663 10.830 1.00 72.06 504 ASN A O 1
ATOM 4124 N N . SER A 1 505 ? -22.263 11.010 9.437 1.00 67.50 505 SER A N 1
ATOM 4125 C CA . SER A 1 505 ? -22.889 9.939 10.224 1.00 67.50 505 SER A CA 1
ATOM 4126 C C . SER A 1 505 ? -21.963 9.524 11.378 1.00 67.50 505 SER A C 1
ATOM 4128 O O . SER A 1 505 ? -20.742 9.588 11.260 1.00 67.50 505 SER A O 1
ATOM 4130 N N . ILE A 1 506 ? -22.516 9.092 12.519 1.00 61.09 506 ILE A N 1
ATOM 4131 C CA . ILE A 1 506 ? -21.693 8.604 13.644 1.00 61.09 506 ILE A CA 1
ATOM 4132 C C . ILE A 1 506 ? -20.950 7.317 13.269 1.00 61.09 506 ILE A C 1
ATOM 4134 O O . ILE A 1 506 ? -19.890 7.064 13.833 1.00 61.09 506 ILE A O 1
ATOM 4138 N N . GLU A 1 507 ? -21.479 6.511 12.349 1.00 62.84 507 GLU A N 1
ATOM 4139 C CA . GLU A 1 507 ? -20.908 5.217 11.955 1.00 62.84 507 GLU A CA 1
ATOM 4140 C C . GLU A 1 507 ? -19.766 5.367 10.935 1.00 62.84 507 GLU A C 1
ATOM 4142 O O . GLU A 1 507 ? -18.765 4.658 11.043 1.00 62.84 507 GLU A O 1
ATOM 4147 N N . ASP A 1 508 ? -19.848 6.360 10.042 1.00 65.81 508 ASP A N 1
ATOM 4148 C CA . ASP A 1 508 ? -18.880 6.601 8.958 1.00 65.81 508 ASP A CA 1
ATOM 4149 C C . ASP A 1 508 ? -18.001 7.834 9.165 1.00 65.81 508 ASP A C 1
ATOM 4151 O O . ASP A 1 508 ? -17.176 8.165 8.309 1.00 65.81 508 ASP A O 1
ATOM 4155 N N . ALA A 1 509 ? -18.166 8.538 10.286 1.00 72.19 509 ALA A N 1
ATOM 4156 C CA . ALA A 1 509 ? -17.314 9.665 10.625 1.00 72.19 509 ALA A CA 1
ATOM 4157 C C . ALA A 1 509 ? -15.845 9.241 10.638 1.00 72.19 509 ALA A C 1
ATOM 4159 O O . ALA A 1 509 ? -15.482 8.252 11.284 1.00 72.19 509 ALA A O 1
ATOM 4160 N N . PHE A 1 510 ? -14.997 10.062 10.012 1.00 85.81 510 PHE A N 1
ATOM 4161 C CA . PHE A 1 510 ? -13.541 9.954 10.073 1.00 85.81 510 PHE A CA 1
ATOM 4162 C C . PHE A 1 510 ? -13.062 10.241 11.505 1.00 85.81 510 PHE A C 1
ATOM 4164 O O . PHE A 1 510 ? -12.711 11.359 11.888 1.00 85.81 510 PHE A O 1
ATOM 4171 N N . SER A 1 511 ? -13.155 9.212 12.333 1.00 86.50 511 SER A N 1
ATOM 4172 C CA . SER A 1 511 ? -13.030 9.239 13.782 1.00 86.50 511 SER A CA 1
ATOM 4173 C C . SER A 1 511 ? -12.578 7.863 14.249 1.00 86.50 511 SER A C 1
ATOM 4175 O O . SER A 1 511 ? -12.698 6.880 13.521 1.00 86.50 511 SER A O 1
ATOM 4177 N N . ARG A 1 512 ? -12.071 7.785 15.475 1.00 84.88 512 ARG A N 1
ATOM 4178 C CA . ARG A 1 512 ? -11.717 6.509 16.101 1.00 84.88 512 ARG A CA 1
ATOM 4179 C C . ARG A 1 512 ? -12.325 6.398 17.478 1.00 84.88 512 ARG A C 1
ATOM 4181 O O . ARG A 1 512 ? -12.614 7.415 18.108 1.00 84.88 512 ARG A O 1
ATOM 4188 N N . ASN A 1 513 ? -12.460 5.174 17.970 1.00 84.31 513 ASN A N 1
ATOM 4189 C CA . ASN A 1 513 ? -12.738 4.959 19.381 1.00 84.31 513 ASN A CA 1
ATOM 4190 C C . ASN A 1 513 ? -11.576 5.513 20.221 1.00 84.31 513 ASN A C 1
ATOM 4192 O O . ASN A 1 513 ? -10.401 5.425 19.844 1.00 84.31 513 ASN A O 1
ATOM 4196 N N . LYS A 1 514 ? -11.917 6.104 21.366 1.00 86.69 514 LYS A N 1
ATOM 4197 C CA . LYS A 1 514 ? -10.946 6.433 22.409 1.00 86.69 514 LYS A CA 1
ATOM 4198 C C . LYS A 1 514 ? -10.278 5.145 22.853 1.00 86.69 514 LYS A C 1
ATOM 4200 O O . LYS A 1 514 ? -10.966 4.168 23.144 1.00 86.69 514 LYS A O 1
ATOM 4205 N N . GLU A 1 515 ? -8.955 5.182 22.924 1.00 84.62 515 GLU A N 1
ATOM 4206 C CA . GLU A 1 515 ? -8.107 4.003 23.115 1.00 84.62 515 GLU A CA 1
ATOM 4207 C C . GLU A 1 515 ? -8.524 3.186 24.342 1.00 84.62 515 GLU A C 1
ATOM 4209 O O . GLU A 1 515 ? -8.630 1.967 24.263 1.00 84.62 515 GLU A O 1
ATOM 4214 N N . ASN A 1 516 ? -8.854 3.860 25.448 1.00 90.31 516 ASN A N 1
ATOM 4215 C CA . ASN A 1 516 ? -9.166 3.192 26.708 1.00 90.31 516 ASN A CA 1
ATOM 4216 C C . ASN A 1 516 ? -10.662 3.174 27.059 1.00 90.31 516 ASN A C 1
ATOM 4218 O O . ASN A 1 516 ? -11.015 2.794 28.177 1.00 90.31 516 ASN A O 1
ATOM 4222 N N . ALA A 1 517 ? -11.566 3.591 26.165 1.00 90.38 517 ALA A N 1
ATOM 4223 C CA . ALA A 1 517 ? -12.976 3.748 26.534 1.00 90.38 517 ALA A CA 1
ATOM 4224 C C . ALA A 1 517 ? -13.640 2.438 26.975 1.00 90.38 517 ALA A C 1
ATOM 4226 O O . ALA A 1 517 ? -14.342 2.424 27.985 1.00 90.38 517 ALA A O 1
ATOM 4227 N N . GLU A 1 518 ? -13.390 1.334 26.275 1.00 89.00 518 GLU A N 1
ATOM 4228 C CA . GLU A 1 518 ? -13.942 0.028 26.648 1.00 89.00 518 GLU A CA 1
ATOM 4229 C C . GLU A 1 518 ? -13.371 -0.473 27.974 1.00 89.00 518 GLU A C 1
ATOM 4231 O O . GLU A 1 518 ? -14.125 -0.915 28.839 1.00 89.00 518 GLU A O 1
ATOM 4236 N N . ALA A 1 519 ? -12.062 -0.315 28.195 1.00 91.94 519 ALA A N 1
ATOM 4237 C CA . ALA A 1 519 ? -11.425 -0.663 29.463 1.00 91.94 519 ALA A CA 1
ATOM 4238 C C . ALA A 1 519 ? -12.026 0.129 30.638 1.00 91.94 519 ALA A C 1
ATOM 4240 O O . ALA A 1 519 ? -12.271 -0.428 31.712 1.00 91.94 519 ALA A O 1
ATOM 4241 N N . ILE A 1 520 ? -12.312 1.417 30.426 1.00 95.38 520 ILE A N 1
ATOM 4242 C CA . ILE A 1 520 ? -12.979 2.284 31.401 1.00 95.38 520 ILE A CA 1
ATOM 4243 C C . ILE A 1 520 ? -14.397 1.773 31.704 1.00 95.38 520 ILE A C 1
ATOM 4245 O O . ILE A 1 520 ? -14.757 1.626 32.876 1.00 95.38 520 ILE A O 1
ATOM 4249 N N . LEU A 1 521 ? -15.191 1.469 30.672 1.00 94.94 521 LEU A N 1
ATOM 4250 C CA . LEU A 1 521 ? -16.562 0.966 30.821 1.00 94.94 521 LEU A CA 1
ATOM 4251 C C . LEU A 1 521 ? -16.596 -0.401 31.516 1.00 94.94 521 LEU A C 1
ATOM 4253 O O . LEU A 1 521 ? -17.330 -0.581 32.490 1.00 94.94 521 LEU A O 1
ATOM 4257 N N . HIS A 1 522 ? -15.754 -1.338 31.080 1.00 94.88 522 HIS A N 1
ATOM 4258 C CA . HIS A 1 522 ? -15.645 -2.669 31.669 1.00 94.88 522 HIS A CA 1
ATOM 4259 C C . HIS A 1 522 ? -15.223 -2.590 33.139 1.00 94.88 522 HIS A C 1
ATOM 4261 O O . HIS A 1 522 ? -15.780 -3.284 33.992 1.00 94.88 522 HIS A O 1
ATOM 4267 N N . LYS A 1 523 ? -14.287 -1.695 33.483 1.00 96.69 523 LYS A N 1
ATOM 4268 C CA . LYS A 1 523 ? -13.871 -1.528 34.876 1.00 96.69 523 LYS A CA 1
ATOM 4269 C C . LYS A 1 523 ? -14.995 -1.001 35.764 1.00 96.69 523 LYS A C 1
ATOM 4271 O O . LYS A 1 523 ? -15.148 -1.485 36.888 1.00 96.69 523 LYS A O 1
ATOM 4276 N N . ALA A 1 524 ? -15.770 -0.032 35.279 1.00 96.75 524 ALA A N 1
ATOM 4277 C CA . ALA A 1 524 ? -16.941 0.461 35.995 1.00 96.75 524 ALA A CA 1
ATOM 4278 C C . ALA A 1 524 ? -17.950 -0.673 36.232 1.00 96.75 524 ALA A C 1
ATOM 4280 O O . ALA A 1 524 ? -18.335 -0.915 37.376 1.00 96.75 524 ALA A O 1
ATOM 4281 N N . GLN A 1 525 ? -18.291 -1.433 35.186 1.00 96.50 525 GLN A N 1
ATOM 4282 C CA . GLN A 1 525 ? -19.205 -2.575 35.281 1.00 96.50 525 GLN A CA 1
ATOM 4283 C C . GLN A 1 525 ? -18.708 -3.643 36.261 1.00 96.50 525 GLN A C 1
ATOM 4285 O O . GLN A 1 525 ? -19.476 -4.102 37.104 1.00 96.50 525 GLN A O 1
ATOM 4290 N N . GLN A 1 526 ? -17.417 -3.984 36.221 1.00 97.38 526 GLN A N 1
ATOM 4291 C CA . GLN A 1 526 ? -16.805 -4.942 37.142 1.00 97.38 526 GLN A CA 1
ATOM 4292 C C . GLN A 1 526 ? -16.978 -4.514 38.609 1.00 97.38 526 GLN A C 1
ATOM 4294 O O . GLN A 1 526 ? -17.302 -5.338 39.467 1.00 97.38 526 GLN A O 1
ATOM 4299 N N . LEU A 1 527 ? -16.753 -3.232 38.921 1.00 97.19 527 LEU A N 1
ATOM 4300 C CA . LEU A 1 527 ? -16.902 -2.708 40.282 1.00 97.19 527 LEU A CA 1
ATOM 4301 C C . LEU A 1 527 ? -18.369 -2.683 40.727 1.00 97.19 527 LEU A C 1
ATOM 4303 O O . LEU A 1 527 ? -18.659 -3.059 41.862 1.00 97.19 527 LEU A O 1
ATOM 4307 N N . ILE A 1 528 ? -19.281 -2.290 39.832 1.00 97.00 528 ILE A N 1
ATOM 4308 C CA . ILE A 1 528 ? -20.728 -2.271 40.088 1.00 97.00 528 ILE A CA 1
ATOM 4309 C C . ILE A 1 528 ? -21.234 -3.687 40.385 1.00 97.00 528 ILE A C 1
ATOM 4311 O O . ILE A 1 528 ? -21.891 -3.899 41.404 1.00 97.00 528 ILE A O 1
ATOM 4315 N N . GLN A 1 529 ? -20.878 -4.670 39.550 1.00 96.06 529 GLN A N 1
ATOM 4316 C CA . GLN A 1 529 ? -21.262 -6.071 39.745 1.00 96.06 529 GLN A CA 1
ATOM 4317 C C . GLN A 1 529 ? -20.717 -6.626 41.063 1.00 96.06 529 GLN A C 1
ATOM 4319 O O . GLN A 1 529 ? -21.459 -7.232 41.833 1.00 96.06 529 GLN A O 1
ATOM 4324 N N . LYS A 1 530 ? -19.441 -6.363 41.372 1.00 95.31 530 LYS A N 1
ATOM 4325 C CA . LYS A 1 530 ? -18.810 -6.818 42.619 1.00 95.31 530 LYS A CA 1
ATOM 4326 C C . LYS A 1 530 ? -19.480 -6.241 43.871 1.00 95.31 530 LYS A C 1
ATOM 4328 O O . LYS A 1 530 ? -19.492 -6.898 44.908 1.00 95.31 530 LYS A O 1
ATOM 4333 N N . ALA A 1 531 ? -19.999 -5.019 43.792 1.00 94.44 531 ALA A N 1
ATOM 4334 C CA . ALA A 1 531 ? -20.647 -4.343 44.910 1.00 94.44 531 ALA A CA 1
ATOM 4335 C C . ALA A 1 531 ? -22.171 -4.562 44.976 1.00 94.44 531 ALA A C 1
ATOM 4337 O O . ALA A 1 531 ? -22.799 -4.074 45.914 1.00 94.44 531 ALA A O 1
ATOM 4338 N N . GLY A 1 532 ? -22.763 -5.271 44.005 1.00 93.12 532 GLY A N 1
ATOM 4339 C CA . GLY A 1 532 ? -24.210 -5.497 43.920 1.00 93.12 532 GLY A CA 1
ATOM 4340 C C . GLY A 1 532 ? -25.025 -4.261 43.516 1.00 93.12 532 GLY A C 1
ATOM 4341 O O . GLY A 1 532 ? -26.228 -4.230 43.759 1.00 93.12 532 GLY A O 1
ATOM 4342 N N . GLY A 1 533 ? -24.390 -3.238 42.934 1.00 94.12 533 GLY A N 1
ATOM 4343 C CA . GLY A 1 533 ? -25.032 -1.983 42.537 1.00 94.12 533 GLY A CA 1
ATOM 4344 C C . GLY A 1 533 ? -24.120 -0.761 42.669 1.00 94.12 533 GLY A C 1
ATOM 4345 O O . GLY A 1 533 ? -22.985 -0.849 43.145 1.00 94.12 533 GLY A O 1
ATOM 4346 N N . VAL A 1 534 ? -24.617 0.402 42.242 1.00 95.69 534 VAL A N 1
ATOM 4347 C CA . VAL A 1 534 ? -23.886 1.672 42.354 1.00 95.69 534 VAL A CA 1
ATOM 4348 C C . VAL A 1 534 ? -23.969 2.203 43.789 1.00 95.69 534 VAL A C 1
ATOM 4350 O O . VAL A 1 534 ? -25.049 2.340 44.356 1.00 95.69 534 VAL A O 1
ATOM 4353 N N . ASN A 1 535 ? -22.822 2.535 44.383 1.00 96.12 535 ASN A N 1
ATOM 4354 C CA . ASN A 1 535 ? -22.727 3.183 45.693 1.00 96.12 535 ASN A CA 1
ATOM 4355 C C . ASN A 1 535 ? -21.458 4.050 45.793 1.00 96.12 535 ASN A C 1
ATOM 4357 O O . ASN A 1 535 ? -20.603 4.042 44.904 1.00 96.12 535 ASN A O 1
ATOM 4361 N N . ASP A 1 536 ? -21.309 4.796 46.888 1.00 95.69 536 ASP A N 1
ATOM 4362 C CA . ASP A 1 536 ? -20.201 5.749 47.049 1.00 95.69 536 ASP A CA 1
ATOM 4363 C C . ASP A 1 536 ? -18.826 5.085 47.097 1.00 95.69 536 ASP A C 1
ATOM 4365 O O . ASP A 1 536 ? -17.841 5.655 46.623 1.00 95.69 536 ASP A O 1
ATOM 4369 N N . ASN A 1 537 ? -18.755 3.851 47.600 1.00 95.56 537 ASN A N 1
ATOM 4370 C CA . ASN A 1 537 ? -17.520 3.079 47.585 1.00 95.56 537 ASN A CA 1
ATOM 4371 C C . ASN A 1 537 ? -17.120 2.711 46.145 1.00 95.56 537 ASN A C 1
ATOM 4373 O O . ASN A 1 537 ? -15.958 2.881 45.784 1.00 95.56 537 ASN A O 1
ATOM 4377 N N . VAL A 1 538 ? -18.072 2.305 45.295 1.00 97.00 538 VAL A N 1
ATOM 4378 C CA . VAL A 1 538 ? -17.832 2.070 43.858 1.00 97.00 538 VAL A CA 1
ATOM 4379 C C . VAL A 1 538 ? -17.339 3.342 43.170 1.00 97.00 538 VAL A C 1
ATOM 4381 O O . VAL A 1 538 ? -16.308 3.305 42.497 1.00 97.00 538 VAL A O 1
ATOM 4384 N N . ARG A 1 539 ? -18.014 4.483 43.379 1.00 97.69 539 ARG A N 1
ATOM 4385 C CA . ARG A 1 539 ? -17.626 5.774 42.775 1.00 97.69 539 ARG A CA 1
ATOM 4386 C C . ARG A 1 539 ? -16.207 6.181 43.179 1.00 97.69 539 ARG A C 1
ATOM 4388 O O . ARG A 1 539 ? -15.412 6.584 42.330 1.00 97.69 539 ARG A O 1
ATOM 4395 N N . LYS A 1 540 ? -15.868 6.034 44.463 1.00 97.38 540 LYS A N 1
ATOM 4396 C CA . LYS A 1 540 ? -14.531 6.330 44.991 1.00 97.38 540 LYS A CA 1
ATOM 4397 C C . LYS A 1 540 ? -13.466 5.410 44.390 1.00 97.38 540 LYS A C 1
ATOM 4399 O O . LYS A 1 540 ? -12.468 5.906 43.872 1.00 97.38 540 LYS A O 1
ATOM 4404 N N . GLN A 1 541 ? -13.694 4.096 44.409 1.00 97.31 541 GLN A N 1
ATOM 4405 C CA . GLN A 1 541 ? -12.750 3.110 43.871 1.00 97.31 541 GLN A CA 1
ATOM 4406 C C . GLN A 1 541 ? -12.508 3.300 42.374 1.00 97.31 541 GLN A C 1
ATOM 4408 O O . GLN A 1 541 ? -11.365 3.232 41.922 1.00 97.31 541 GLN A O 1
ATOM 4413 N N . PHE A 1 542 ? -13.563 3.571 41.606 1.00 97.88 542 PHE A N 1
ATOM 4414 C CA . PHE A 1 542 ? -13.450 3.831 40.176 1.00 97.88 542 PHE A CA 1
ATOM 4415 C C . PHE A 1 542 ? -12.621 5.088 39.893 1.00 97.88 542 PHE A C 1
ATOM 4417 O O . PHE A 1 542 ? -11.672 5.040 39.111 1.00 97.88 542 PHE A O 1
ATOM 4424 N N . LYS A 1 543 ? -12.910 6.195 40.588 1.00 97.31 543 LYS A N 1
ATOM 4425 C CA . LYS A 1 543 ? -12.161 7.450 40.446 1.00 97.31 543 LYS A CA 1
ATOM 4426 C C . LYS A 1 543 ? -10.685 7.293 40.817 1.00 97.31 543 LYS A C 1
ATOM 4428 O O . LYS A 1 543 ? -9.812 7.797 40.112 1.00 97.31 543 LYS A O 1
ATOM 4433 N N . GLU A 1 544 ? -10.390 6.581 41.903 1.00 97.00 544 GLU A N 1
ATOM 4434 C CA . GLU A 1 544 ? -9.015 6.261 42.301 1.00 97.00 544 GLU A CA 1
ATOM 4435 C C . GLU A 1 544 ? -8.301 5.390 41.264 1.00 97.00 544 GLU A C 1
ATOM 4437 O O . GLU A 1 544 ? -7.121 5.612 40.996 1.00 97.00 544 GLU A O 1
ATOM 4442 N N . TRP A 1 545 ? -8.999 4.418 40.671 1.00 97.56 545 TRP A N 1
ATOM 4443 C CA . TRP A 1 545 ? -8.442 3.578 39.616 1.00 97.56 545 TRP A CA 1
ATOM 4444 C C . TRP A 1 545 ? -8.105 4.390 38.363 1.00 97.56 545 TRP A C 1
ATOM 4446 O O . TRP A 1 545 ? -6.968 4.296 37.901 1.00 97.56 545 TRP A O 1
ATOM 4456 N N . ILE A 1 546 ? -9.032 5.228 37.876 1.00 96.31 546 ILE A N 1
ATOM 4457 C CA . ILE A 1 546 ? -8.827 6.109 36.711 1.00 96.31 546 ILE A CA 1
ATOM 4458 C C . ILE A 1 546 ? -7.595 7.000 36.904 1.00 96.31 546 ILE A C 1
ATOM 4460 O O . ILE A 1 546 ? -6.734 7.080 36.030 1.00 96.31 546 ILE A O 1
ATOM 4464 N N . ASN A 1 547 ? -7.473 7.635 38.072 1.00 94.25 547 ASN A N 1
ATOM 4465 C CA . ASN A 1 547 ? -6.371 8.557 38.357 1.00 94.25 547 ASN A CA 1
ATOM 4466 C C . ASN A 1 547 ? -4.994 7.876 38.399 1.00 94.25 547 ASN A C 1
ATOM 4468 O O . ASN A 1 547 ? -3.984 8.553 38.217 1.00 94.25 547 ASN A O 1
ATOM 4472 N N . LYS A 1 548 ? -4.949 6.560 38.638 1.00 95.69 548 LYS A N 1
ATOM 4473 C CA . LYS A 1 548 ? -3.714 5.763 38.657 1.00 95.69 548 LYS A CA 1
ATOM 4474 C C . LYS A 1 548 ? -3.281 5.271 37.273 1.00 95.69 548 LYS A C 1
ATOM 4476 O O . LYS A 1 548 ? -2.165 4.782 37.158 1.00 95.69 548 LYS A O 1
ATOM 4481 N N . GLN A 1 549 ? -4.138 5.364 36.255 1.00 94.94 549 GLN A N 1
ATOM 4482 C CA . GLN A 1 549 ? -3.796 4.909 34.906 1.00 94.94 549 GLN A CA 1
ATOM 4483 C C . GLN A 1 549 ? -2.927 5.932 34.173 1.00 94.94 549 GLN A C 1
ATOM 4485 O O . GLN A 1 549 ? -2.976 7.131 34.461 1.00 94.94 549 GLN A O 1
ATOM 4490 N N . ASP A 1 550 ? -2.197 5.478 33.159 1.00 92.62 550 ASP A N 1
ATOM 4491 C CA . ASP A 1 550 ? -1.467 6.350 32.232 1.00 92.62 550 ASP A CA 1
ATOM 4492 C C . ASP A 1 550 ? -2.348 6.816 31.057 1.00 92.62 550 ASP A C 1
ATOM 4494 O O . ASP A 1 550 ? -1.955 6.828 29.898 1.00 92.62 550 ASP A O 1
ATOM 4498 N N . PHE A 1 551 ? -3.604 7.153 31.354 1.00 91.56 551 PHE A N 1
ATOM 4499 C CA . PHE A 1 551 ? -4.553 7.648 30.357 1.00 91.56 551 PHE A CA 1
ATOM 4500 C C . PHE A 1 551 ? -4.355 9.140 30.080 1.00 91.56 551 PHE A C 1
ATOM 4502 O O . PHE A 1 551 ? -3.853 9.893 30.930 1.00 91.56 551 PHE A O 1
ATOM 4509 N N . SER A 1 552 ? -4.838 9.592 28.922 1.00 87.44 552 SER A N 1
ATOM 4510 C CA . SER A 1 552 ? -4.863 11.011 28.572 1.00 87.44 552 SER A CA 1
ATOM 4511 C C . SER A 1 552 ? -5.720 11.824 29.554 1.00 87.44 552 SER A C 1
ATOM 4513 O O . SER A 1 552 ? -6.615 11.308 30.227 1.00 87.44 552 SER A O 1
ATOM 4515 N N . GLY A 1 553 ? -5.493 13.140 29.622 1.00 88.56 553 GLY A N 1
ATOM 4516 C CA . GLY A 1 553 ? -6.297 14.025 30.477 1.00 88.56 553 GLY A CA 1
ATOM 4517 C C . GLY A 1 553 ? -7.795 14.003 30.137 1.00 88.56 553 GLY A C 1
ATOM 4518 O O . GLY A 1 553 ? -8.629 14.107 31.035 1.00 88.56 553 GLY A O 1
ATOM 4519 N N . GLY A 1 554 ? -8.136 13.819 28.856 1.00 88.25 554 GLY A N 1
ATOM 4520 C CA . GLY A 1 554 ? -9.520 13.691 28.396 1.00 88.25 554 GLY A CA 1
ATOM 4521 C C . GLY A 1 554 ? -10.180 12.386 28.844 1.00 88.25 554 GLY A C 1
ATOM 4522 O O . GLY A 1 554 ? -11.336 12.399 29.255 1.00 88.25 554 GLY A O 1
ATOM 4523 N N . GLU A 1 555 ? -9.447 11.274 28.831 1.00 91.38 555 GLU A N 1
ATOM 4524 C CA . GLU A 1 555 ? -9.929 9.983 29.340 1.00 91.38 555 GLU A CA 1
ATOM 4525 C C . GLU A 1 555 ? -10.049 9.993 30.866 1.00 91.38 555 GLU A C 1
ATOM 4527 O O . GLU A 1 555 ? -11.074 9.583 31.406 1.00 91.38 555 GLU A O 1
ATOM 4532 N N . LYS A 1 556 ? -9.060 10.560 31.572 1.00 94.44 556 LYS A N 1
ATOM 4533 C CA . LYS A 1 556 ? -9.100 10.724 33.036 1.00 94.44 556 LYS A CA 1
ATOM 4534 C C . LYS A 1 556 ? -10.276 11.569 33.517 1.00 94.44 556 LYS A C 1
ATOM 4536 O O . LYS A 1 556 ? -10.717 11.410 34.653 1.00 94.44 556 LYS A O 1
ATOM 4541 N N . ALA A 1 557 ? -10.811 12.450 32.673 1.00 94.81 557 ALA A N 1
ATOM 4542 C CA . ALA A 1 557 ? -11.997 13.228 33.008 1.00 94.81 557 ALA A CA 1
ATOM 4543 C C . ALA A 1 557 ? -13.248 12.348 33.205 1.00 94.81 557 ALA A C 1
ATOM 4545 O O . ALA A 1 557 ? -14.114 12.713 34.005 1.00 94.81 557 ALA A O 1
ATOM 4546 N N . TYR A 1 558 ? -13.328 11.180 32.549 1.00 95.94 558 TYR A N 1
ATOM 4547 C CA . TYR A 1 558 ? -14.404 10.187 32.699 1.00 95.94 558 TYR A CA 1
ATOM 4548 C C . TYR A 1 558 ? -14.252 9.359 33.984 1.00 95.94 558 TYR A C 1
ATOM 4550 O O . TYR A 1 558 ? -14.168 8.135 33.971 1.00 95.94 558 TYR A O 1
ATOM 4558 N N . CYS A 1 559 ? -14.198 10.051 35.119 1.00 96.50 559 CYS A N 1
ATOM 4559 C CA . CYS A 1 559 ? -13.937 9.469 36.435 1.00 96.50 559 CYS A CA 1
ATOM 4560 C C . CYS A 1 559 ? -15.177 9.381 37.339 1.00 96.50 559 CYS A C 1
ATOM 4562 O O . CYS A 1 559 ? -15.045 9.095 38.530 1.00 96.50 559 CYS A O 1
ATOM 4564 N N . LEU A 1 560 ? -16.369 9.669 36.807 1.00 96.94 560 LEU A N 1
ATOM 4565 C CA . LEU A 1 560 ? -17.626 9.693 37.555 1.00 96.94 560 LEU A CA 1
ATOM 4566 C C . LEU A 1 560 ? -18.575 8.601 37.050 1.00 96.94 560 LEU A C 1
ATOM 4568 O O . LEU A 1 560 ? -18.574 8.282 35.863 1.00 96.94 560 LEU A O 1
ATOM 4572 N N . ILE A 1 561 ? -19.385 8.056 37.960 1.00 96.94 561 ILE A N 1
ATOM 4573 C CA . ILE A 1 561 ? -20.443 7.074 37.683 1.00 96.94 561 ILE A CA 1
ATOM 4574 C C . ILE A 1 561 ? -21.751 7.636 38.244 1.00 96.94 561 ILE A C 1
ATOM 4576 O O . ILE A 1 561 ? -21.774 8.090 39.395 1.00 96.94 561 ILE A O 1
ATOM 4580 N N . ASP A 1 562 ? -22.808 7.666 37.432 1.00 94.62 562 ASP A N 1
ATOM 4581 C CA . ASP A 1 562 ? -24.138 8.090 37.880 1.00 94.62 562 ASP A CA 1
ATOM 4582 C C . ASP A 1 562 ? -24.941 6.941 38.502 1.00 94.62 562 ASP A C 1
ATOM 4584 O O . ASP A 1 562 ? -24.459 5.816 38.598 1.00 94.62 562 ASP A O 1
ATOM 4588 N N . ASP A 1 563 ? -26.144 7.237 38.989 1.00 92.69 563 ASP 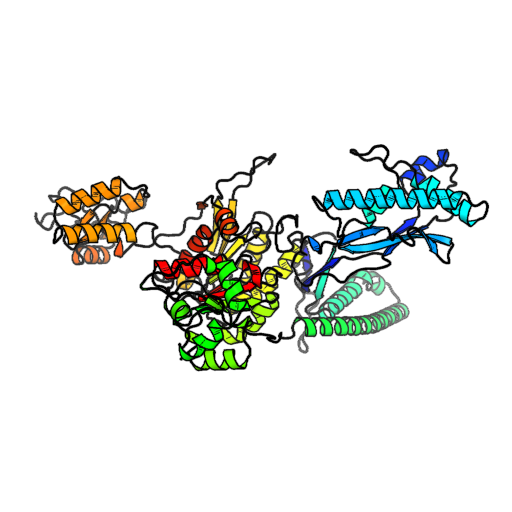A N 1
ATOM 4589 C CA . ASP A 1 563 ? -26.963 6.269 39.730 1.00 92.69 563 ASP A CA 1
ATOM 4590 C C . ASP A 1 563 ? -27.420 5.083 38.870 1.00 92.69 563 ASP A C 1
ATOM 4592 O O . ASP A 1 563 ? -27.615 3.988 39.396 1.00 92.69 563 ASP A O 1
ATOM 4596 N N . ASP A 1 564 ? -27.484 5.275 37.552 1.00 92.75 564 ASP A N 1
ATOM 4597 C CA . ASP A 1 564 ? -27.798 4.239 36.567 1.00 92.75 564 ASP A CA 1
ATOM 4598 C C . ASP A 1 564 ? -26.553 3.423 36.159 1.00 92.75 564 ASP A C 1
ATOM 4600 O O . ASP A 1 564 ? -26.642 2.476 35.378 1.00 92.75 564 ASP A O 1
ATOM 4604 N N . GLY A 1 565 ? -25.373 3.767 36.687 1.00 94.31 565 GLY A N 1
ATOM 4605 C CA . GLY A 1 565 ? -24.111 3.084 36.407 1.00 94.31 565 GLY A CA 1
ATOM 4606 C C . GLY A 1 565 ? -23.367 3.602 35.176 1.00 94.31 565 GLY A C 1
ATOM 4607 O O . GLY A 1 565 ? -22.360 3.010 34.781 1.00 94.31 565 GLY A O 1
ATOM 4608 N N . ASN A 1 566 ? -23.802 4.711 34.574 1.00 96.38 566 ASN A N 1
ATOM 4609 C CA . ASN A 1 566 ? -23.152 5.277 33.398 1.00 96.38 566 ASN A CA 1
ATOM 4610 C C . ASN A 1 566 ? -21.885 6.041 33.779 1.00 96.38 566 ASN A C 1
ATOM 4612 O O . ASN A 1 566 ? -21.892 6.913 34.653 1.00 96.38 566 ASN A O 1
ATOM 4616 N N . VAL A 1 567 ? -20.798 5.768 33.056 1.00 97.44 567 VAL A N 1
ATOM 4617 C CA . VAL A 1 567 ? -19.547 6.521 33.177 1.00 97.44 567 VAL A CA 1
ATOM 4618 C C . VAL A 1 567 ? -19.680 7.870 32.476 1.00 97.44 567 VAL A C 1
ATOM 4620 O O . VAL A 1 567 ? -20.091 7.943 31.315 1.00 97.44 567 VAL A O 1
ATOM 4623 N N . TYR A 1 568 ? -19.281 8.947 33.151 1.00 97.31 568 TYR A N 1
ATOM 4624 C CA . TYR A 1 568 ? -19.355 10.297 32.604 1.00 97.31 568 TYR A CA 1
ATOM 4625 C C . TYR A 1 568 ? -18.233 11.221 33.084 1.00 97.31 568 TYR A C 1
ATOM 4627 O O . TYR A 1 568 ? -17.540 10.960 34.068 1.00 97.31 568 TYR A O 1
ATOM 4635 N N . GLN A 1 569 ? -18.091 12.348 32.386 1.00 96.12 569 GLN A N 1
ATOM 4636 C CA . GLN A 1 569 ? -17.305 13.499 32.828 1.00 96.12 569 GLN A CA 1
ATOM 4637 C C . GLN A 1 569 ? -18.192 14.739 33.009 1.00 96.12 569 GLN A C 1
ATOM 4639 O O . GLN A 1 569 ? -19.236 14.879 32.364 1.00 96.12 569 GLN A O 1
ATOM 4644 N N . SER A 1 570 ? -17.777 15.660 33.880 1.00 95.25 570 SER A N 1
ATOM 4645 C CA . SER A 1 570 ? -18.509 16.903 34.146 1.00 95.25 570 SER A CA 1
ATOM 4646 C C . SER A 1 570 ? -17.974 18.058 33.299 1.00 95.25 570 SER A C 1
ATOM 4648 O O . SER A 1 570 ? -16.894 18.594 33.568 1.00 95.25 570 SER A O 1
ATOM 4650 N N . VAL A 1 571 ? -18.749 18.509 32.311 1.00 95.12 571 VAL A N 1
ATOM 4651 C CA . VAL A 1 571 ? -18.326 19.569 31.377 1.00 95.12 571 VAL A CA 1
ATOM 4652 C C . VAL A 1 571 ? -19.097 20.870 31.581 1.00 95.12 571 VAL A C 1
ATOM 4654 O O . VAL A 1 571 ? -20.264 20.881 31.971 1.00 95.12 571 VAL A O 1
ATOM 4657 N N . SER A 1 572 ? -18.433 21.994 31.307 1.00 94.62 572 SER A N 1
ATOM 4658 C CA . SER A 1 572 ? -19.073 23.311 31.350 1.00 94.62 572 SER A CA 1
ATOM 4659 C C . SER A 1 572 ? -20.120 23.448 30.242 1.00 94.62 572 SER A C 1
ATOM 4661 O O . SER A 1 572 ? -19.869 23.089 29.090 1.00 94.62 572 SER A O 1
ATOM 4663 N N . MET A 1 573 ? -21.274 24.021 30.585 1.00 95.12 573 MET A N 1
ATOM 4664 C CA . MET A 1 573 ? -22.321 24.392 29.628 1.00 95.12 573 MET A CA 1
ATOM 4665 C C . MET A 1 573 ? -22.233 25.857 29.188 1.00 95.12 573 MET A C 1
ATOM 4667 O O . MET A 1 573 ? -23.142 26.344 28.524 1.00 95.12 573 MET A O 1
ATOM 4671 N N . ALA A 1 574 ? -21.165 26.573 29.543 1.00 94.81 574 ALA A N 1
ATOM 4672 C CA . ALA A 1 574 ? -20.989 27.964 29.143 1.00 94.81 574 ALA A CA 1
ATOM 4673 C C . ALA A 1 574 ? -20.720 28.101 27.635 1.00 94.81 574 ALA A C 1
ATOM 4675 O O . ALA A 1 574 ? -20.043 27.265 27.017 1.00 94.81 574 ALA A O 1
ATOM 4676 N N . TRP A 1 575 ? -21.226 29.189 27.054 1.00 93.81 575 TRP A N 1
ATOM 4677 C CA . TRP A 1 575 ? -20.964 29.570 25.671 1.00 93.81 575 TRP A CA 1
ATOM 4678 C C . TRP A 1 575 ? -19.451 29.726 25.418 1.00 93.81 575 TRP A C 1
ATOM 4680 O O . TRP A 1 575 ? -18.797 30.531 26.090 1.00 93.81 575 TRP A O 1
ATOM 4690 N N . PRO A 1 576 ? -18.864 28.965 24.472 1.00 90.31 576 PRO A N 1
ATOM 4691 C CA . PRO A 1 576 ? -17.411 28.912 24.307 1.00 90.31 576 PRO A CA 1
ATOM 4692 C C . PRO A 1 576 ? -16.842 30.119 23.546 1.00 90.31 576 PRO A C 1
ATOM 4694 O O . PRO A 1 576 ? -15.648 30.403 23.645 1.00 90.31 576 PRO A O 1
ATOM 4697 N N . ASN A 1 577 ? -17.668 30.841 22.782 1.00 88.75 577 ASN A N 1
ATOM 4698 C CA . ASN A 1 577 ? -17.178 31.906 21.910 1.00 88.75 577 ASN A CA 1
ATOM 4699 C C . ASN A 1 577 ? -16.911 33.216 22.668 1.00 88.75 577 ASN A C 1
ATOM 4701 O O . ASN A 1 577 ? -17.411 33.471 23.768 1.00 88.75 577 ASN A O 1
ATOM 4705 N N . LYS A 1 578 ? -16.113 34.091 22.040 1.00 87.38 578 LYS A N 1
ATOM 4706 C CA . LYS A 1 578 ? -15.828 35.437 22.568 1.00 87.38 578 LYS A CA 1
ATOM 4707 C C . LYS A 1 578 ? -17.059 36.349 22.558 1.00 87.38 578 LYS A C 1
ATOM 4709 O O . LYS A 1 578 ? -17.212 37.158 23.467 1.00 87.38 578 LYS A O 1
ATOM 4714 N N . LYS A 1 579 ? -17.919 36.218 21.542 1.00 90.38 579 LYS A N 1
ATOM 4715 C CA . LYS A 1 579 ? -19.172 36.979 21.416 1.00 90.38 579 LYS A CA 1
ATOM 4716 C C . LYS A 1 579 ? -20.234 36.431 22.371 1.00 90.38 579 LYS A C 1
ATOM 4718 O O . LYS A 1 579 ? -20.230 35.234 22.648 1.00 90.38 579 LYS A O 1
ATOM 4723 N N . LYS A 1 580 ? -21.136 37.300 22.838 1.00 91.31 580 LYS A N 1
ATOM 4724 C CA . LYS A 1 580 ? -22.312 36.921 23.639 1.00 91.31 580 LYS A CA 1
ATOM 4725 C C . LYS A 1 580 ? -23.178 35.921 22.853 1.00 91.31 580 LYS A C 1
ATOM 4727 O O . LYS A 1 580 ? -23.292 36.064 21.634 1.00 91.31 580 LYS A O 1
ATOM 4732 N N . ALA A 1 581 ? -23.746 34.924 23.532 1.00 91.50 581 ALA A N 1
ATOM 4733 C CA . ALA A 1 581 ? -24.770 34.061 22.948 1.00 91.50 581 ALA A CA 1
ATOM 4734 C C . ALA A 1 581 ? -26.045 34.867 22.608 1.00 91.50 581 ALA A C 1
ATOM 4736 O O . ALA A 1 581 ? -26.212 35.979 23.125 1.00 91.50 581 ALA A O 1
ATOM 4737 N N . PRO A 1 582 ? -26.946 34.335 21.765 1.00 93.31 582 PRO A N 1
ATOM 4738 C CA . PRO A 1 582 ? -28.273 34.917 21.569 1.00 93.31 582 PRO A CA 1
ATOM 4739 C C . PRO A 1 582 ? -29.037 35.045 22.897 1.00 93.31 582 PRO A C 1
ATOM 4741 O O . PRO A 1 582 ? -28.833 34.249 23.813 1.00 93.31 582 PRO A O 1
ATOM 4744 N N . ASP A 1 583 ? -29.924 36.037 23.016 1.00 92.50 583 ASP A N 1
ATOM 4745 C CA . ASP A 1 583 ? -30.572 36.368 24.297 1.00 92.50 583 ASP A CA 1
ATOM 4746 C C . ASP A 1 583 ? -31.442 35.227 24.856 1.00 92.50 583 ASP A C 1
ATOM 4748 O O . ASP A 1 583 ? -31.531 35.049 26.070 1.00 92.50 583 ASP A O 1
ATOM 4752 N N . GLU A 1 584 ? -32.002 34.380 23.992 1.00 92.62 584 GLU A N 1
ATOM 4753 C CA . GLU A 1 584 ? -32.758 33.184 24.391 1.00 92.62 584 GLU A CA 1
ATOM 4754 C C . GLU A 1 584 ? -31.911 32.135 25.146 1.00 92.62 584 GLU A C 1
ATOM 4756 O O . GLU A 1 584 ? -32.457 31.313 25.877 1.00 92.62 584 GLU A O 1
ATOM 4761 N N . TYR A 1 585 ? -30.576 32.200 25.061 1.00 94.75 585 TYR A N 1
ATOM 4762 C CA . TYR A 1 585 ? -29.642 31.298 25.752 1.00 94.75 585 TYR A CA 1
ATOM 4763 C C . TYR A 1 585 ? -29.329 31.769 27.184 1.00 94.75 585 TYR A C 1
ATOM 4765 O O . TYR A 1 585 ? -28.409 31.251 27.816 1.00 94.75 585 TYR A O 1
ATOM 4773 N N . PHE A 1 586 ? -30.044 32.768 27.710 1.00 95.19 586 PHE A N 1
ATOM 4774 C CA . PHE A 1 586 ? -29.851 33.298 29.068 1.00 95.19 586 PHE A CA 1
ATOM 4775 C C . PHE A 1 586 ? -30.943 32.869 30.053 1.00 95.19 586 PHE A C 1
ATOM 4777 O O . PHE A 1 586 ? -31.005 33.390 31.164 1.00 95.19 586 PHE A O 1
ATOM 4784 N N . GLN A 1 587 ? -31.798 31.916 29.675 1.00 93.25 587 GLN A N 1
ATOM 4785 C CA . GLN A 1 587 ? -32.832 31.392 30.565 1.00 93.25 587 GLN A CA 1
ATOM 4786 C C . GLN A 1 587 ? -32.197 30.664 31.770 1.00 93.25 587 GLN A C 1
ATOM 4788 O O . GLN A 1 587 ? -31.419 29.726 31.568 1.00 93.25 587 GLN A O 1
ATOM 4793 N N . PRO A 1 588 ? -32.482 31.077 33.020 1.00 93.81 588 PRO A N 1
ATOM 4794 C CA . PRO A 1 588 ? -31.994 30.378 34.205 1.00 93.81 588 PRO A CA 1
ATOM 4795 C C . PRO A 1 588 ? -32.587 28.974 34.311 1.00 93.81 588 PRO A C 1
ATOM 4797 O O . PRO A 1 588 ? -33.777 28.774 34.070 1.00 93.81 588 PRO A O 1
ATOM 4800 N N . LEU A 1 589 ? -31.765 28.010 34.719 1.00 95.25 589 LEU A N 1
ATOM 4801 C CA . LEU A 1 589 ? -32.237 26.663 35.038 1.00 95.25 589 LEU A CA 1
ATOM 4802 C C . LEU A 1 589 ? -32.768 26.648 36.469 1.00 95.25 589 LEU A C 1
ATOM 4804 O O . LEU A 1 589 ? -32.146 27.230 37.355 1.00 95.25 589 LEU A O 1
ATOM 4808 N N . ILE A 1 590 ? -33.901 25.990 36.702 1.00 96.06 590 ILE A N 1
ATOM 4809 C CA . ILE A 1 590 ? -34.482 25.872 38.043 1.00 96.06 590 ILE A CA 1
ATOM 4810 C C . ILE A 1 590 ? -33.862 24.671 38.755 1.00 96.06 590 ILE A C 1
ATOM 4812 O O . ILE A 1 590 ? -33.857 23.566 38.214 1.00 96.06 590 ILE A O 1
ATOM 4816 N N . HIS A 1 591 ? -33.341 24.884 39.963 1.00 96.31 591 HIS A N 1
ATOM 4817 C CA . HIS A 1 591 ? -32.758 23.819 40.768 1.00 96.31 591 HIS A CA 1
ATOM 4818 C C . HIS A 1 591 ? -33.845 22.824 41.221 1.00 96.31 591 HIS A C 1
ATOM 4820 O O . HIS A 1 591 ? -34.843 23.257 41.805 1.00 96.31 591 HIS A O 1
ATOM 4826 N N . PRO A 1 592 ? -33.665 21.502 41.034 1.00 92.81 592 PRO A N 1
ATOM 4827 C CA . PRO A 1 592 ? -34.720 20.513 41.273 1.00 92.81 592 PRO A CA 1
ATOM 4828 C C . PRO A 1 592 ? -35.123 20.386 42.750 1.00 92.81 592 PRO A C 1
ATOM 4830 O O . PRO A 1 592 ? -36.274 20.088 43.045 1.00 92.81 592 PRO A O 1
ATOM 4833 N N . VAL A 1 593 ? -34.188 20.633 43.678 1.00 93.00 593 VAL A N 1
ATOM 4834 C CA . VAL A 1 593 ? -34.443 20.560 45.132 1.00 93.00 593 VAL A CA 1
ATOM 4835 C C . VAL A 1 593 ? -34.946 21.888 45.712 1.00 93.00 593 VAL A C 1
ATOM 4837 O O . VAL A 1 593 ? -35.961 21.909 46.399 1.00 93.00 593 VAL A O 1
ATOM 4840 N N . THR A 1 594 ? -34.256 23.008 45.457 1.00 94.50 594 THR A N 1
ATOM 4841 C CA . THR A 1 594 ? -34.582 24.304 46.077 1.00 94.50 594 THR A CA 1
ATOM 4842 C C . THR A 1 594 ? -35.662 25.091 45.330 1.00 94.50 594 THR A C 1
ATOM 4844 O O . THR A 1 594 ? -36.201 26.049 45.882 1.00 94.50 594 THR A O 1
ATOM 4847 N N . GLY A 1 595 ? -35.984 24.720 44.083 1.00 94.44 595 GLY A N 1
ATOM 4848 C CA . GLY A 1 595 ? -36.992 25.388 43.251 1.00 94.44 595 GLY A CA 1
ATOM 4849 C C . GLY A 1 595 ? -36.605 26.797 42.786 1.00 94.44 595 GLY A C 1
ATOM 4850 O O . GLY A 1 595 ? -37.441 27.514 42.236 1.00 94.44 595 GLY A O 1
ATOM 4851 N N . LYS A 1 596 ? -35.355 27.217 43.007 1.00 95.94 596 LYS A N 1
ATOM 4852 C CA . LYS A 1 596 ? -34.851 28.560 42.687 1.00 95.94 596 LYS A CA 1
ATOM 4853 C C . LYS A 1 596 ? -34.004 28.574 41.408 1.00 95.94 596 LYS A C 1
ATOM 4855 O O . LYS A 1 596 ? -33.438 27.543 41.042 1.00 95.94 596 LYS A O 1
ATOM 4860 N N . PRO A 1 597 ? -33.894 29.728 40.724 1.00 96.50 597 PRO A N 1
ATOM 4861 C CA . PRO A 1 597 ? -33.074 29.855 39.524 1.00 96.50 597 PRO A CA 1
ATOM 4862 C C . PRO A 1 597 ? -31.576 29.810 39.850 1.00 96.50 597 PRO A C 1
ATOM 4864 O O . PRO A 1 597 ? -31.092 30.566 40.692 1.00 96.50 597 PRO A O 1
ATOM 4867 N N . CYS A 1 598 ? -30.840 28.970 39.127 1.00 96.31 598 CYS A N 1
ATOM 4868 C CA . CYS A 1 598 ? -29.386 28.905 39.175 1.00 96.31 598 CYS A CA 1
ATOM 4869 C C . CYS A 1 598 ? -28.719 30.058 38.401 1.00 96.31 598 CYS A C 1
ATOM 4871 O O . CYS A 1 598 ? -29.296 30.567 37.430 1.00 96.31 598 CYS A O 1
ATOM 4873 N N . PRO A 1 599 ? -27.470 30.435 38.745 1.00 95.75 599 PRO A N 1
ATOM 4874 C CA . PRO A 1 599 ? -26.722 31.427 37.995 1.00 95.75 599 PRO A CA 1
ATOM 4875 C C . PRO A 1 599 ? -26.459 30.980 36.556 1.00 95.75 599 PRO A C 1
ATOM 4877 O O . PRO A 1 599 ? -26.123 29.829 36.267 1.00 95.75 599 PRO A O 1
ATOM 4880 N N . VAL A 1 600 ? -26.587 31.945 35.648 1.00 94.88 600 VAL A N 1
ATOM 4881 C CA . VAL A 1 600 ? -26.342 31.789 34.213 1.00 94.88 600 VAL A CA 1
ATOM 4882 C C . VAL A 1 600 ? -24.898 32.206 33.912 1.00 94.88 600 VAL A C 1
ATOM 4884 O O . VAL A 1 600 ? -24.429 33.213 34.453 1.00 94.88 600 VAL A O 1
ATOM 4887 N N . PRO A 1 601 ? -24.162 31.485 33.047 1.00 94.75 601 PRO A N 1
ATOM 4888 C CA . PRO A 1 601 ? -22.831 31.903 32.631 1.00 94.75 601 PRO A CA 1
ATOM 4889 C C . PRO A 1 601 ? -22.840 33.316 32.040 1.00 94.75 601 PRO A C 1
ATOM 4891 O O . PRO A 1 601 ? -23.746 33.683 31.297 1.00 94.75 601 PRO A O 1
ATOM 4894 N N . MET A 1 602 ? -21.775 34.084 32.278 1.00 93.31 602 MET A N 1
ATOM 4895 C CA . MET A 1 602 ? -21.655 35.484 31.833 1.00 93.31 602 MET A CA 1
ATOM 4896 C C . MET A 1 602 ? -21.958 35.700 30.336 1.00 93.31 602 MET A C 1
ATOM 4898 O O . MET A 1 602 ? -22.456 36.753 29.947 1.00 93.31 602 MET A O 1
ATOM 4902 N N . ARG A 1 603 ? -21.643 34.717 29.482 1.00 94.31 603 ARG A N 1
ATOM 4903 C CA . ARG A 1 603 ? -21.873 34.778 28.027 1.00 94.31 603 ARG A CA 1
ATOM 4904 C C . ARG A 1 603 ? -23.078 33.970 27.546 1.00 94.31 603 ARG A C 1
ATOM 4906 O O . ARG A 1 603 ? -23.259 33.868 26.337 1.00 94.31 603 ARG A O 1
ATOM 4913 N N . GLY A 1 604 ? -23.884 33.450 28.464 1.00 94.12 604 GLY A N 1
ATOM 4914 C CA . GLY A 1 604 ? -25.027 32.592 28.180 1.00 94.12 604 GLY A CA 1
ATOM 4915 C C . GLY A 1 604 ? -24.656 31.113 28.118 1.00 94.12 604 GLY A C 1
ATOM 4916 O O . GLY A 1 604 ? -23.483 30.721 28.217 1.00 94.12 604 GLY A O 1
ATOM 4917 N N . TRP A 1 605 ? -25.682 30.284 27.972 1.00 95.88 605 TRP A N 1
ATOM 4918 C CA . TRP A 1 605 ? -25.544 28.848 27.777 1.00 95.88 605 TRP A CA 1
ATOM 4919 C C . TRP A 1 605 ? -24.979 28.518 26.395 1.00 95.88 605 TRP A C 1
ATOM 4921 O O . TRP A 1 605 ? -25.073 29.301 25.457 1.00 95.88 605 TRP A O 1
ATOM 4931 N N . ARG A 1 606 ? -24.384 27.330 26.263 1.00 94.94 606 ARG A N 1
ATOM 4932 C CA . ARG A 1 606 ? -23.925 26.759 24.990 1.00 94.94 606 ARG A CA 1
ATOM 4933 C C . ARG A 1 606 ? -25.086 26.314 24.096 1.00 94.94 606 ARG A C 1
ATOM 4935 O O . ARG A 1 606 ? -24.934 26.315 22.879 1.00 94.94 606 ARG A O 1
ATOM 4942 N N . TYR A 1 607 ? -26.193 25.887 24.697 1.00 93.94 607 TYR A N 1
ATOM 4943 C CA . TYR A 1 607 ? -27.273 25.170 24.021 1.00 93.94 607 TYR A CA 1
ATOM 4944 C C . TYR A 1 607 ? -28.534 26.033 23.902 1.00 93.94 607 TYR A C 1
ATOM 4946 O O . TYR A 1 607 ? -28.845 26.738 24.866 1.00 93.94 607 TYR A O 1
ATOM 4954 N N . PRO A 1 608 ? -29.268 25.956 22.774 1.00 93.94 608 PRO A N 1
ATOM 4955 C CA . PRO A 1 608 ? -30.568 26.607 22.642 1.00 93.94 608 PRO A CA 1
ATOM 4956 C C . PRO A 1 608 ? -31.589 26.016 23.626 1.00 93.94 608 PRO A C 1
ATOM 4958 O O . PRO A 1 608 ? -31.390 24.886 24.091 1.00 93.94 608 PRO A O 1
ATOM 4961 N N . PRO A 1 609 ? -32.701 26.727 23.904 1.00 93.19 609 PRO A N 1
ATOM 4962 C CA . PRO A 1 609 ? -33.730 26.284 24.849 1.00 93.19 609 PRO A CA 1
ATOM 4963 C C . PRO A 1 609 ? -34.219 24.846 24.626 1.00 93.19 609 PRO A C 1
ATOM 4965 O O . PRO A 1 609 ? -34.278 24.074 25.580 1.00 93.19 609 PRO A O 1
ATOM 4968 N N . ASP A 1 610 ? -34.472 24.441 23.379 1.00 94.44 610 ASP A N 1
ATOM 4969 C CA . ASP A 1 610 ? -34.961 23.088 23.069 1.00 94.44 610 ASP A CA 1
ATOM 4970 C C . ASP A 1 610 ? -33.932 21.997 23.390 1.00 94.44 610 ASP A C 1
ATOM 4972 O O . ASP A 1 610 ? -34.257 20.962 23.976 1.00 94.44 610 ASP A O 1
ATOM 4976 N N . THR A 1 611 ? -32.657 22.233 23.062 1.00 93.94 611 THR A N 1
ATOM 4977 C CA . THR A 1 611 ? -31.575 21.305 23.419 1.00 93.94 611 THR A CA 1
ATOM 4978 C C . THR A 1 611 ? -31.366 21.272 24.930 1.00 93.94 611 THR A C 1
ATOM 4980 O O . THR A 1 611 ? -31.159 20.200 25.491 1.00 93.94 611 THR A O 1
ATOM 4983 N N . MET A 1 612 ? -31.450 22.421 25.607 1.00 94.88 612 MET A N 1
ATOM 4984 C CA . MET A 1 612 ? -31.344 22.486 27.064 1.00 94.88 612 MET A CA 1
ATOM 4985 C C . MET A 1 612 ? -32.471 21.703 27.747 1.00 94.88 612 MET A C 1
ATOM 4987 O O . MET A 1 612 ? -32.209 20.933 28.668 1.00 94.88 612 MET A O 1
ATOM 4991 N N . LYS A 1 613 ? -33.705 21.835 27.251 1.00 94.44 613 LYS A N 1
ATOM 4992 C CA . LYS A 1 613 ? -34.855 21.052 27.709 1.00 94.44 613 LYS A CA 1
ATOM 4993 C C . LYS A 1 613 ? -34.613 19.552 27.534 1.00 94.44 613 LYS A C 1
ATOM 4995 O O . LYS A 1 613 ? -34.751 18.806 28.493 1.00 94.44 613 LYS A O 1
ATOM 5000 N N . SER A 1 614 ? -34.140 19.125 26.362 1.00 95.25 614 SER A N 1
ATOM 5001 C CA . SER A 1 614 ? -33.797 17.717 26.117 1.00 95.25 614 SER A CA 1
ATOM 5002 C C . SER A 1 614 ? -32.734 17.180 27.088 1.00 95.25 614 SER A C 1
ATOM 5004 O O . SER A 1 614 ? -32.829 16.039 27.537 1.00 95.25 614 SER A O 1
ATOM 5006 N N . LEU A 1 615 ? -31.730 17.991 27.447 1.00 95.06 615 LEU A N 1
ATOM 5007 C CA . LEU A 1 615 ? -30.716 17.600 28.434 1.00 95.06 615 LEU A CA 1
ATOM 5008 C C . LEU A 1 615 ? -31.302 17.437 29.843 1.00 95.06 615 LEU A C 1
ATOM 5010 O O . LEU A 1 615 ? -30.884 16.528 30.560 1.00 95.06 615 LEU A O 1
ATOM 5014 N N . LEU A 1 616 ? -32.245 18.296 30.238 1.00 94.44 616 LEU A N 1
ATOM 5015 C CA . LEU A 1 616 ? -32.960 18.177 31.512 1.00 94.44 616 LEU A CA 1
ATOM 5016 C C . LEU A 1 616 ? -33.835 16.920 31.535 1.00 94.44 616 LEU A C 1
ATOM 5018 O O . LEU A 1 616 ? -33.722 16.127 32.466 1.00 94.44 616 LEU A O 1
ATOM 5022 N N . ASP A 1 617 ? -34.627 16.704 30.482 1.00 94.81 617 ASP A N 1
ATOM 5023 C CA . ASP A 1 617 ? -35.533 15.555 30.355 1.00 94.81 617 ASP A CA 1
ATOM 5024 C C . ASP A 1 617 ? -34.771 14.217 30.398 1.00 94.81 617 ASP A C 1
ATOM 5026 O O . ASP A 1 617 ? -35.264 13.226 30.932 1.00 94.81 617 ASP A O 1
ATOM 5030 N N . ARG A 1 618 ? -33.536 14.189 29.877 1.00 93.44 618 ARG A N 1
ATOM 5031 C CA . ARG A 1 618 ? -32.645 13.014 29.882 1.00 93.44 618 ARG A CA 1
ATOM 5032 C C . ARG A 1 618 ? -31.772 12.890 31.137 1.00 93.44 618 ARG A C 1
ATOM 5034 O O . ARG A 1 618 ? -30.888 12.039 31.165 1.00 93.44 618 ARG A O 1
ATOM 5041 N N . ASN A 1 619 ? -31.961 13.740 32.147 1.00 93.69 619 ASN A N 1
ATOM 5042 C CA . ASN A 1 619 ? -31.145 13.756 33.367 1.00 93.69 619 ASN A CA 1
ATOM 5043 C C . ASN A 1 619 ? -29.623 13.892 33.097 1.00 93.69 619 ASN A C 1
ATOM 5045 O O . ASN A 1 619 ? -28.770 13.259 33.733 1.00 93.69 619 ASN A O 1
ATOM 5049 N N . LEU A 1 620 ? -29.272 14.729 32.113 1.00 95.56 620 LEU A N 1
ATOM 5050 C CA . LEU A 1 620 ? -27.892 15.011 31.700 1.00 95.56 620 LEU A CA 1
ATOM 5051 C C . LEU A 1 620 ? -27.363 16.351 32.236 1.00 95.56 620 LEU A C 1
ATOM 5053 O O . LEU A 1 620 ? -26.290 16.802 31.825 1.00 95.56 620 LEU A O 1
ATOM 5057 N N . VAL A 1 621 ? -28.081 16.992 33.159 1.00 96.06 621 VAL A N 1
ATOM 5058 C CA . VAL A 1 621 ? -27.664 18.233 33.826 1.00 96.06 621 VAL A CA 1
ATOM 5059 C C . VAL A 1 621 ? -27.309 17.940 35.282 1.00 96.06 621 VAL A C 1
ATOM 5061 O O . VAL A 1 621 ? -28.085 17.348 36.021 1.00 96.06 621 VAL A O 1
ATOM 5064 N N . LEU A 1 622 ? -26.117 18.367 35.688 1.00 95.31 622 LEU A N 1
ATOM 5065 C CA . LEU A 1 622 ? -25.594 18.260 37.044 1.00 95.31 622 LEU A CA 1
ATOM 5066 C C . LEU A 1 622 ? -25.847 19.584 37.765 1.00 95.31 622 LEU A C 1
ATOM 5068 O O . LEU A 1 622 ? -25.238 20.603 37.418 1.00 95.31 622 LEU A O 1
ATOM 5072 N N . PHE A 1 623 ? -26.731 19.560 38.755 1.00 95.56 623 PHE A N 1
ATOM 5073 C CA . PHE A 1 623 ? -26.953 20.678 39.668 1.00 95.56 623 PHE A CA 1
ATOM 5074 C C . PHE A 1 623 ? -25.961 20.622 40.840 1.00 95.56 623 PHE A C 1
ATOM 5076 O O . PHE A 1 623 ? -25.370 19.574 41.106 1.00 95.56 623 PHE A O 1
ATOM 5083 N N . GLY A 1 624 ? -25.723 21.767 41.486 1.00 92.44 624 GLY A N 1
ATOM 5084 C CA . GLY A 1 624 ? -24.940 21.821 42.721 1.00 92.44 624 GLY A CA 1
ATOM 5085 C C . GLY A 1 624 ? -25.707 21.231 43.904 1.00 92.44 624 GLY A C 1
ATOM 5086 O O . GLY A 1 624 ? -26.775 20.649 43.739 1.00 92.44 624 GLY A O 1
ATOM 5087 N N . GLU A 1 625 ? -25.172 21.403 45.111 1.00 93.25 625 GLU A N 1
ATOM 5088 C CA . GLU A 1 625 ? -25.929 21.098 46.334 1.00 93.25 625 GLU A CA 1
ATOM 5089 C C . GLU A 1 625 ? -27.148 22.031 46.485 1.00 93.25 625 GLU A C 1
ATOM 5091 O O . GLU A 1 625 ? -28.179 21.630 47.027 1.00 93.25 625 GLU A O 1
ATOM 5096 N N . ASP A 1 626 ? -27.043 23.257 45.959 1.00 94.06 626 ASP A N 1
ATOM 5097 C CA . ASP A 1 626 ? -28.084 24.282 45.946 1.00 94.06 626 ASP A CA 1
ATOM 5098 C C . ASP A 1 626 ? -28.079 25.117 44.644 1.00 94.06 626 ASP A C 1
ATOM 5100 O O . ASP A 1 626 ? -27.306 24.880 43.705 1.00 94.06 626 ASP A O 1
ATOM 5104 N N . GLU A 1 627 ? -28.948 26.135 44.576 1.00 94.75 627 GLU A N 1
ATOM 5105 C CA . GLU A 1 627 ? -29.062 27.014 43.411 1.00 94.75 627 GLU A CA 1
ATOM 5106 C C . GLU A 1 627 ? -27.848 27.920 43.166 1.00 94.75 627 GLU A C 1
ATOM 5108 O O . GLU A 1 627 ? -27.829 28.596 42.147 1.00 94.75 627 GLU A O 1
ATOM 5113 N N . THR A 1 628 ? -26.850 27.996 44.051 1.00 95.00 628 THR A N 1
ATOM 5114 C CA . THR A 1 628 ? -25.762 28.991 43.943 1.00 95.00 628 THR A CA 1
ATOM 5115 C C . THR A 1 628 ? -24.674 28.600 42.946 1.00 95.00 628 THR A C 1
ATOM 5117 O O . THR A 1 628 ? -23.893 29.443 42.497 1.00 95.00 628 THR A O 1
ATOM 5120 N N . THR A 1 629 ? -24.624 27.326 42.560 1.00 94.12 629 THR A N 1
ATOM 5121 C CA . THR A 1 629 ? -23.630 26.800 41.622 1.00 94.12 629 THR A CA 1
ATOM 5122 C C . THR A 1 629 ? -24.185 26.788 40.204 1.00 94.12 629 THR A C 1
ATOM 5124 O O . THR A 1 629 ? -25.323 26.389 39.982 1.00 94.12 629 THR A O 1
ATOM 5127 N N . ILE A 1 630 ? -23.369 27.179 39.219 1.00 95.69 630 ILE A N 1
ATOM 5128 C CA . ILE A 1 630 ? -23.730 27.082 37.797 1.00 95.69 630 ILE A CA 1
ATOM 5129 C C . ILE A 1 630 ? -23.838 25.597 37.407 1.00 95.69 630 ILE A C 1
ATOM 5131 O O . ILE A 1 630 ? -22.823 24.891 37.483 1.00 95.69 630 ILE A O 1
ATOM 5135 N N . PRO A 1 631 ? -25.008 25.122 36.935 1.00 96.50 631 PRO A N 1
ATOM 5136 C CA . PRO A 1 631 ? -25.168 23.747 36.493 1.00 96.50 631 PRO A CA 1
ATOM 5137 C C . PRO A 1 631 ? -24.192 23.349 35.385 1.00 96.50 631 PRO A C 1
ATOM 5139 O O . PRO A 1 631 ? -23.820 24.140 34.509 1.00 96.50 631 PRO A O 1
ATOM 5142 N N . ARG A 1 632 ? -23.786 22.081 35.408 1.00 96.69 632 ARG A N 1
ATOM 5143 C CA . ARG A 1 632 ? -22.846 21.481 34.452 1.00 96.69 632 ARG A CA 1
ATOM 5144 C C . ARG A 1 632 ? -23.538 20.383 33.655 1.00 96.69 632 ARG A C 1
ATOM 5146 O O . ARG A 1 632 ? -24.641 19.973 33.989 1.00 96.69 632 ARG A O 1
ATOM 5153 N N . ARG A 1 633 ? -22.905 19.891 32.593 1.00 95.44 633 ARG A N 1
ATOM 5154 C CA . ARG A 1 633 ? -23.435 18.772 31.802 1.00 95.44 633 ARG A CA 1
ATOM 5155 C C . ARG A 1 633 ? -22.758 17.468 32.205 1.00 95.44 633 ARG A C 1
ATOM 5157 O O . ARG A 1 633 ? -21.530 17.410 32.296 1.00 95.44 633 ARG A O 1
ATOM 5164 N N . LYS A 1 634 ? -23.570 16.427 32.365 1.00 96.06 634 LYS A N 1
ATOM 5165 C CA . LYS A 1 634 ? -23.153 15.029 32.371 1.00 96.06 634 LYS A CA 1
ATOM 5166 C C . LYS A 1 634 ? -22.831 14.629 30.928 1.00 96.06 634 LYS A C 1
ATOM 5168 O O . LYS A 1 634 ? -23.703 14.643 30.061 1.00 96.06 634 LYS A O 1
ATOM 5173 N N . TYR A 1 635 ? -21.563 14.357 30.645 1.00 94.75 635 TYR A N 1
ATOM 5174 C CA . TYR A 1 635 ? -21.105 13.956 29.316 1.00 94.75 635 TYR A CA 1
ATOM 5175 C C . TYR A 1 635 ? -20.776 12.463 29.354 1.00 94.75 635 TYR A C 1
ATOM 5177 O O . TYR A 1 635 ? -19.738 12.084 29.896 1.00 94.75 635 TYR A O 1
ATOM 5185 N N . LEU A 1 636 ? -21.708 11.628 28.884 1.00 95.50 636 LEU A N 1
ATOM 5186 C CA . LEU A 1 636 ? -21.622 10.168 28.990 1.00 95.50 636 LEU A CA 1
ATOM 5187 C C . LEU A 1 636 ? -20.546 9.606 28.058 1.00 95.50 636 LEU A C 1
ATOM 5189 O O . LEU A 1 636 ? -20.459 10.017 26.900 1.00 95.50 636 LEU A O 1
ATOM 5193 N N . LEU A 1 637 ? -19.753 8.649 28.547 1.00 93.94 637 LEU A N 1
ATOM 5194 C CA . LEU A 1 637 ? -18.719 7.986 27.748 1.00 93.94 637 LEU A CA 1
ATOM 5195 C C . LEU A 1 637 ? -19.327 7.112 26.647 1.00 93.94 637 LEU A C 1
ATOM 5197 O O . LEU A 1 637 ? -18.827 7.111 25.529 1.00 93.94 637 LEU A O 1
ATOM 5201 N N . THR A 1 638 ? -20.433 6.429 26.940 1.00 91.00 638 THR A N 1
ATOM 5202 C CA . THR A 1 638 ? -21.160 5.573 25.987 1.00 91.00 638 THR A CA 1
ATOM 5203 C C . THR A 1 638 ? -21.667 6.347 24.769 1.00 91.00 638 THR A C 1
ATOM 5205 O O . THR A 1 638 ? -21.633 5.833 23.658 1.00 91.00 638 THR A O 1
ATOM 5208 N N . GLU A 1 639 ? -22.062 7.610 24.948 1.00 89.31 639 GLU A N 1
ATOM 5209 C CA . GLU A 1 639 ? -22.499 8.495 23.855 1.00 89.31 639 GLU A CA 1
ATOM 5210 C C . GLU A 1 639 ? -21.335 9.205 23.146 1.00 89.31 639 GLU A C 1
ATOM 5212 O O . GLU A 1 639 ? -21.535 9.880 22.141 1.00 89.31 639 GLU A O 1
ATOM 5217 N N . ASN A 1 640 ? -20.119 9.109 23.689 1.00 87.50 640 ASN A N 1
ATOM 5218 C CA . ASN A 1 640 ? -18.948 9.855 23.230 1.00 87.50 640 ASN A CA 1
ATOM 5219 C C . ASN A 1 640 ? -17.711 8.958 23.194 1.00 87.50 640 ASN A C 1
ATOM 5221 O O . ASN A 1 640 ? -16.614 9.382 23.573 1.00 87.50 640 ASN A O 1
ATOM 5225 N N . ILE A 1 641 ? -17.892 7.714 22.752 1.00 86.75 641 ILE A N 1
ATOM 5226 C CA . ILE A 1 641 ? -16.815 6.726 22.672 1.00 86.75 641 ILE A CA 1
ATOM 5227 C C . ILE A 1 641 ? -15.780 7.113 21.614 1.00 86.75 641 ILE A C 1
ATOM 5229 O O . ILE A 1 641 ? -14.602 6.810 21.768 1.00 86.75 641 ILE A O 1
ATOM 5233 N N . THR A 1 642 ? -16.188 7.867 20.592 1.00 85.81 642 THR A N 1
ATOM 5234 C CA . THR A 1 642 ? -15.322 8.293 19.494 1.00 85.81 642 THR A CA 1
ATOM 5235 C C . THR A 1 642 ? -14.673 9.650 19.729 1.00 85.81 642 THR A C 1
ATOM 5237 O O . THR A 1 642 ? -15.156 10.493 20.490 1.00 85.81 642 THR A O 1
ATOM 5240 N N . GLU A 1 643 ? -13.542 9.873 19.078 1.00 85.38 643 GLU A N 1
ATOM 5241 C CA . GLU A 1 643 ? -12.867 11.159 18.991 1.00 85.38 643 GLU A CA 1
ATOM 5242 C C . GLU A 1 643 ? -12.371 11.436 17.574 1.00 85.38 643 GLU A C 1
ATOM 5244 O O . GLU A 1 643 ? -12.173 10.525 16.765 1.00 85.38 643 GLU A O 1
ATOM 5249 N N . ASN A 1 644 ? -12.184 12.721 17.278 1.00 85.88 644 ASN A N 1
ATOM 5250 C CA . ASN A 1 644 ? -11.637 13.153 16.001 1.00 85.88 644 ASN A CA 1
ATOM 5251 C C . ASN A 1 644 ? -10.182 12.699 15.873 1.00 85.88 644 ASN A C 1
ATOM 5253 O O . ASN A 1 644 ? -9.423 12.703 16.845 1.00 85.88 644 ASN A O 1
ATOM 5257 N N . VAL A 1 645 ? -9.782 12.365 14.652 1.00 89.38 645 VAL A N 1
ATOM 5258 C CA . VAL A 1 645 ? -8.406 11.975 14.347 1.00 89.38 645 VAL A CA 1
ATOM 5259 C C . VAL A 1 645 ? -7.498 13.203 14.419 1.00 89.38 645 VAL A C 1
ATOM 5261 O O . VAL A 1 645 ? -7.749 14.216 13.766 1.00 89.38 645 VAL A O 1
ATOM 5264 N N . ALA A 1 646 ? -6.441 13.126 15.225 1.00 89.94 646 ALA A N 1
ATOM 5265 C CA . ALA A 1 646 ? -5.425 14.170 15.290 1.00 89.94 646 ALA A CA 1
ATOM 5266 C C . ALA A 1 646 ? -4.550 14.150 14.028 1.00 89.94 646 ALA A C 1
ATOM 5268 O O . ALA A 1 646 ? -4.233 13.087 13.505 1.00 89.94 646 ALA A O 1
ATOM 5269 N N . SER A 1 647 ? -4.084 15.317 13.579 1.00 93.19 647 SER A N 1
ATOM 5270 C CA . SER A 1 647 ? -3.176 15.427 12.426 1.00 93.19 647 SER A CA 1
ATOM 5271 C C . SER A 1 647 ? -1.754 14.919 12.703 1.00 93.19 647 SER A C 1
ATOM 5273 O O . SER A 1 647 ? -0.927 14.910 11.795 1.00 93.19 647 SER A O 1
ATOM 5275 N N . LEU A 1 648 ? -1.460 14.535 13.948 1.00 94.62 648 LEU A N 1
ATOM 5276 C CA . LEU A 1 648 ? -0.177 14.008 14.400 1.00 94.62 648 LEU A CA 1
ATOM 5277 C C . LEU A 1 648 ? -0.413 12.651 15.063 1.00 94.62 648 LEU A C 1
ATOM 5279 O O . LEU A 1 648 ? -1.230 12.543 15.981 1.00 94.62 648 LEU A O 1
ATOM 5283 N N . TYR A 1 649 ? 0.323 11.637 14.623 1.00 94.00 649 TYR A N 1
ATOM 5284 C CA . TYR A 1 649 ? 0.357 10.318 15.244 1.00 94.00 649 TYR A CA 1
ATOM 5285 C C . TYR A 1 649 ? 1.780 10.025 15.701 1.00 94.00 649 TYR A C 1
ATOM 5287 O O . TYR A 1 649 ? 2.716 10.122 14.916 1.00 94.00 649 TYR A O 1
ATOM 5295 N N . TYR A 1 650 ? 1.952 9.683 16.974 1.00 92.50 650 TYR A N 1
ATOM 5296 C CA . TYR A 1 650 ? 3.266 9.470 17.569 1.00 92.50 650 TYR A CA 1
ATOM 5297 C C . TYR A 1 650 ? 3.442 8.001 17.925 1.00 92.50 650 TYR A C 1
ATOM 5299 O O . TYR A 1 650 ? 2.906 7.547 18.938 1.00 92.50 650 TYR A O 1
ATOM 5307 N N . MET A 1 651 ? 4.217 7.268 17.133 1.00 90.75 651 MET A N 1
ATOM 5308 C CA . MET A 1 651 ? 4.451 5.850 17.372 1.00 90.75 651 MET A CA 1
ATOM 5309 C C . MET A 1 651 ? 5.798 5.441 16.785 1.00 90.75 651 MET A C 1
ATOM 5311 O O . MET A 1 651 ? 5.966 5.457 15.571 1.00 90.75 651 MET A O 1
ATOM 5315 N N . GLY A 1 652 ? 6.734 5.074 17.661 1.00 86.69 652 GLY A N 1
ATOM 5316 C CA . GLY A 1 652 ? 7.988 4.429 17.285 1.00 86.69 652 GLY A CA 1
ATOM 5317 C C . GLY A 1 652 ? 7.980 2.983 17.756 1.00 86.69 652 GLY A C 1
ATOM 5318 O O . GLY A 1 652 ? 8.182 2.727 18.942 1.00 86.69 652 GLY A O 1
ATOM 5319 N N . SER A 1 653 ? 7.703 2.058 16.845 1.00 83.31 653 SER A N 1
ATOM 5320 C CA . SER A 1 653 ? 7.897 0.620 17.022 1.00 83.31 653 SER A CA 1
ATOM 5321 C C . SER A 1 653 ? 8.215 -0.012 15.670 1.00 83.31 653 SER A C 1
ATOM 5323 O O . SER A 1 653 ? 7.880 0.557 14.630 1.00 83.31 653 SER A O 1
ATOM 5325 N N . SER A 1 654 ? 8.840 -1.183 15.692 1.00 87.81 654 SER A N 1
ATOM 5326 C CA . SER A 1 654 ? 8.993 -2.067 14.539 1.00 87.81 654 SER A CA 1
ATOM 5327 C C . SER A 1 654 ? 8.509 -3.463 14.914 1.00 87.81 654 SER A C 1
ATOM 5329 O O . SER A 1 654 ? 8.408 -3.783 16.102 1.00 87.81 654 SER A O 1
ATOM 5331 N N . ASP A 1 655 ? 8.215 -4.273 13.902 1.00 89.62 655 ASP A N 1
ATOM 5332 C CA . ASP A 1 655 ? 7.826 -5.673 14.082 1.00 89.62 655 ASP A CA 1
ATOM 5333 C C . ASP A 1 655 ? 8.984 -6.627 13.744 1.00 89.62 655 ASP A C 1
ATOM 5335 O O . ASP A 1 655 ? 8.772 -7.820 13.573 1.00 89.62 655 ASP A O 1
ATOM 5339 N N . ASP A 1 656 ? 10.228 -6.138 13.692 1.00 87.00 656 ASP A N 1
ATOM 5340 C CA . ASP A 1 656 ? 11.396 -6.948 13.306 1.00 87.00 656 ASP A CA 1
ATOM 5341 C C . ASP A 1 656 ? 11.559 -8.193 14.194 1.00 87.00 656 ASP A C 1
ATOM 5343 O O . ASP A 1 656 ? 11.871 -9.274 13.700 1.00 87.00 656 ASP A O 1
ATOM 5347 N N . ALA A 1 657 ? 11.286 -8.059 15.498 1.00 87.81 657 ALA A N 1
ATOM 5348 C CA . ALA A 1 657 ? 11.311 -9.178 16.440 1.00 87.81 657 ALA A CA 1
ATOM 5349 C C . ALA A 1 657 ? 10.241 -10.234 16.117 1.00 87.81 657 ALA A C 1
ATOM 5351 O O . ALA A 1 657 ? 10.529 -11.422 16.173 1.00 87.81 657 ALA A O 1
ATOM 5352 N N . LEU A 1 658 ? 9.035 -9.811 15.716 1.00 87.81 658 LEU A N 1
ATOM 5353 C CA . LEU A 1 658 ? 7.968 -10.729 15.310 1.00 87.81 658 LEU A CA 1
ATOM 5354 C C . LEU A 1 658 ? 8.379 -11.525 14.067 1.00 87.81 658 LEU A C 1
ATOM 5356 O O . LEU A 1 658 ? 8.210 -12.739 14.036 1.00 87.81 658 LEU A O 1
ATOM 5360 N N . PHE A 1 659 ? 8.945 -10.856 13.058 1.00 86.25 659 PHE A N 1
ATOM 5361 C CA . PHE A 1 659 ? 9.437 -11.535 11.857 1.00 86.25 659 PHE A CA 1
ATOM 5362 C C . PHE A 1 659 ? 10.564 -12.516 12.196 1.00 86.25 659 PHE A C 1
ATOM 5364 O O . PHE A 1 659 ? 10.539 -13.654 11.729 1.00 86.25 659 PHE A O 1
ATOM 5371 N N . GLN A 1 660 ? 11.502 -12.115 13.060 1.00 86.19 660 GLN A N 1
ATOM 5372 C CA . GLN A 1 660 ? 12.588 -12.980 13.516 1.00 86.19 660 GLN A CA 1
ATOM 5373 C C . GLN A 1 660 ? 12.073 -14.223 14.259 1.00 86.19 660 GLN A C 1
ATOM 5375 O O . GLN A 1 660 ? 12.530 -15.327 13.963 1.00 86.19 660 GLN A O 1
ATOM 5380 N N . ASP A 1 661 ? 11.116 -14.059 15.176 1.00 84.06 661 ASP A N 1
ATOM 5381 C CA . ASP A 1 661 ? 10.518 -15.158 15.945 1.00 84.06 661 ASP A CA 1
ATOM 5382 C C . ASP A 1 661 ? 9.742 -16.134 15.046 1.00 84.06 661 ASP A C 1
ATOM 5384 O O . ASP A 1 661 ? 9.717 -17.335 15.306 1.00 84.06 661 ASP A O 1
ATOM 5388 N N . MET A 1 662 ? 9.155 -15.640 13.951 1.00 81.00 662 MET A N 1
ATOM 5389 C CA . MET A 1 662 ? 8.493 -16.464 12.931 1.00 81.00 662 MET A CA 1
ATOM 5390 C C . MET A 1 662 ? 9.472 -17.104 11.931 1.00 81.00 662 MET A C 1
ATOM 5392 O O . MET A 1 662 ? 9.048 -17.838 11.038 1.00 81.00 662 MET A O 1
ATOM 5396 N N . GLY A 1 663 ? 10.775 -16.813 12.024 1.00 81.62 663 GLY A N 1
ATOM 5397 C CA . GLY A 1 663 ? 11.764 -17.255 11.038 1.00 81.62 663 GLY A CA 1
ATOM 5398 C C . GLY A 1 663 ? 11.555 -16.645 9.645 1.00 81.62 663 GLY A C 1
ATOM 5399 O O . GLY A 1 663 ? 11.997 -17.217 8.647 1.00 81.62 663 GLY A O 1
ATOM 5400 N N . LEU A 1 664 ? 10.872 -15.500 9.569 1.00 83.88 664 LEU A N 1
ATOM 5401 C CA . LEU A 1 664 ? 10.597 -14.761 8.343 1.00 83.88 664 LEU A CA 1
ATOM 5402 C C . LEU A 1 664 ? 11.588 -13.608 8.174 1.00 83.88 664 LEU A C 1
ATOM 5404 O O . LEU A 1 664 ? 12.079 -13.021 9.136 1.00 83.88 664 LEU A O 1
ATOM 5408 N N . SER A 1 665 ? 11.865 -13.249 6.923 1.00 81.56 665 SER A N 1
ATOM 5409 C CA . SER A 1 665 ? 12.681 -12.085 6.587 1.00 81.56 665 SER A CA 1
ATOM 5410 C C . SER A 1 665 ? 11.930 -11.220 5.589 1.00 81.56 665 SER A C 1
ATOM 5412 O O . SER A 1 665 ? 11.581 -11.673 4.501 1.00 81.56 665 SER A O 1
ATOM 5414 N N . PHE A 1 666 ? 11.666 -9.977 5.979 1.00 84.38 666 PHE A N 1
ATOM 5415 C CA . PHE A 1 666 ? 11.091 -8.957 5.116 1.00 84.38 666 PHE A CA 1
ATOM 5416 C C . PHE A 1 666 ? 11.709 -7.610 5.476 1.00 84.38 666 PHE A C 1
ATOM 5418 O O . PHE A 1 666 ? 11.870 -7.293 6.654 1.00 84.38 666 PHE A O 1
ATOM 5425 N N . GLU A 1 667 ? 12.081 -6.821 4.475 1.00 80.94 667 GLU A N 1
ATOM 5426 C CA . GLU A 1 667 ? 12.751 -5.546 4.707 1.00 80.94 667 GLU A CA 1
ATOM 5427 C C . GLU A 1 667 ? 11.724 -4.430 4.923 1.00 80.94 667 GLU A C 1
ATOM 5429 O O . GLU A 1 667 ? 10.834 -4.218 4.101 1.00 80.94 667 GLU A O 1
ATOM 5434 N N . ASN A 1 668 ? 11.876 -3.686 6.021 1.00 81.00 668 ASN A N 1
ATOM 5435 C CA . ASN A 1 668 ? 11.051 -2.522 6.360 1.00 81.00 668 ASN A CA 1
ATOM 5436 C C . ASN A 1 668 ? 9.522 -2.780 6.385 1.00 81.00 668 ASN A C 1
ATOM 5438 O O . ASN A 1 668 ? 8.770 -1.967 5.835 1.00 81.00 668 ASN A O 1
ATOM 5442 N N . PRO A 1 669 ? 9.019 -3.860 7.025 1.00 89.38 669 PRO A N 1
ATOM 5443 C CA . PRO A 1 669 ? 7.582 -4.077 7.142 1.00 89.38 669 PRO A CA 1
ATOM 5444 C C . PRO A 1 669 ? 6.932 -2.934 7.929 1.00 89.38 669 PRO A C 1
ATOM 5446 O O . PRO A 1 669 ? 7.486 -2.418 8.908 1.00 89.38 669 PRO A O 1
ATOM 5449 N N . LYS A 1 670 ? 5.722 -2.535 7.529 1.00 92.06 670 LYS A N 1
ATOM 5450 C CA . LYS A 1 670 ? 4.945 -1.589 8.332 1.00 92.06 670 LYS A CA 1
ATOM 5451 C C . LYS A 1 670 ? 4.547 -2.259 9.654 1.00 92.06 670 LYS A C 1
ATOM 5453 O O . LYS A 1 670 ? 4.116 -3.412 9.623 1.00 92.06 670 LYS A O 1
ATOM 5458 N N . PRO A 1 671 ? 4.629 -1.559 10.802 1.00 93.75 671 PRO A N 1
ATOM 5459 C CA . PRO A 1 671 ? 4.204 -2.120 12.075 1.00 93.75 671 PRO A CA 1
ATOM 5460 C C . PRO A 1 671 ? 2.689 -2.350 12.104 1.00 93.75 671 PRO A C 1
ATOM 5462 O O . PRO A 1 671 ? 1.906 -1.435 11.819 1.00 93.75 671 PRO A O 1
ATOM 5465 N N . ILE A 1 672 ? 2.258 -3.525 12.555 1.00 95.12 672 ILE A N 1
ATOM 5466 C CA . ILE A 1 672 ? 0.854 -3.927 12.725 1.00 95.12 672 ILE A CA 1
ATOM 5467 C C . ILE A 1 672 ? 0.116 -2.916 13.599 1.00 95.12 672 ILE A C 1
ATOM 5469 O O . ILE A 1 672 ? -1.037 -2.581 13.332 1.00 95.12 672 ILE A O 1
ATOM 5473 N N . LYS A 1 673 ? 0.789 -2.362 14.616 1.00 93.88 673 LYS A N 1
ATOM 5474 C CA . LYS A 1 673 ? 0.220 -1.322 15.483 1.00 93.88 673 LYS A CA 1
ATOM 5475 C C . LYS A 1 673 ? -0.199 -0.066 14.705 1.00 93.88 673 LYS A C 1
ATOM 5477 O O . LYS A 1 673 ? -1.255 0.492 15.002 1.00 93.88 673 LYS A O 1
ATOM 5482 N N . ALA A 1 674 ? 0.592 0.366 13.718 1.00 94.56 674 ALA A N 1
ATOM 5483 C CA . ALA A 1 674 ? 0.243 1.495 12.850 1.00 94.56 674 ALA A CA 1
ATOM 5484 C C . ALA A 1 674 ? -0.922 1.134 11.926 1.00 94.56 674 ALA A C 1
ATOM 5486 O O . ALA A 1 674 ? -1.911 1.864 11.888 1.00 94.56 674 ALA A O 1
ATOM 5487 N N . ALA A 1 675 ? -0.839 -0.005 11.232 1.00 96.19 675 ALA A N 1
ATOM 5488 C CA . ALA A 1 675 ? -1.895 -0.449 10.324 1.00 96.19 675 ALA A CA 1
ATOM 5489 C C . ALA A 1 675 ? -3.242 -0.577 11.049 1.00 96.19 675 ALA A C 1
ATOM 5491 O O . ALA A 1 675 ? -4.247 -0.025 10.608 1.00 96.19 675 ALA A O 1
ATOM 5492 N N . LYS A 1 676 ? -3.252 -1.195 12.235 1.00 95.12 676 LYS A N 1
ATOM 5493 C CA . LYS A 1 676 ? -4.429 -1.299 13.101 1.00 95.12 676 LYS A CA 1
ATOM 5494 C C . LYS A 1 676 ? -4.980 0.072 13.502 1.00 95.12 676 LYS A C 1
ATOM 5496 O O . LYS A 1 676 ? -6.193 0.271 13.460 1.00 95.12 676 LYS A O 1
ATOM 5501 N N . TYR A 1 677 ? -4.115 1.024 13.866 1.00 94.38 677 TYR A N 1
ATOM 5502 C CA . TYR A 1 677 ? -4.540 2.388 14.193 1.00 94.38 677 TYR A CA 1
ATOM 5503 C C . TYR A 1 677 ? -5.266 3.042 13.011 1.00 94.38 677 TYR A C 1
ATOM 5505 O O . TYR A 1 677 ? -6.380 3.541 13.176 1.00 94.38 677 TYR A O 1
ATOM 5513 N N . PHE A 1 678 ? -4.688 2.993 11.810 1.00 95.75 678 PHE A N 1
ATOM 5514 C CA . PHE A 1 678 ? -5.295 3.602 10.626 1.00 95.75 678 PHE A CA 1
ATOM 5515 C C . PHE A 1 678 ? -6.564 2.876 10.173 1.00 95.75 678 PHE A C 1
ATOM 5517 O O . PHE A 1 678 ? -7.566 3.532 9.897 1.00 95.75 678 PHE A O 1
ATOM 5524 N N . LEU A 1 679 ? -6.582 1.544 10.196 1.00 95.56 679 LEU A N 1
ATOM 5525 C CA . LEU A 1 679 ? -7.770 0.756 9.864 1.00 95.56 679 LEU A CA 1
ATOM 5526 C C . LEU A 1 679 ? -8.905 0.941 10.878 1.00 95.56 679 LEU A C 1
ATOM 5528 O O . LEU A 1 679 ? -10.067 0.924 10.484 1.00 95.56 679 LEU A O 1
ATOM 5532 N N . SER A 1 680 ? -8.609 1.210 12.154 1.00 91.88 680 SER A N 1
ATOM 5533 C CA . SER A 1 680 ? -9.648 1.565 13.137 1.00 91.88 680 SER A CA 1
ATOM 5534 C C . SER A 1 680 ? -10.381 2.872 12.795 1.00 91.88 680 SER A C 1
ATOM 5536 O O . SER A 1 680 ? -11.502 3.090 13.256 1.00 91.88 680 SER A O 1
ATOM 5538 N N . ILE A 1 681 ? -9.760 3.727 11.971 1.00 92.56 681 ILE A N 1
ATOM 5539 C CA . ILE A 1 681 ? -10.336 4.970 11.450 1.00 92.56 681 ILE A CA 1
ATOM 5540 C C . ILE A 1 681 ? -11.055 4.702 10.125 1.00 92.56 681 ILE A C 1
ATOM 5542 O O . ILE A 1 681 ? -12.203 5.104 9.947 1.00 92.56 681 ILE A O 1
ATOM 5546 N N . THR A 1 682 ? -10.385 4.046 9.173 1.00 93.12 682 THR A N 1
ATOM 5547 C CA . THR A 1 682 ? -10.854 3.960 7.780 1.00 93.12 682 THR A CA 1
ATOM 5548 C C . THR A 1 682 ? -11.717 2.740 7.473 1.00 93.12 682 THR A C 1
ATOM 5550 O O . THR A 1 682 ? -12.531 2.779 6.553 1.00 93.12 682 THR A O 1
ATOM 5553 N N . ALA A 1 683 ? -11.578 1.669 8.252 1.00 92.31 683 ALA A N 1
ATOM 5554 C CA . ALA A 1 683 ? -12.332 0.421 8.156 1.00 92.31 683 ALA A CA 1
ATOM 5555 C C . ALA A 1 683 ? -13.131 0.157 9.444 1.00 92.31 683 ALA A C 1
ATOM 5557 O O . ALA A 1 683 ? -13.273 -0.981 9.894 1.00 92.31 683 ALA A O 1
ATOM 5558 N N . ARG A 1 684 ? -13.652 1.226 10.056 1.00 87.56 684 ARG A N 1
ATOM 5559 C CA . ARG A 1 684 ? -14.361 1.160 11.336 1.00 87.56 684 ARG A CA 1
ATOM 5560 C C . ARG A 1 684 ? -15.558 0.195 11.349 1.00 87.56 684 ARG A C 1
ATOM 5562 O O . ARG A 1 684 ? -15.646 -0.547 12.329 1.00 87.56 684 ARG A O 1
ATOM 5569 N N . PRO A 1 685 ? -16.445 0.139 10.329 1.00 88.88 685 PRO A N 1
ATOM 5570 C CA . PRO A 1 685 ? -17.533 -0.836 10.317 1.00 88.88 685 PRO A CA 1
ATOM 5571 C C . PRO A 1 685 ? -17.015 -2.266 10.471 1.00 88.88 685 PRO A C 1
ATOM 5573 O O . PRO A 1 685 ? -16.055 -2.666 9.812 1.00 88.88 685 PRO A O 1
ATOM 5576 N N . THR A 1 686 ? -17.669 -3.059 11.315 1.00 89.56 686 THR A N 1
ATOM 5577 C CA . THR A 1 686 ? -17.232 -4.425 11.633 1.00 89.56 686 THR A CA 1
ATOM 5578 C C . THR A 1 686 ? -17.394 -5.403 10.473 1.00 89.56 686 THR A C 1
ATOM 5580 O O . THR A 1 686 ? -16.876 -6.504 10.554 1.00 89.56 686 THR A O 1
ATOM 5583 N N . SER A 1 687 ? -18.048 -5.024 9.377 1.00 93.00 687 SER A N 1
ATOM 5584 C CA . SER A 1 687 ? -18.186 -5.822 8.150 1.00 93.00 687 SER A CA 1
ATOM 5585 C C . SER A 1 687 ? -17.469 -5.199 6.943 1.00 93.00 687 SER A C 1
ATOM 5587 O O . SER A 1 687 ? -17.820 -5.479 5.798 1.00 93.00 687 SER A O 1
ATOM 5589 N N . ALA A 1 688 ? -16.511 -4.295 7.177 1.00 94.44 688 ALA A N 1
ATOM 5590 C CA . ALA A 1 688 ? -15.788 -3.589 6.121 1.00 94.44 688 ALA A CA 1
ATOM 5591 C C . ALA A 1 688 ? -14.933 -4.531 5.252 1.00 94.44 688 ALA A C 1
ATOM 5593 O O . ALA A 1 688 ? -14.334 -5.478 5.757 1.00 94.44 688 ALA A O 1
ATOM 5594 N N . ILE A 1 689 ? -14.815 -4.217 3.957 1.00 97.44 689 ILE A N 1
ATOM 5595 C CA . ILE A 1 689 ? -13.836 -4.832 3.049 1.00 97.44 689 ILE A CA 1
ATOM 5596 C C . ILE A 1 689 ? -12.649 -3.878 2.894 1.00 97.44 689 ILE A C 1
ATOM 5598 O O . ILE A 1 689 ? -12.830 -2.720 2.500 1.00 97.44 689 ILE A O 1
ATOM 5602 N N . VAL A 1 690 ? -11.451 -4.375 3.196 1.00 98.44 690 VAL A N 1
ATOM 5603 C CA . VAL A 1 690 ? -10.177 -3.655 3.091 1.00 98.44 690 VAL A CA 1
ATOM 5604 C C . VAL A 1 690 ? -9.401 -4.170 1.884 1.00 98.44 690 VAL A C 1
ATOM 5606 O O . VAL A 1 690 ? -9.181 -5.368 1.760 1.00 98.44 690 VAL A O 1
ATOM 5609 N N . LEU A 1 691 ? -8.985 -3.279 0.991 1.00 98.75 691 LEU A N 1
ATOM 5610 C CA . LEU A 1 691 ? -8.156 -3.596 -0.166 1.00 98.75 691 LEU A CA 1
ATOM 5611 C C . LEU A 1 691 ? -6.763 -2.999 0.017 1.00 98.75 691 LEU A C 1
ATOM 5613 O O . LEU A 1 691 ? -6.627 -1.793 0.217 1.00 98.75 691 LEU A O 1
ATOM 5617 N N . ASP A 1 692 ? -5.751 -3.834 -0.157 1.00 98.56 692 ASP A N 1
ATOM 5618 C CA . ASP A 1 692 ? -4.356 -3.431 -0.231 1.00 98.56 692 ASP A CA 1
ATOM 5619 C C . ASP A 1 692 ? -3.714 -4.082 -1.454 1.00 98.56 692 ASP A C 1
ATOM 5621 O O . ASP A 1 692 ? -3.582 -5.299 -1.550 1.00 98.56 692 ASP A O 1
ATOM 5625 N N . PHE A 1 693 ? -3.361 -3.260 -2.436 1.00 97.00 693 PHE A N 1
ATOM 5626 C CA . PHE A 1 693 ? -2.735 -3.719 -3.673 1.00 97.00 693 PHE A CA 1
ATOM 5627 C C . PHE A 1 693 ? -1.228 -3.431 -3.728 1.00 97.00 693 PHE A C 1
ATOM 5629 O O . PHE A 1 693 ? -0.638 -3.463 -4.808 1.00 97.00 693 PHE A O 1
ATOM 5636 N N . PHE A 1 694 ? -0.633 -3.125 -2.575 1.00 95.50 694 PHE A N 1
ATOM 5637 C CA . PHE A 1 694 ? 0.802 -3.076 -2.310 1.00 95.50 694 PHE A CA 1
ATOM 5638 C C . PHE A 1 694 ? 1.063 -3.825 -0.995 1.00 95.50 694 PHE A C 1
ATOM 5640 O O . PHE A 1 694 ? 1.562 -3.258 -0.027 1.00 95.50 694 PHE A O 1
ATOM 5647 N N . ALA A 1 695 ? 0.640 -5.093 -0.948 1.00 95.25 695 ALA A N 1
ATOM 5648 C CA . ALA A 1 695 ? 0.467 -5.799 0.317 1.00 95.25 695 ALA A CA 1
ATOM 5649 C C . ALA A 1 695 ? 1.779 -6.051 1.071 1.00 95.25 695 ALA A C 1
ATOM 5651 O O . ALA A 1 695 ? 1.768 -6.132 2.305 1.00 95.25 695 ALA A O 1
ATOM 5652 N N . GLY A 1 696 ? 2.897 -6.191 0.349 1.00 92.38 696 GLY A N 1
ATOM 5653 C CA . GLY A 1 696 ? 4.210 -6.435 0.930 1.00 92.38 696 GLY A CA 1
ATOM 5654 C C . GLY A 1 696 ? 4.164 -7.619 1.892 1.00 92.38 696 GLY A C 1
ATOM 5655 O O . GLY A 1 696 ? 3.788 -8.727 1.523 1.00 92.38 696 GLY A O 1
ATOM 5656 N N . SER A 1 697 ? 4.494 -7.369 3.156 1.00 92.31 697 SER A N 1
ATOM 5657 C CA . SER A 1 697 ? 4.528 -8.401 4.198 1.00 92.31 697 SER A CA 1
ATOM 5658 C C . SER A 1 697 ? 3.169 -8.836 4.770 1.00 92.31 697 SER A C 1
ATOM 5660 O O . SER A 1 697 ? 3.130 -9.629 5.704 1.00 92.31 697 SER A O 1
ATOM 5662 N N . GLY A 1 698 ? 2.047 -8.297 4.282 1.00 94.31 698 GLY A N 1
ATOM 5663 C CA . GLY A 1 698 ? 0.714 -8.696 4.753 1.00 94.31 698 GLY A CA 1
ATOM 5664 C C . GLY A 1 698 ? 0.250 -8.032 6.051 1.00 94.31 698 GLY A C 1
ATOM 5665 O O . GLY A 1 698 ? -0.768 -8.439 6.620 1.00 94.31 698 GLY A O 1
ATOM 5666 N N . THR A 1 699 ? 0.934 -6.973 6.503 1.00 95.56 699 THR A N 1
ATOM 5667 C CA . THR A 1 699 ? 0.594 -6.202 7.713 1.00 95.56 699 THR A CA 1
ATOM 5668 C C . THR A 1 699 ? -0.889 -5.820 7.763 1.00 95.56 699 THR A C 1
ATOM 5670 O O . THR A 1 699 ? -1.515 -5.880 8.823 1.00 95.56 699 THR A O 1
ATOM 5673 N N . THR A 1 700 ? -1.473 -5.460 6.617 1.00 97.75 700 THR A N 1
ATOM 5674 C CA . THR A 1 700 ? -2.883 -5.076 6.496 1.00 97.75 700 THR A CA 1
ATOM 5675 C C . THR A 1 700 ? -3.829 -6.203 6.908 1.00 97.75 700 THR A C 1
ATOM 5677 O O . THR A 1 700 ? -4.710 -5.978 7.740 1.00 97.75 700 THR A O 1
ATOM 5680 N N . ALA A 1 701 ? -3.639 -7.425 6.396 1.00 96.94 701 ALA A N 1
ATOM 5681 C CA . ALA A 1 701 ? -4.465 -8.570 6.790 1.00 96.94 701 ALA A CA 1
ATOM 5682 C C . ALA A 1 701 ? -4.290 -8.904 8.272 1.00 96.94 701 ALA A C 1
ATOM 5684 O O . ALA A 1 701 ? -5.281 -9.113 8.972 1.00 96.94 701 ALA A O 1
ATOM 5685 N N . HIS A 1 702 ? -3.054 -8.875 8.779 1.00 95.62 702 HIS A N 1
ATOM 5686 C CA . HIS A 1 702 ? -2.789 -9.127 10.195 1.00 95.62 702 HIS A CA 1
ATOM 5687 C C . HIS A 1 702 ? -3.528 -8.110 11.085 1.00 95.62 702 HIS A C 1
ATOM 5689 O O . HIS A 1 702 ? -4.212 -8.480 12.042 1.00 95.62 702 HIS A O 1
ATOM 5695 N N . ALA A 1 703 ? -3.483 -6.824 10.737 1.00 97.00 703 ALA A N 1
ATOM 5696 C CA . ALA A 1 703 ? -4.217 -5.790 11.456 1.00 97.00 703 ALA A CA 1
ATOM 5697 C C . ALA A 1 703 ? -5.742 -6.001 11.406 1.00 97.00 703 ALA A C 1
ATOM 5699 O O . ALA A 1 703 ? -6.403 -5.845 12.434 1.00 97.00 703 ALA A O 1
ATOM 5700 N N . VAL A 1 704 ? -6.300 -6.403 10.258 1.00 97.62 704 VAL A N 1
ATOM 5701 C CA . VAL A 1 704 ? -7.731 -6.739 10.121 1.00 97.62 704 VAL A CA 1
ATOM 5702 C C . VAL A 1 704 ? -8.120 -7.920 11.016 1.00 97.62 704 VAL A C 1
ATOM 5704 O O . VAL A 1 704 ? -9.114 -7.832 11.739 1.00 97.62 704 VAL A O 1
ATOM 5707 N N . ILE A 1 705 ? -7.324 -8.993 11.022 1.00 95.69 705 ILE A N 1
ATOM 5708 C CA . ILE A 1 705 ? -7.547 -10.174 11.870 1.00 95.69 705 ILE A CA 1
ATOM 5709 C C . ILE A 1 705 ? -7.533 -9.780 13.353 1.00 95.69 705 ILE A C 1
ATOM 5711 O O . ILE A 1 705 ? -8.411 -10.192 14.111 1.00 95.69 705 ILE A O 1
ATOM 5715 N N . ASN A 1 706 ? -6.571 -8.953 13.771 1.00 95.69 706 ASN A N 1
ATOM 5716 C CA . ASN A 1 706 ? -6.484 -8.491 15.156 1.00 95.69 706 ASN A CA 1
ATOM 5717 C C . ASN A 1 706 ? -7.675 -7.609 15.547 1.00 95.69 706 ASN A C 1
ATOM 5719 O O . ASN A 1 706 ? -8.238 -7.812 16.618 1.00 95.69 706 ASN A O 1
ATOM 5723 N N . LEU A 1 707 ? -8.117 -6.698 14.673 1.00 94.06 707 LEU A N 1
ATOM 5724 C CA . LEU A 1 707 ? -9.326 -5.905 14.920 1.00 94.06 707 LEU A CA 1
ATOM 5725 C C . LEU A 1 707 ? -10.554 -6.800 15.108 1.00 94.06 707 LEU A C 1
ATOM 5727 O O . LEU A 1 707 ? -11.255 -6.648 16.100 1.00 94.06 707 LEU A O 1
ATOM 5731 N N . ASN A 1 708 ? -10.765 -7.776 14.220 1.00 95.12 708 ASN A N 1
ATOM 5732 C CA . ASN A 1 708 ? -11.887 -8.713 14.332 1.00 95.12 708 ASN A CA 1
ATOM 5733 C C . ASN A 1 708 ? -11.852 -9.530 15.634 1.00 95.12 708 ASN A C 1
ATOM 5735 O O . ASN A 1 708 ? -12.896 -9.771 16.234 1.00 95.12 708 ASN A O 1
ATOM 5739 N N . ARG A 1 709 ? -10.664 -9.944 16.100 1.00 93.06 709 ARG A N 1
ATOM 5740 C CA . ARG A 1 709 ? -10.508 -10.645 17.389 1.00 93.06 709 ARG A CA 1
ATOM 5741 C C . ARG A 1 709 ? -10.848 -9.757 18.583 1.00 93.06 709 ARG A C 1
ATOM 5743 O O . ARG A 1 709 ? -11.361 -10.258 19.578 1.00 93.06 709 ARG A O 1
ATOM 5750 N N . GLU A 1 710 ? -10.536 -8.469 18.497 1.00 89.31 710 GLU A N 1
ATOM 5751 C CA . GLU A 1 710 ? -10.734 -7.518 19.590 1.00 89.31 710 GLU A CA 1
ATOM 5752 C C . GLU A 1 710 ? -12.185 -7.063 19.720 1.00 89.31 710 GLU A C 1
ATOM 5754 O O . GLU A 1 710 ? -12.700 -7.011 20.834 1.00 89.31 710 GLU A O 1
ATOM 5759 N N . ASP A 1 711 ? -12.850 -6.765 18.602 1.00 87.31 711 ASP A N 1
ATOM 5760 C CA . ASP A 1 711 ? -14.205 -6.202 18.602 1.00 87.31 711 ASP A CA 1
ATOM 5761 C C . ASP A 1 711 ? -15.297 -7.171 18.122 1.00 87.31 711 ASP A C 1
ATOM 5763 O O . ASP A 1 711 ? -16.462 -6.788 17.989 1.00 87.31 711 ASP A O 1
ATOM 5767 N N . GLY A 1 712 ? -14.943 -8.437 17.873 1.00 91.00 712 GLY A N 1
ATOM 5768 C CA . GLY A 1 712 ? -15.864 -9.450 17.353 1.00 91.00 712 GLY A CA 1
ATOM 5769 C C . GLY A 1 712 ? -16.316 -9.181 15.914 1.00 91.00 712 GLY A C 1
ATOM 5770 O O . GLY A 1 712 ? -17.352 -9.699 15.486 1.00 91.00 712 GLY A O 1
ATOM 5771 N N . GLY A 1 713 ? -15.587 -8.338 15.180 1.00 92.31 713 GLY A N 1
ATOM 5772 C CA . GLY A 1 713 ? -15.884 -7.995 13.801 1.00 92.31 713 GLY A CA 1
ATOM 5773 C C . GLY A 1 713 ? -15.698 -9.143 12.809 1.00 92.31 713 GLY A C 1
ATOM 5774 O O . GLY A 1 713 ? -15.134 -10.194 13.097 1.00 92.31 713 GLY A O 1
ATOM 5775 N N . LYS A 1 714 ? -16.192 -8.908 11.597 1.00 95.06 714 LYS A N 1
ATOM 5776 C CA . LYS A 1 714 ? -16.130 -9.781 10.417 1.00 95.06 714 LYS A CA 1
ATOM 5777 C C . LYS A 1 714 ? -15.596 -9.019 9.201 1.00 95.06 714 LYS A C 1
ATOM 5779 O O . LYS A 1 714 ? -16.097 -9.166 8.085 1.00 95.06 714 LYS A O 1
ATOM 5784 N N . ARG A 1 715 ? -14.626 -8.130 9.422 1.00 96.06 715 ARG A N 1
ATOM 5785 C CA . ARG A 1 715 ? -13.976 -7.378 8.345 1.00 96.06 715 ARG A CA 1
ATOM 5786 C C . ARG A 1 715 ? -13.245 -8.352 7.435 1.00 96.06 715 ARG A C 1
ATOM 5788 O O . ARG A 1 715 ? -12.615 -9.285 7.929 1.00 96.06 715 ARG A O 1
ATOM 5795 N N . LYS A 1 716 ? -13.308 -8.105 6.131 1.00 97.38 716 LYS A N 1
ATOM 5796 C CA . LYS A 1 716 ? -12.618 -8.898 5.114 1.00 97.38 716 LYS A CA 1
ATOM 5797 C C . LYS A 1 716 ? -11.442 -8.127 4.540 1.00 97.38 716 LYS A C 1
ATOM 5799 O O . LYS A 1 716 ? -11.465 -6.894 4.526 1.00 97.38 716 LYS A O 1
ATOM 5804 N N . TYR A 1 717 ? -10.450 -8.835 4.017 1.00 98.12 717 TYR A N 1
ATOM 5805 C CA . TYR A 1 717 ? -9.314 -8.217 3.337 1.00 98.12 717 TYR A CA 1
ATOM 5806 C C . TYR A 1 717 ? -9.067 -8.811 1.949 1.00 98.12 717 TYR A C 1
ATOM 5808 O O . TYR A 1 717 ? -9.335 -9.983 1.691 1.00 98.12 717 TYR A O 1
ATOM 5816 N N . ILE A 1 718 ? -8.543 -7.981 1.053 1.00 98.44 718 ILE A N 1
ATOM 5817 C CA . ILE A 1 718 ? -8.079 -8.351 -0.280 1.00 98.44 718 ILE A CA 1
ATOM 5818 C C . ILE A 1 718 ? -6.656 -7.827 -0.407 1.00 98.44 718 ILE A C 1
ATOM 5820 O O . ILE A 1 718 ? -6.454 -6.614 -0.363 1.00 98.44 718 ILE A O 1
ATOM 5824 N N . LEU A 1 719 ? -5.692 -8.728 -0.562 1.00 98.31 719 LEU A N 1
ATOM 5825 C CA . LEU A 1 719 ? -4.287 -8.391 -0.747 1.00 98.31 719 LEU A CA 1
ATOM 5826 C C . LEU A 1 719 ? -3.844 -8.738 -2.167 1.00 98.31 719 LEU A C 1
ATOM 5828 O O . LEU A 1 719 ? -4.175 -9.807 -2.682 1.00 98.31 719 LEU A O 1
ATOM 5832 N N . VAL A 1 720 ? -3.079 -7.846 -2.790 1.00 97.12 720 VAL A N 1
ATOM 5833 C CA . VAL A 1 720 ? -2.409 -8.114 -4.063 1.00 97.12 720 VAL A CA 1
ATOM 5834 C C . VAL A 1 720 ? -0.913 -7.916 -3.902 1.00 97.12 720 VAL A C 1
ATOM 5836 O O . VAL A 1 720 ? -0.472 -6.857 -3.453 1.00 97.12 720 VAL A O 1
ATOM 5839 N N . GLU A 1 721 ? -0.153 -8.920 -4.321 1.00 93.75 721 GLU A N 1
ATOM 5840 C CA . GLU A 1 721 ? 1.304 -8.903 -4.314 1.00 93.75 721 GLU A CA 1
ATOM 5841 C C . GLU A 1 721 ? 1.835 -9.724 -5.494 1.00 93.75 721 GLU A C 1
ATOM 5843 O O . GLU A 1 721 ? 1.189 -10.660 -5.952 1.00 93.75 721 GLU A O 1
ATOM 5848 N N . MET A 1 722 ? 2.995 -9.355 -6.025 1.00 87.81 722 MET A N 1
ATOM 5849 C CA . MET A 1 722 ? 3.637 -10.042 -7.150 1.00 87.81 722 MET A CA 1
ATOM 5850 C C . MET A 1 722 ? 5.047 -10.541 -6.835 1.00 87.81 722 MET A C 1
ATOM 5852 O O . MET A 1 722 ? 5.615 -11.244 -7.662 1.00 87.81 722 MET A O 1
ATOM 5856 N N . GLY A 1 723 ? 5.627 -10.160 -5.693 1.00 83.00 723 GLY A N 1
ATOM 5857 C CA . GLY A 1 723 ? 6.961 -10.599 -5.300 1.00 83.00 723 GLY A CA 1
ATOM 5858 C C . GLY A 1 723 ? 7.040 -12.097 -4.998 1.00 83.00 723 GLY A C 1
ATOM 5859 O O . GLY A 1 723 ? 6.080 -12.702 -4.525 1.00 83.00 723 GLY A O 1
ATOM 5860 N N . ASP A 1 724 ? 8.223 -12.681 -5.197 1.00 80.75 724 ASP A N 1
ATOM 5861 C CA . ASP A 1 724 ? 8.500 -14.110 -4.951 1.00 80.75 724 ASP A CA 1
ATOM 5862 C C . ASP A 1 724 ? 8.290 -14.535 -3.486 1.00 80.75 724 ASP A C 1
ATOM 5864 O O . ASP A 1 724 ? 8.163 -15.716 -3.170 1.00 80.75 724 ASP A O 1
ATOM 5868 N N . TYR A 1 725 ? 8.232 -13.564 -2.573 1.00 85.56 725 TYR A N 1
ATOM 5869 C CA . TYR A 1 725 ? 7.914 -13.774 -1.163 1.00 85.56 725 TYR A CA 1
ATOM 5870 C C . TYR A 1 725 ? 6.418 -14.009 -0.896 1.00 85.56 725 TYR A C 1
ATOM 5872 O O . TYR A 1 725 ? 6.038 -14.210 0.257 1.00 85.56 725 TYR A O 1
ATOM 5880 N N . PHE A 1 726 ? 5.566 -13.998 -1.928 1.00 89.50 726 PHE A N 1
ATOM 5881 C CA . PHE A 1 726 ? 4.126 -14.227 -1.801 1.00 89.50 726 PHE A CA 1
ATOM 5882 C C . PHE A 1 726 ? 3.817 -15.498 -0.996 1.00 89.50 726 PHE A C 1
ATOM 5884 O O . PHE A 1 726 ? 3.116 -15.435 0.008 1.00 89.50 726 PHE A O 1
ATOM 5891 N N . ASP A 1 727 ? 4.398 -16.637 -1.379 1.00 84.12 727 ASP A N 1
ATOM 5892 C CA . ASP A 1 727 ? 4.129 -17.930 -0.735 1.00 84.12 727 ASP A CA 1
ATOM 5893 C C . ASP A 1 727 ? 4.895 -18.160 0.574 1.00 84.12 727 ASP A C 1
ATOM 5895 O O . ASP A 1 727 ? 4.657 -19.160 1.249 1.00 84.12 727 ASP A O 1
ATOM 5899 N N . THR A 1 728 ? 5.879 -17.314 0.892 1.00 82.81 728 THR A N 1
ATOM 5900 C CA . THR A 1 728 ? 6.778 -17.535 2.037 1.00 82.81 728 THR A CA 1
ATOM 5901 C C . THR A 1 728 ? 6.568 -16.559 3.182 1.00 82.81 728 THR A C 1
ATOM 5903 O O . THR A 1 728 ? 6.881 -16.915 4.314 1.00 82.81 728 THR A O 1
ATOM 5906 N N . VAL A 1 729 ? 6.081 -15.348 2.899 1.00 86.56 729 VAL A N 1
ATOM 5907 C CA . VAL A 1 729 ? 5.874 -14.281 3.889 1.00 86.56 729 VAL A CA 1
ATOM 5908 C C . VAL A 1 729 ? 4.410 -13.859 3.964 1.00 86.56 729 VAL A C 1
ATOM 5910 O O . VAL A 1 729 ? 3.911 -13.619 5.058 1.00 86.56 729 VAL A O 1
ATOM 5913 N N . LEU A 1 730 ? 3.744 -13.706 2.814 1.00 87.75 730 LEU A N 1
ATOM 5914 C CA . LEU A 1 730 ? 2.397 -13.135 2.756 1.00 87.75 730 LEU A CA 1
ATOM 5915 C C . LEU A 1 730 ? 1.296 -14.168 3.025 1.00 87.75 730 LEU A C 1
ATOM 5917 O O . LEU A 1 730 ? 0.335 -13.860 3.732 1.00 87.75 730 LEU A O 1
ATOM 5921 N N . LYS A 1 731 ? 1.407 -15.338 2.392 1.00 82.00 731 LYS A N 1
ATOM 5922 C CA . LYS A 1 731 ? 0.531 -16.490 2.605 1.00 82.00 731 LYS A CA 1
ATOM 5923 C C . LYS A 1 731 ? 0.876 -17.174 3.922 1.00 82.00 731 LYS A C 1
ATOM 5925 O O . LYS A 1 731 ? -0.087 -17.500 4.652 1.00 82.00 731 LYS A O 1
#

Foldseek 3Di:
DPDQWDWPADWDDQDPVDGGDPDDDDPPCGTDTDGPCQLWFFWEKDFDADFDKDFLCPPPLNVVCVVVVVHDPPDDTQMETEDEPEEDDDDGGQFDDDPQWDWFWAQDVVDQWDADPVRHIYGYTHTTGDNVDDDDPVVSNLVRLVVSVVVLLVVLVVLLPDPDPSVVSSVVVNVSQQRFPDDPVRRRHGNSSVSSCVNRPGDIDGDIQRNQQLVVQLVVLVVCCVPVLDDPVCCVPDDPVVVVVSVVVVVVSNVVSNVVSVVVRVVSVVVVCVVPDQDDDPDDKDKAFQLLFDLVCLVVCLQQPVQVVVCCQQPVQQPADADPQQDHDDVSGDSRNCVVRRGRIDICVSDDPVSVVVRCVVGPPSVVPAQEAEAQDQLLSVLQVCCVPQFQAFLEAEEEDQQLPLDPPQARGDNPDDLSSVLSNVLSNCVSCLRSHHQLHKYKYKYAPRCPVSVQVSQCVRQNPLFWPAKFKEFQVDFDPPDPDGGDRIIIITMGGNHNVVLPDPQSNLWFFQPCLVVLLVLLVVLQVVVVADDPVSLVVQLVVLVPDPGDPVSNQQSGADRVSFGWGWAAQDAPDPAADPPQQQDFDQDPPPRHGADAPPRGGNDGPVVVVVQVVVVQWADDVDRDDDITGTGTCVVVRIDHDDSYHYHHDDCVVVCVVSVHDGGPDDDLVVLLVNCSRRVVALAHEYEYQNCGQVSNVVSNVVVCVVPVGSYHYYYHDNGPCCVPRND

Radius of gyration: 36.07 Å; Cα contacts (8 Å, |Δi|>4): 1098; chains: 1; bounding box: 92×77×107 Å

Solvent-accessible surface area (backbone atoms only — not comparable to full-atom values): 41186 Å² total; per-residue (Å²): 136,90,62,56,58,38,76,47,66,76,67,72,78,66,47,103,88,40,79,54,82,81,90,77,81,90,84,87,74,68,66,44,79,35,47,68,40,64,65,27,44,59,59,33,70,41,81,53,82,70,84,47,67,50,44,57,66,74,32,68,65,45,55,76,39,22,80,85,69,72,56,66,95,84,63,78,83,44,48,39,36,44,48,73,81,47,70,66,87,75,84,74,50,63,52,48,70,55,82,80,62,44,63,45,66,38,59,28,84,93,57,42,66,49,65,49,99,83,73,34,44,35,39,30,24,30,38,36,56,49,92,82,71,62,85,57,69,68,60,41,49,53,49,41,45,49,52,37,43,51,54,52,51,51,51,27,54,64,47,28,72,41,92,48,77,64,9,53,50,29,41,50,53,47,58,59,32,58,39,62,50,59,47,99,90,40,71,73,36,31,35,46,51,53,53,49,54,59,66,65,44,86,43,72,42,80,40,67,45,51,76,54,50,43,66,48,54,53,52,52,49,54,49,45,42,58,68,76,67,46,54,65,72,66,54,75,77,46,55,74,71,58,50,51,54,51,54,49,51,51,52,51,51,52,56,53,50,50,54,52,39,53,53,53,25,51,56,43,53,50,52,43,51,62,69,70,47,84,81,78,86,88,77,87,70,52,78,44,40,40,76,76,52,64,72,89,52,35,66,62,57,28,62,33,66,66,57,50,52,50,41,36,73,77,65,49,47,76,74,41,76,52,56,103,89,42,61,34,60,56,89,60,43,49,58,60,31,48,66,77,45,30,77,47,70,46,56,44,78,76,51,55,70,66,58,51,51,56,54,55,74,70,40,83,66,47,78,77,69,56,49,66,45,80,43,87,33,60,42,63,60,46,38,59,62,43,48,81,82,38,49,47,54,26,27,15,40,48,37,53,60,72,43,45,80,64,51,57,75,75,44,69,41,57,14,62,58,56,69,34,53,46,49,22,43,50,49,58,38,53,64,48,47,53,61,25,32,17,67,74,8,25,42,40,37,46,37,36,90,71,39,45,68,63,49,51,51,54,46,36,70,72,41,30,77,76,10,47,72,48,64,31,40,38,34,36,82,54,61,46,82,88,49,95,66,84,49,67,31,61,38,36,36,41,34,34,24,64,36,52,79,46,43,76,40,90,78,58,25,73,28,29,69,45,92,56,47,63,63,54,52,51,51,50,50,54,44,27,64,76,63,76,44,74,48,72,66,45,41,51,54,48,30,56,52,44,71,70,48,96,61,54,75,76,60,46,47,51,37,41,56,47,88,90,61,50,47,19,25,85,40,84,43,50,35,86,62,95,63,70,46,64,77,75,24,55,70,57,54,64,29,90,85,79,71,37,65,20,55,64,48,97,40,15,35,60,51,53,61,70,57,46,48,53,33,55,78,66,70,28,57,41,70,50,100,50,36,83,39,64,54,29,30,54,44,47,41,86,85,52,41,58,42,75,70,66,59,63,42,84,57,64,75,73,46,64,66,59,34,52,76,70,74,45,87,75,62,83,59,70,31,43,70,57,45,33,56,52,38,46,33,48,42,53,51,47,72,25,31,36,37,18,62,43,31,72,66,31,35,62,51,54,18,45,54,51,48,21,70,74,71,73,34,65,44,27,36,37,37,20,39,64,52,90,51,45,81,75,60,45,105

Sequence (731 aa):
DDGDFISRRYYARETSGRAAPYAIPYNGEEVKLHWANADQYYIKTAEYFSNFTFDLRQAKEVRASAGSLGLEEDEAPLKVHFRIVDATEGEHGNVKPPEANKRFFLIHKDNPIELNDENELVVNFEYRPDPEKSGQDRAWREKRNAEAVDIVLEQLEARSQAEDEQGKRFAEYLRLFNVPAPTEKDKKRPLLAKYINQYTSRNTMDYFIHKDLGGFLRRELDFYIKNEVMRLDDIENADAPAVGSYLAKLKVLRKIANKIIDFLAQIEDFQKKLWLKKKFVVETNYCITLDRVPEKLYPEIAANDAQREEWVKLFAIDEIEGDASKSGFSKPLSVEFLKANDKLVLDTRFFDDDFKAQLVASIEDFDEQCEGLLIQSENFQALTLLQERYRGQVKCIYIDPPYNTGSDDNFSYKDAYKSSSWLAMFQDRLRSSYPLLSAEGLLACHIDEHEHLSLEWLVKQLFGKSGDLGKLIWDKRNPKGDSKGIAMQHEYVHFAAANPAHLNSIEDAFSRNKENAEAILHKAQQLIQKAGGVNDNVRKQFKEWINKQDFSGGEKAYCLIDDDGNVYQSVSMAWPNKKKAPDEYFQPLIHPVTGKPCPVPMRGWRYPPDTMKSLLDRNLVLFGEDETTIPRRKYLLTENITENVASLYYMGSSDDALFQDMGLSFENPKPIKAAKYFLSITARPTSAIVLDFFAGSGTTAHAVINLNREDGGKRKYILVEMGDYFDTVLK

Nearest PDB structures (foldseek):
  4zcf-assembly1_A  TM=7.939E-01  e=7.949E-28  Escherichia coli
  4zcf-assembly1_B  TM=5.034E-01  e=1.481E-27  Escherichia coli
  6k0w-assembly1_B  TM=6.252E-01  e=2.368E-16  Helicobacter pylori 26695
  6k0w-assembly1_D  TM=7.031E-01  e=2.187E-14  Helicobacter pylori 26695
  6k0w-assembly2_C  TM=6.605E-01  e=1.877E-13  Helicobacter pylori 26695

Mean predicted aligned error: 12.08 Å